Protein AF-0000000067791120 (afdb_homodimer)

Foldseek 3Di:
DVVVVVLVVQVVLLVLLVVLLVVLVVLLPVDDCVPPDPLLVLLLVLQLVCCLVPNNVVDALCVSCVSSVHDSVVSCVNPVVGSLSSPLVSVSVVLSVLSVLLCVQCVPPDHLVSNLLSNLLSLLCCCVVPVSLVVLVVVLVVCVVPVPHDPVSNVVSVVSLQSQLSNQLSSLVSVVQPPSSVLSNVLNVVSNCLVVVADDPPDPVSSVVSSVVSVVVSVVSSVD/DVVVVVVVVQVVLLVLVVVLLVVLVCLLPVDDCVPPDPLLVLLLVLQLVCCLVPNNVPDALVVSCVSSVHDSVVSCVNPVVGSLSSPLVSVSVVLSVLSVLLCVQCVPPDHLVSNLLSNLLSLLCCCVVPVSLVVLVVVLVVCVVPVPHDPVSNVVSVVSLQSQLSNQLSSLVSVVQPPSSVLSNVLNVVSNCLVVVADDPPDPVSSVVSSVVSVVVSVVSSVD

InterPro domains:
  IPR001647 DNA-binding HTH domain, TetR-type [PF00440] (43-88)
  IPR009057 Homedomain-like superfamily [SSF46689] (42-99)

Organism: Pectobacterium atrosepticum (strain SCRI 1043 / ATCC BAA-672) (NCBI:txid218491)

Solvent-accessible surface area (backbone atoms only — not comparable to full-atom values): 23912 Å² total; per-residue (Å²): 112,71,70,60,52,59,54,52,62,57,60,64,47,39,53,46,36,50,52,44,53,51,50,50,51,52,59,63,65,69,52,78,60,88,73,53,47,72,64,54,50,49,49,29,50,46,47,53,52,44,28,42,44,56,27,68,75,64,58,43,64,63,60,50,17,58,74,66,72,48,52,57,72,57,50,40,70,78,30,71,74,38,63,65,47,45,50,50,48,31,50,49,49,52,51,45,54,50,50,49,47,45,53,62,49,38,64,79,44,85,45,68,68,44,39,52,53,27,49,52,42,41,51,43,50,49,40,66,78,35,60,70,58,52,45,56,58,36,52,52,54,30,30,75,74,42,64,69,57,56,68,68,55,46,52,51,51,50,50,50,52,50,47,57,29,42,52,46,18,20,41,34,45,45,71,66,42,74,67,20,66,58,46,19,30,46,45,50,54,40,50,67,41,40,71,76,55,47,86,77,78,88,40,68,68,53,50,53,52,50,40,54,51,50,50,41,47,45,53,19,46,62,66,90,115,70,71,59,53,60,54,53,63,59,64,62,46,39,53,46,36,49,51,44,52,49,50,50,51,50,57,62,66,69,52,76,61,88,72,55,47,72,65,55,50,48,48,29,51,47,48,53,52,42,26,42,46,55,27,67,75,64,58,40,63,62,60,48,18,59,74,66,73,46,53,55,70,58,50,38,70,77,31,71,75,38,62,64,48,45,51,50,49,32,50,49,49,52,51,46,53,51,50,50,48,46,51,62,49,38,66,80,45,85,46,68,68,45,39,51,52,28,50,51,42,40,51,42,51,48,39,66,78,36,59,70,59,51,46,55,57,36,52,51,54,30,29,74,71,43,63,68,58,56,68,70,56,45,52,51,51,51,51,49,53,50,49,57,32,41,52,46,18,21,43,34,42,46,70,66,40,74,66,21,66,58,46,20,31,46,42,50,53,39,49,67,40,41,71,76,55,45,88,77,78,88,41,70,67,52,48,52,51,48,40,55,50,48,50,40,46,44,54,19,46,63,66,88

Sequence (448 aa):
MWFSLTYAIIMHSLTTTRKMLQRLDVYLTSFEWGNFSKSKLSILQAFLKIATKDGYDAVSMRSLAKAVDLKPPTMYSHFPAGKDQIVSSAFRWHYYSFAMAVKEGLSQSETLEEYWSALIRVHIIQQIKHPENDLFDMLMATDRLGSILPTDLRSEMIEWLSFCDFMYESIATDLGIDDAKQKSKIIRVTLDGANSWWKWDDSQENLEECIRYAERIAAGILKIMWFSLTYAIIMHSLTTTRKMLQRLDVYLTSFEWGNFSKSKLSILQAFLKIATKDGYDAVSMRSLAKAVDLKPPTMYSHFPAGKDQIVSSAFRWHYYSFAMAVKEGLSQSETLEEYWSALIRVHIIQQIKHPENDLFDMLMATDRLGSILPTDLRSEMIEWLSFCDFMYESIATDLGIDDAKQKSKIIRVTLDGANSWWKWDDSQENLEECIRYAERIAAGILKI

pLDDT: mean 85.57, std 14.65, range [29.92, 98.62]

Secondary structure (DSSP, 8-state):
-HHHHHHHHHHSTTHHHHHHHHHHHHHHHSS-GGG--HHHHHHHHHHHHHHHHH-GGG--HHHHHHHTT--HHHHHHH-TTTHHHHHHHHHHHHHHHHHHHHHHHHTT--SHHHHHHHHHHHHHHHHHH-TTHHHHHHHHHHHHHH--S-HHHHHHHHHHHHHHHHHHHHHHHHTT-TTHHHHHHHHHHHHHTHHHH----S-HHHHHHHHHHHHHHHHHHHT-/-HHHHHHHHHTTTTHHHHHHHHHHHHHHHSS-GGG--HHHHHHHHHHHHHHHHH-GGG--HHHHHHHTT--HHHHHHH-TTTHHHHHHHHHHHHHHHHHHHHHHHHTT--SHHHHHHHHHHHHHHHHHH-TTHHHHHHHHHHHHHH--S-HHHHHHHHHHHHHHHHHHHHHHHHTT-TTHHHHHHHHHHHHHTHHHH----S-HHHHHHHHHHHHHHHHHHHT-

Nearest PDB structures (foldseek):
  8suk-assembly2_B  TM=7.692E-01  e=1.144E-04  Rhodococcus sp. USK13
  4gct-assembly1_B  TM=6.827E-01  e=1.540E-03  Vibrio cholerae O1 biovar El Tor str. N16961
  3anp-assembly2_B  TM=5.010E-01  e=1.688E-03  Thermus thermophilus
  2gfn-assembly1_A  TM=6.369E-01  e=1.256E-02  Rhodococcus jostii RHA1
  3s5r-assembly1_B  TM=5.595E-01  e=2.727E-02  Syntrophus aciditrophicus SB

Structure (mmCIF, N/CA/C/O backbone):
data_AF-0000000067791120-model_v1
#
loop_
_entity.id
_entity.type
_entity.pdbx_description
1 polymer 'TetR-family transcriptional regulator'
#
loop_
_atom_site.group_PDB
_atom_site.id
_atom_site.type_symbol
_atom_site.label_atom_id
_atom_site.label_alt_id
_atom_site.label_comp_id
_atom_site.label_asym_id
_atom_site.label_entity_id
_atom_site.label_seq_id
_atom_site.pdbx_PDB_ins_code
_atom_site.Cartn_x
_atom_site.Cartn_y
_atom_site.Cartn_z
_atom_site.occupancy
_atom_site.B_iso_or_equiv
_atom_site.auth_seq_id
_atom_site.auth_comp_id
_atom_site.auth_asym_id
_atom_site.auth_atom_id
_atom_site.pdbx_PDB_model_num
ATOM 1 N N . MET A 1 1 ? -42.438 -29.328 -5.074 1 29.92 1 MET A N 1
ATOM 2 C CA . MET A 1 1 ? -42.594 -28.469 -6.238 1 29.92 1 MET A CA 1
ATOM 3 C C . MET A 1 1 ? -42.312 -27.016 -5.879 1 29.92 1 MET A C 1
ATOM 5 O O . MET A 1 1 ? -41.781 -26.266 -6.695 1 29.92 1 MET A O 1
ATOM 9 N N . TRP A 1 2 ? -42.875 -26.531 -4.797 1 35.81 2 TRP A N 1
ATOM 10 C CA . TRP A 1 2 ? -42.625 -25.203 -4.262 1 35.81 2 TRP A CA 1
ATOM 11 C C . TRP A 1 2 ? -41.188 -25.047 -3.85 1 35.81 2 TRP A C 1
ATOM 13 O O . TRP A 1 2 ? -40.625 -23.938 -3.852 1 35.81 2 TRP A O 1
ATOM 23 N N . PHE A 1 3 ? -40.531 -26.047 -3.186 1 36.16 3 PHE A N 1
ATOM 24 C CA . PHE A 1 3 ? -39.125 -26.047 -2.789 1 36.16 3 PHE A CA 1
ATOM 25 C C . PHE A 1 3 ? -38.219 -25.891 -4.004 1 36.16 3 PHE A C 1
ATOM 27 O O . PHE A 1 3 ? -37.094 -25.406 -3.881 1 36.16 3 PHE A O 1
ATOM 34 N N . SER A 1 4 ? -38.531 -26.469 -5.145 1 37.25 4 SER A N 1
ATOM 35 C CA . SER A 1 4 ? -37.781 -26.391 -6.402 1 37.25 4 SER A CA 1
ATOM 36 C C . SER A 1 4 ? -37.75 -24.969 -6.949 1 37.25 4 SER A C 1
ATOM 38 O O . SER A 1 4 ? -36.812 -24.562 -7.598 1 37.25 4 SER A O 1
ATOM 40 N N . LEU A 1 5 ? -38.875 -24.172 -6.887 1 36.72 5 LEU A N 1
ATOM 41 C CA . LEU A 1 5 ? -39 -22.828 -7.414 1 36.72 5 LEU A CA 1
ATOM 42 C C . LEU A 1 5 ? -38.156 -21.844 -6.602 1 36.72 5 LEU A C 1
ATOM 44 O O . LEU A 1 5 ? -37.594 -20.906 -7.156 1 36.72 5 LEU A O 1
ATOM 48 N N . THR A 1 6 ? -38.188 -21.906 -5.234 1 35.22 6 THR A N 1
ATOM 49 C CA . THR A 1 6 ? -37.375 -21.031 -4.391 1 35.22 6 THR A CA 1
ATOM 50 C C . THR A 1 6 ? -35.906 -21.25 -4.641 1 35.22 6 THR A C 1
ATOM 52 O O . THR A 1 6 ? -35.094 -20.328 -4.457 1 35.22 6 THR A O 1
ATOM 55 N N . TYR A 1 7 ? -35.438 -22.453 -4.805 1 31.42 7 TYR A N 1
ATOM 56 C CA . TYR A 1 7 ? -34.062 -22.797 -5.172 1 31.42 7 TYR A CA 1
ATOM 57 C C . TYR A 1 7 ? -33.719 -22.203 -6.523 1 31.42 7 TYR A C 1
ATOM 59 O O . TYR A 1 7 ? -32.531 -21.922 -6.789 1 31.42 7 TYR A O 1
ATOM 67 N N . ALA A 1 8 ? -34.5 -22.297 -7.539 1 34.25 8 ALA A N 1
ATOM 68 C CA . ALA A 1 8 ? -34.312 -21.766 -8.883 1 34.25 8 ALA A CA 1
ATOM 69 C C . ALA A 1 8 ? -34.219 -20.25 -8.875 1 34.25 8 ALA A C 1
ATOM 71 O O . ALA A 1 8 ? -33.469 -19.656 -9.641 1 34.25 8 ALA A O 1
ATOM 72 N N . ILE A 1 9 ? -35 -19.453 -8.117 1 36.09 9 ILE A N 1
ATOM 73 C CA . ILE A 1 9 ? -34.969 -18 -8.016 1 36.09 9 ILE A CA 1
ATOM 74 C C . ILE A 1 9 ? -33.688 -17.547 -7.352 1 36.09 9 ILE A C 1
ATOM 76 O O . ILE A 1 9 ? -33.188 -16.438 -7.594 1 36.09 9 ILE A O 1
ATOM 80 N N . ILE A 1 10 ? -33.031 -18.25 -6.438 1 38.44 10 ILE A N 1
ATOM 81 C CA . ILE A 1 10 ? -31.766 -18.047 -5.766 1 38.44 10 ILE A CA 1
ATOM 82 C C . ILE A 1 10 ? -30.625 -18.25 -6.75 1 38.44 10 ILE A C 1
ATOM 84 O O . ILE A 1 10 ? -29.594 -17.578 -6.672 1 38.44 10 ILE A O 1
ATOM 88 N N . MET A 1 11 ? -30.641 -19.266 -7.656 1 41.91 11 MET A N 1
ATOM 89 C CA . MET A 1 11 ? -29.656 -19.531 -8.711 1 41.91 11 MET A CA 1
ATOM 90 C C . MET A 1 11 ? -29.578 -18.375 -9.695 1 41.91 11 MET A C 1
ATOM 92 O O . MET A 1 11 ? -28.641 -18.297 -10.5 1 41.91 11 MET A O 1
ATOM 96 N N . HIS A 1 12 ? -30.609 -17.734 -9.992 1 46.78 12 HIS A N 1
ATOM 97 C CA . HIS A 1 12 ? -30.641 -16.672 -10.977 1 46.78 12 HIS A CA 1
ATOM 98 C C . HIS A 1 12 ? -29.766 -15.492 -10.555 1 46.78 12 HIS A C 1
ATOM 100 O O . HIS A 1 12 ? -29.172 -14.82 -11.398 1 46.78 12 HIS A O 1
ATOM 106 N N . SER A 1 13 ? -29.531 -15.172 -9.203 1 53.06 13 SER A N 1
ATOM 107 C CA . SER A 1 13 ? -28.953 -13.992 -8.562 1 53.06 13 SER A CA 1
ATOM 108 C C . SER A 1 13 ? -27.438 -14.117 -8.461 1 53.06 13 SER A C 1
ATOM 110 O O . SER A 1 13 ? -26.734 -13.117 -8.25 1 53.06 13 SER A O 1
ATOM 112 N N . LEU A 1 14 ? -26.891 -15.273 -8.734 1 63.59 14 LEU A N 1
ATOM 113 C CA . LEU A 1 14 ? -25.469 -15.516 -8.617 1 63.59 14 LEU A CA 1
ATOM 114 C C . LEU A 1 14 ? -24.781 -15.422 -9.984 1 63.59 14 LEU A C 1
ATOM 116 O O . LEU A 1 14 ? -23.719 -16.016 -10.195 1 63.59 14 LEU A O 1
ATOM 120 N N . THR A 1 15 ? -25.391 -14.672 -10.844 1 79.94 15 THR A N 1
ATOM 121 C CA . THR A 1 15 ? -24.922 -14.727 -12.219 1 79.94 15 THR A CA 1
ATOM 122 C C . THR A 1 15 ? -23.469 -14.242 -12.312 1 79.94 15 THR A C 1
ATOM 124 O O . THR A 1 15 ? -22.609 -14.961 -12.82 1 79.94 15 THR A O 1
ATOM 127 N N . THR A 1 16 ? -23.25 -13.188 -11.672 1 90.25 16 THR A N 1
ATOM 128 C CA . THR A 1 16 ? -21.906 -12.641 -11.812 1 90.25 16 THR A CA 1
ATOM 129 C C . THR A 1 16 ? -20.938 -13.383 -10.898 1 90.25 16 THR A C 1
ATOM 131 O O . THR A 1 16 ? -19.781 -13.602 -11.258 1 90.25 16 THR A O 1
ATOM 134 N N . THR A 1 17 ? -21.406 -13.891 -9.781 1 93.81 17 THR A N 1
ATOM 135 C CA . THR A 1 17 ? -20.578 -14.664 -8.867 1 93.81 17 THR A CA 1
ATOM 136 C C . THR A 1 17 ? -20.172 -15.992 -9.492 1 93.81 17 THR A C 1
ATOM 138 O O . THR A 1 17 ? -19.031 -16.438 -9.359 1 93.81 17 THR A O 1
ATOM 141 N N . ARG A 1 18 ? -21.125 -16.609 -10.148 1 92.25 18 ARG A N 1
ATOM 142 C CA . ARG A 1 18 ? -20.828 -17.859 -10.836 1 92.25 18 ARG A CA 1
ATOM 143 C C . ARG A 1 18 ? -19.766 -17.656 -11.914 1 92.25 18 ARG A C 1
ATOM 145 O O . ARG A 1 18 ? -18.875 -18.5 -12.078 1 92.25 18 ARG A O 1
ATOM 152 N N . LYS A 1 19 ? -19.906 -16.547 -12.648 1 93.06 19 LYS A N 1
ATOM 153 C CA . LYS A 1 19 ? -18.906 -16.219 -13.648 1 93.06 19 LYS A CA 1
ATOM 154 C C . LYS A 1 19 ? -17.531 -16.062 -13.008 1 93.06 19 LYS A C 1
ATOM 156 O O . LYS A 1 19 ? -16.516 -16.516 -13.57 1 93.06 19 LYS A O 1
ATOM 161 N N . MET A 1 20 ? -17.5 -15.453 -11.883 1 94.94 20 MET A N 1
ATOM 162 C CA . MET A 1 20 ? -16.266 -15.273 -11.141 1 94.94 20 MET A CA 1
ATOM 163 C C . MET A 1 20 ? -15.672 -16.625 -10.727 1 94.94 20 MET A C 1
ATOM 165 O O . MET A 1 20 ? -14.477 -16.859 -10.891 1 94.94 20 MET A O 1
ATOM 169 N N . LEU A 1 21 ? -16.516 -17.547 -10.266 1 94.31 21 LEU A N 1
ATOM 170 C CA . LEU A 1 21 ? -16.062 -18.859 -9.852 1 94.31 21 LEU A CA 1
ATOM 171 C C . LEU A 1 21 ? -15.539 -19.656 -11.047 1 94.31 21 LEU A C 1
ATOM 173 O O . LEU A 1 21 ? -14.555 -20.391 -10.93 1 94.31 21 LEU A O 1
ATOM 177 N N . GLN A 1 22 ? -16.188 -19.484 -12.141 1 92.94 22 GLN A N 1
ATOM 178 C CA . GLN A 1 22 ? -15.75 -20.156 -13.359 1 92.94 22 GLN A CA 1
ATOM 179 C C . GLN A 1 22 ? -14.383 -19.625 -13.805 1 92.94 22 GLN A C 1
ATOM 181 O O . GLN A 1 22 ? -13.508 -20.406 -14.18 1 92.94 22 GLN A O 1
ATOM 186 N N . ARG A 1 23 ? -14.25 -18.328 -13.773 1 91.88 23 ARG A N 1
ATOM 187 C CA . ARG A 1 23 ? -12.969 -17.719 -14.117 1 91.88 23 ARG A CA 1
ATOM 188 C C . ARG A 1 23 ? -11.867 -18.188 -13.172 1 91.88 23 ARG A C 1
ATOM 190 O O . ARG A 1 23 ? -10.727 -18.406 -13.602 1 91.88 23 ARG A O 1
ATOM 197 N N . LEU A 1 24 ? -12.172 -18.312 -11.914 1 93.44 24 LEU A N 1
ATOM 198 C CA . LEU A 1 24 ? -11.227 -18.812 -10.93 1 93.44 24 LEU A CA 1
ATOM 199 C C . LEU A 1 24 ? -10.773 -20.219 -11.281 1 93.44 24 LEU A C 1
ATOM 201 O O . LEU A 1 24 ? -9.578 -20.531 -11.234 1 93.44 24 LEU A O 1
ATOM 205 N N . ASP A 1 25 ? -11.711 -21.047 -11.703 1 91.38 25 ASP A N 1
ATOM 206 C CA . ASP A 1 25 ? -11.398 -22.406 -12.094 1 91.38 25 ASP A CA 1
ATOM 207 C C . ASP A 1 25 ? -10.477 -22.438 -13.32 1 91.38 25 ASP A C 1
ATOM 209 O O . ASP A 1 25 ? -9.523 -23.219 -13.367 1 91.38 25 ASP A O 1
ATOM 213 N N . VAL A 1 26 ? -10.797 -21.609 -14.234 1 89 26 VAL A N 1
ATOM 214 C CA . VAL A 1 26 ? -9.984 -21.516 -15.445 1 89 26 VAL A CA 1
ATOM 215 C C . VAL A 1 26 ? -8.562 -21.094 -15.094 1 89 26 VAL A C 1
ATOM 217 O O . VAL A 1 26 ? -7.598 -21.688 -15.586 1 89 26 VAL A O 1
ATOM 220 N N . TYR A 1 27 ? -8.484 -20.094 -14.219 1 86.38 27 TYR A N 1
ATOM 221 C CA . TYR A 1 27 ? -7.172 -19.625 -13.797 1 86.38 27 TYR A CA 1
ATOM 222 C C . TYR A 1 27 ? -6.383 -20.734 -13.125 1 86.38 27 TYR A C 1
ATOM 224 O O . TYR A 1 27 ? -5.203 -20.938 -13.422 1 86.38 27 TYR A O 1
ATOM 232 N N . LEU A 1 28 ? -6.934 -21.531 -12.305 1 87.81 28 LEU A N 1
ATOM 233 C CA . LEU A 1 28 ? -6.273 -22.562 -11.516 1 87.81 28 LEU A CA 1
ATOM 234 C C . LEU A 1 28 ? -5.855 -23.734 -12.398 1 87.81 28 LEU A C 1
ATOM 236 O O . LEU A 1 28 ? -4.914 -24.469 -12.062 1 87.81 28 LEU A O 1
ATOM 240 N N . THR A 1 29 ? -6.484 -23.844 -13.516 1 84.19 29 THR A N 1
ATOM 241 C CA . THR A 1 29 ? -6.18 -24.969 -14.375 1 84.19 29 THR A CA 1
ATOM 242 C C . THR A 1 29 ? -5.262 -24.547 -15.523 1 84.19 29 THR A C 1
ATOM 244 O O . THR A 1 29 ? -4.852 -25.375 -16.344 1 84.19 29 THR A O 1
ATOM 247 N N . SER A 1 30 ? -5.027 -23.25 -15.586 1 77.94 30 SER A N 1
ATOM 248 C CA . SER A 1 30 ? -4.191 -22.734 -16.656 1 77.94 30 SER A CA 1
ATOM 249 C C . SER A 1 30 ? -2.723 -23.062 -16.438 1 77.94 30 SER A C 1
ATOM 251 O O . SER A 1 30 ? -1.913 -22.984 -17.359 1 77.94 30 SER A O 1
ATOM 253 N N . PHE A 1 31 ? -2.371 -23.359 -15.258 1 70.56 31 PHE A N 1
ATOM 254 C CA . PHE A 1 31 ? -0.968 -23.641 -14.977 1 70.56 31 PHE A CA 1
ATOM 255 C C . PHE A 1 31 ? -0.807 -25.016 -14.352 1 70.56 31 PHE A C 1
ATOM 257 O O . PHE A 1 31 ? -1.662 -25.469 -13.586 1 70.56 31 PHE A O 1
ATOM 264 N N . GLU A 1 32 ? 0.067 -25.75 -14.93 1 65.88 32 GLU A N 1
ATOM 265 C CA . GLU A 1 32 ? 0.371 -27.047 -14.344 1 65.88 32 GLU A CA 1
ATOM 266 C C . GLU A 1 32 ? 1.539 -26.953 -13.367 1 65.88 32 GLU A C 1
ATOM 268 O O . GLU A 1 32 ? 2.701 -26.969 -13.781 1 65.88 32 GLU A O 1
ATOM 273 N N . TRP A 1 33 ? 1.211 -26.703 -12.164 1 65.69 33 TRP A N 1
ATOM 274 C CA . TRP A 1 33 ? 2.23 -26.562 -11.133 1 65.69 33 TRP A CA 1
ATOM 275 C C . TRP A 1 33 ? 2.686 -27.922 -10.617 1 65.69 33 TRP A C 1
ATOM 277 O O . TRP A 1 33 ? 3.764 -28.047 -10.031 1 65.69 33 TRP A O 1
ATOM 287 N N . GLY A 1 34 ? 1.836 -28.891 -10.836 1 63.09 34 GLY A N 1
ATOM 288 C CA . GLY A 1 34 ? 2.195 -30.234 -10.406 1 63.09 34 GLY A CA 1
ATOM 289 C C . GLY A 1 34 ? 3.52 -30.703 -10.969 1 63.09 34 GLY A C 1
ATOM 290 O O . GLY A 1 34 ? 4.156 -31.594 -10.406 1 63.09 34 GLY A O 1
ATOM 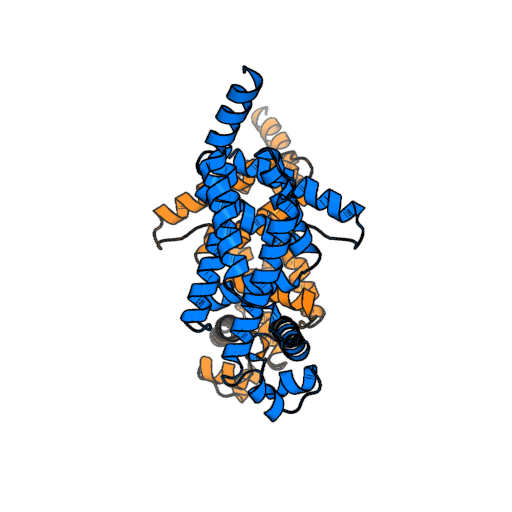291 N N . ASN A 1 35 ? 3.857 -29.938 -12.023 1 63.75 35 ASN A N 1
ATOM 292 C CA . ASN A 1 35 ? 5.094 -30.391 -12.648 1 63.75 35 ASN A CA 1
ATOM 293 C C . ASN A 1 35 ? 6.305 -29.641 -12.102 1 63.75 35 ASN A C 1
ATOM 295 O O . ASN A 1 35 ? 7.441 -29.906 -12.508 1 63.75 35 ASN A O 1
ATOM 299 N N . PHE A 1 36 ? 6.008 -28.734 -11.172 1 72.12 36 PHE A N 1
ATOM 300 C CA . PHE A 1 36 ? 7.16 -28.016 -10.625 1 72.12 36 PHE A CA 1
ATOM 301 C C . PHE A 1 36 ? 7.879 -28.859 -9.586 1 72.12 36 PHE A C 1
ATOM 303 O O . PHE A 1 36 ? 7.254 -29.375 -8.648 1 72.12 36 PHE A O 1
ATOM 310 N N . SER A 1 37 ? 9.125 -29.172 -9.875 1 78.5 37 SER A N 1
ATOM 311 C CA . SER A 1 37 ? 9.945 -29.922 -8.93 1 78.5 37 SER A CA 1
ATOM 312 C C . SER A 1 37 ? 10.109 -29.156 -7.617 1 78.5 37 SER A C 1
ATOM 314 O O . SER A 1 37 ? 9.836 -27.953 -7.555 1 78.5 37 SER A O 1
ATOM 316 N N . LYS A 1 38 ? 10.422 -29.906 -6.609 1 82.62 38 LYS A N 1
ATOM 317 C CA . LYS A 1 38 ? 10.711 -29.297 -5.309 1 82.62 38 LYS A CA 1
ATOM 318 C C . LYS A 1 38 ? 11.797 -28.234 -5.426 1 82.62 38 LYS A C 1
ATOM 320 O O . LYS A 1 38 ? 11.727 -27.203 -4.762 1 82.62 38 LYS A O 1
ATOM 325 N N . SER A 1 39 ? 12.672 -28.5 -6.312 1 82.44 39 SER A N 1
ATOM 326 C CA . SER A 1 39 ? 13.773 -27.562 -6.504 1 82.44 39 SER A CA 1
ATOM 327 C C . SER A 1 39 ? 13.289 -26.266 -7.129 1 82.44 39 SER A C 1
ATOM 329 O O . SER A 1 39 ? 13.688 -25.172 -6.699 1 82.44 39 SER A O 1
ATOM 331 N N . LYS A 1 40 ? 12.406 -26.406 -8.078 1 86.31 40 LYS A N 1
ATOM 332 C CA . LYS A 1 40 ? 11.883 -25.219 -8.742 1 86.31 40 LYS A CA 1
ATOM 333 C C . LYS A 1 40 ? 11.094 -24.344 -7.758 1 86.31 40 LYS A C 1
ATOM 335 O O . LYS A 1 40 ? 11.242 -23.125 -7.746 1 86.31 40 LYS A O 1
ATOM 340 N N . LEU A 1 41 ? 10.445 -25.031 -6.949 1 84.56 41 LEU A N 1
ATOM 341 C CA . LEU A 1 41 ? 9.641 -24.297 -5.98 1 84.56 41 LEU A CA 1
ATOM 342 C C . LEU A 1 41 ? 10.523 -23.609 -4.953 1 84.56 41 LEU A C 1
ATOM 344 O O . LEU A 1 41 ? 10.227 -22.484 -4.527 1 84.56 41 LEU A O 1
ATOM 348 N N . SER A 1 42 ? 11.539 -24.266 -4.602 1 86.94 42 SER A N 1
ATOM 349 C CA . SER A 1 42 ? 12.477 -23.672 -3.66 1 86.94 42 SER A CA 1
ATOM 350 C C . SER A 1 42 ? 13.125 -22.422 -4.25 1 86.94 42 SER A C 1
ATOM 352 O O . SER A 1 42 ? 13.375 -21.438 -3.531 1 86.94 42 SER A O 1
ATOM 354 N N . ILE A 1 43 ? 13.336 -22.484 -5.539 1 88.88 43 ILE A N 1
ATOM 355 C CA . ILE A 1 43 ? 13.938 -21.344 -6.223 1 88.88 43 ILE A CA 1
ATOM 356 C C . ILE A 1 43 ? 12.945 -20.172 -6.238 1 88.88 43 ILE A C 1
ATOM 358 O O . ILE A 1 43 ? 13.32 -19.031 -5.973 1 88.88 43 ILE A O 1
ATOM 362 N N . LEU A 1 44 ? 11.711 -20.516 -6.473 1 85.75 44 LEU A N 1
ATOM 363 C CA . LEU A 1 44 ? 10.688 -19.469 -6.512 1 85.75 44 LEU A CA 1
ATOM 364 C C . LEU A 1 44 ? 10.531 -18.812 -5.141 1 85.75 44 LEU A C 1
ATOM 366 O O . LEU A 1 44 ? 10.438 -17.594 -5.043 1 85.75 44 LEU A O 1
ATOM 370 N N . GLN A 1 45 ? 10.617 -19.641 -4.152 1 82.19 45 GLN A N 1
ATOM 371 C CA . GLN A 1 45 ? 10.492 -19.125 -2.791 1 82.19 45 GLN A CA 1
ATOM 372 C C . GLN A 1 45 ? 11.688 -18.266 -2.41 1 82.19 45 GLN A C 1
ATOM 374 O O . GLN A 1 45 ? 11.539 -17.234 -1.747 1 82.19 45 GLN A O 1
ATOM 379 N N . ALA A 1 46 ? 12.805 -18.688 -2.807 1 85.25 46 ALA A N 1
ATOM 380 C CA . ALA A 1 46 ? 14.016 -17.922 -2.553 1 85.25 46 ALA A CA 1
ATOM 381 C C . ALA A 1 46 ? 13.953 -16.547 -3.232 1 85.25 46 ALA A C 1
ATOM 383 O O . ALA A 1 46 ? 14.359 -15.547 -2.654 1 85.25 46 ALA A O 1
ATOM 384 N N . PHE A 1 47 ? 13.445 -16.594 -4.465 1 83.94 47 PHE A N 1
ATOM 385 C CA . PHE A 1 47 ? 13.281 -15.32 -5.168 1 83.94 47 PHE A CA 1
ATOM 386 C C . PHE A 1 47 ? 12.398 -14.367 -4.367 1 83.94 47 PHE A C 1
ATOM 388 O O . PHE A 1 47 ? 12.758 -13.203 -4.172 1 83.94 47 PHE A O 1
ATOM 395 N N . LEU A 1 48 ? 11.289 -14.844 -3.922 1 75.38 48 LEU A N 1
ATOM 396 C CA . LEU A 1 48 ? 10.344 -14.016 -3.189 1 75.38 48 LEU A CA 1
ATOM 397 C C . LEU A 1 48 ? 10.969 -13.461 -1.916 1 75.38 48 LEU A C 1
ATOM 399 O O . LEU A 1 48 ? 10.812 -12.281 -1.604 1 75.38 48 LEU A O 1
ATOM 403 N N . LYS A 1 49 ? 11.719 -14.289 -1.318 1 75.25 49 LYS A N 1
ATOM 404 C CA . LYS A 1 49 ? 12.352 -13.883 -0.069 1 75.25 49 LYS A CA 1
ATOM 405 C C . LYS A 1 49 ? 13.398 -12.797 -0.312 1 75.25 49 LYS A C 1
ATOM 407 O O . LYS A 1 49 ? 13.406 -11.766 0.37 1 75.25 49 LYS A O 1
ATOM 412 N N . ILE A 1 50 ? 14.273 -13.008 -1.299 1 77.31 50 ILE A N 1
ATOM 413 C CA . ILE A 1 50 ? 15.352 -12.062 -1.576 1 77.31 50 ILE A CA 1
ATOM 414 C C . ILE A 1 50 ? 14.773 -10.766 -2.125 1 77.31 50 ILE A C 1
ATOM 416 O O . ILE A 1 50 ? 15.164 -9.672 -1.705 1 77.31 50 ILE A O 1
ATOM 420 N N . ALA A 1 51 ? 13.859 -10.898 -3.064 1 74.56 51 ALA A N 1
ATOM 421 C CA . ALA A 1 51 ? 13.25 -9.719 -3.672 1 74.56 51 ALA A CA 1
ATOM 422 C C . ALA A 1 51 ? 12.531 -8.875 -2.625 1 74.56 51 ALA A C 1
ATOM 424 O O . ALA A 1 51 ? 12.547 -7.641 -2.699 1 74.56 51 ALA A O 1
ATOM 425 N N . THR A 1 52 ? 11.969 -9.578 -1.661 1 67.38 52 THR A N 1
ATOM 426 C CA . THR A 1 52 ? 11.25 -8.883 -0.599 1 67.38 52 THR A CA 1
ATOM 427 C C . THR A 1 52 ? 12.219 -8.148 0.324 1 67.38 52 THR A C 1
ATOM 429 O O . THR A 1 52 ? 11.977 -7 0.702 1 67.38 52 THR A O 1
ATOM 432 N N . LYS A 1 53 ? 13.281 -8.766 0.553 1 67.44 53 LYS A N 1
ATOM 433 C CA . LYS A 1 53 ? 14.227 -8.234 1.529 1 67.44 53 LYS A CA 1
ATOM 434 C C . LYS A 1 53 ? 15.164 -7.211 0.888 1 67.44 53 LYS A C 1
ATOM 436 O O . LYS A 1 53 ? 15.406 -6.145 1.452 1 67.44 53 LYS A O 1
ATOM 441 N N . ASP A 1 54 ? 15.641 -7.605 -0.328 1 69.44 54 ASP A N 1
ATOM 442 C CA . ASP A 1 54 ? 16.734 -6.824 -0.906 1 69.44 54 ASP A CA 1
ATOM 443 C C . ASP A 1 54 ? 16.266 -6.062 -2.145 1 69.44 54 ASP A C 1
ATOM 445 O O . ASP A 1 54 ? 16.969 -5.176 -2.637 1 69.44 54 ASP A O 1
ATOM 449 N N . GLY A 1 55 ? 15.023 -6.289 -2.529 1 67.44 55 GLY A N 1
ATOM 450 C CA . GLY A 1 55 ? 14.523 -5.656 -3.738 1 67.44 55 GLY A CA 1
ATOM 451 C C . GLY A 1 55 ? 14.672 -6.527 -4.973 1 67.44 55 GLY A C 1
ATOM 452 O O . GLY A 1 55 ? 15.539 -7.402 -5.023 1 67.44 55 GLY A O 1
ATOM 453 N N . TYR A 1 56 ? 13.844 -6.254 -5.945 1 69.25 56 TYR A N 1
ATOM 454 C CA . TYR A 1 56 ? 13.781 -7.027 -7.18 1 69.25 56 TYR A CA 1
ATOM 455 C C . TYR A 1 56 ? 15.125 -7.027 -7.898 1 69.25 56 TYR A C 1
ATOM 457 O O . TYR A 1 56 ? 15.586 -8.07 -8.367 1 69.25 56 TYR A O 1
ATOM 465 N N . ASP A 1 57 ? 15.812 -5.902 -7.91 1 68.56 57 ASP A N 1
ATOM 466 C CA . ASP A 1 57 ? 17.031 -5.75 -8.695 1 68.56 57 ASP A CA 1
ATOM 467 C C . ASP A 1 57 ? 18.219 -6.422 -8.008 1 68.56 57 ASP A C 1
ATOM 469 O O . ASP A 1 57 ? 19.25 -6.672 -8.641 1 68.56 57 ASP A O 1
ATOM 473 N N . ALA A 1 58 ? 18.031 -6.719 -6.789 1 73 58 ALA A N 1
ATOM 474 C CA . ALA A 1 58 ? 19.109 -7.355 -6.039 1 73 58 ALA A CA 1
ATOM 475 C C . ALA A 1 58 ? 19.188 -8.844 -6.352 1 73 58 ALA A C 1
ATOM 477 O O . ALA A 1 58 ? 20.188 -9.5 -6.031 1 73 58 ALA A O 1
ATOM 478 N N . VAL A 1 59 ? 18.188 -9.305 -6.965 1 79.94 59 VAL A N 1
ATOM 479 C CA . VAL A 1 59 ? 18.125 -10.734 -7.242 1 79.94 59 VAL A CA 1
ATOM 480 C C . VAL A 1 59 ? 18.938 -11.055 -8.5 1 79.94 59 VAL A C 1
ATOM 482 O O . VAL A 1 59 ? 18.812 -10.367 -9.516 1 79.94 59 VAL A O 1
ATOM 485 N N . SER A 1 60 ? 19.859 -11.938 -8.391 1 85.25 60 SER A N 1
ATOM 486 C CA . SER A 1 60 ? 20.625 -12.477 -9.508 1 85.25 60 SER A CA 1
ATOM 487 C C . SER A 1 60 ? 20.609 -14 -9.508 1 85.25 60 SER A C 1
ATOM 489 O O . SER A 1 60 ? 20.234 -14.625 -8.516 1 85.25 60 SER A O 1
ATOM 491 N N . MET A 1 61 ? 21.016 -14.516 -10.695 1 88.44 61 MET A N 1
ATOM 492 C CA . MET A 1 61 ? 21.094 -15.969 -10.781 1 88.44 61 MET A CA 1
ATOM 493 C C . MET A 1 61 ? 22.094 -16.516 -9.766 1 88.44 61 MET A C 1
ATOM 495 O O . MET A 1 61 ? 21.859 -17.578 -9.172 1 88.44 61 MET A O 1
ATOM 499 N N . ARG A 1 62 ? 23.141 -15.789 -9.57 1 89 62 ARG A N 1
ATOM 500 C CA . ARG A 1 62 ? 24.172 -16.219 -8.641 1 89 62 ARG A CA 1
ATOM 501 C C . ARG A 1 62 ? 23.656 -16.172 -7.199 1 89 62 ARG A C 1
ATOM 503 O O . ARG A 1 62 ? 23.859 -17.109 -6.434 1 89 62 ARG A O 1
ATOM 510 N N . SER A 1 63 ? 23.016 -15.117 -6.805 1 88.88 63 SER A N 1
ATOM 511 C CA . SER A 1 63 ? 22.5 -14.977 -5.445 1 88.88 63 SER A CA 1
ATOM 512 C C . SER A 1 63 ? 21.422 -16.016 -5.156 1 88.88 63 SER A C 1
ATOM 514 O O . SER A 1 63 ? 21.328 -16.531 -4.039 1 88.88 63 SER A O 1
ATOM 516 N N . LEU A 1 64 ? 20.578 -16.281 -6.121 1 91.06 64 LEU A N 1
ATOM 517 C CA . LEU A 1 64 ? 19.531 -17.297 -5.965 1 91.06 64 LEU A CA 1
ATOM 518 C C . LEU A 1 64 ? 20.141 -18.688 -5.777 1 91.06 64 LEU A C 1
ATOM 520 O O . LEU A 1 64 ? 19.703 -19.438 -4.906 1 91.06 64 LEU A O 1
ATOM 524 N N . ALA A 1 65 ? 21.125 -18.969 -6.648 1 93.06 65 ALA A N 1
ATOM 525 C CA . ALA A 1 65 ? 21.797 -20.25 -6.539 1 93.06 65 ALA A CA 1
ATOM 526 C C . ALA A 1 65 ? 22.375 -20.453 -5.141 1 93.06 65 ALA A C 1
ATOM 528 O O . ALA A 1 65 ? 22.219 -21.516 -4.543 1 93.06 65 ALA A O 1
ATOM 529 N N . LYS A 1 66 ? 22.938 -19.422 -4.625 1 92.5 66 LYS A N 1
ATOM 530 C CA . LYS A 1 66 ? 23.516 -19.469 -3.285 1 92.5 66 LYS A CA 1
ATOM 531 C C . LYS A 1 66 ? 22.453 -19.688 -2.227 1 92.5 66 LYS A C 1
ATOM 533 O O . LYS A 1 66 ? 22.641 -20.484 -1.303 1 92.5 66 LYS A O 1
ATOM 538 N N . ALA A 1 67 ? 21.328 -19.094 -2.354 1 89.81 67 ALA A N 1
ATOM 539 C CA . ALA A 1 67 ? 20.25 -19.141 -1.362 1 89.81 67 ALA A CA 1
ATOM 540 C C . ALA A 1 67 ? 19.656 -20.547 -1.278 1 89.81 67 ALA A C 1
ATOM 542 O O . ALA A 1 67 ? 19.156 -20.953 -0.225 1 89.81 67 ALA A O 1
ATOM 543 N N . VAL A 1 68 ? 19.641 -21.25 -2.402 1 92.44 68 VAL A N 1
ATOM 544 C CA . VAL A 1 68 ? 19 -22.547 -2.408 1 92.44 68 VAL A CA 1
ATOM 545 C C . VAL A 1 68 ? 20.062 -23.656 -2.475 1 92.44 68 VAL A C 1
ATOM 547 O O . VAL A 1 68 ? 19.734 -24.828 -2.682 1 92.44 68 VAL A O 1
ATOM 550 N N . ASP A 1 69 ? 21.297 -23.25 -2.375 1 93 69 ASP A N 1
ATOM 551 C CA . ASP A 1 69 ? 22.438 -24.172 -2.344 1 93 69 ASP A CA 1
ATOM 552 C C . ASP A 1 69 ? 22.5 -25 -3.623 1 93 69 ASP A C 1
ATOM 554 O O . ASP A 1 69 ? 22.562 -26.219 -3.568 1 93 69 ASP A O 1
ATOM 558 N N . LEU A 1 70 ? 22.438 -24.359 -4.742 1 92.88 70 LEU A N 1
ATOM 559 C CA . LEU A 1 70 ? 22.625 -24.938 -6.066 1 92.88 70 LEU A CA 1
ATOM 560 C C . LEU A 1 70 ? 23.75 -24.234 -6.809 1 92.88 70 LEU A C 1
ATOM 562 O O . LEU A 1 70 ? 24.156 -23.125 -6.434 1 92.88 70 LEU A O 1
ATOM 566 N N . LYS A 1 71 ? 24.266 -24.922 -7.77 1 90.69 71 LYS A N 1
ATOM 567 C CA . LYS A 1 71 ? 25.234 -24.312 -8.656 1 90.69 71 LYS A CA 1
ATOM 568 C C . LYS A 1 71 ? 24.562 -23.5 -9.75 1 90.69 71 LYS A C 1
ATOM 570 O O . LYS A 1 71 ? 23.484 -23.875 -10.242 1 90.69 71 LYS A O 1
ATOM 575 N N . PRO A 1 72 ? 25.203 -22.438 -10.188 1 87.31 72 PRO A N 1
ATOM 576 C CA . PRO A 1 72 ? 24.594 -21.562 -11.211 1 87.31 72 PRO A CA 1
ATOM 577 C C . PRO A 1 72 ? 24.188 -22.344 -12.469 1 87.31 72 PRO A C 1
ATOM 579 O O . PRO A 1 72 ? 23.094 -22.125 -13 1 87.31 72 PRO A O 1
ATOM 582 N N . PRO A 1 73 ? 24.938 -23.312 -12.898 1 89.38 73 PRO A N 1
ATOM 583 C CA . PRO A 1 73 ? 24.531 -24.031 -14.094 1 89.38 73 PRO A CA 1
ATOM 584 C C . PRO A 1 73 ? 23.234 -24.828 -13.891 1 89.38 73 PRO A C 1
ATOM 586 O O . PRO A 1 73 ? 22.438 -24.969 -14.82 1 89.38 73 PRO A O 1
ATOM 589 N N . THR A 1 74 ? 23.047 -25.281 -12.75 1 90.88 74 THR A N 1
ATOM 590 C CA . THR A 1 74 ? 21.828 -26.016 -12.414 1 90.88 74 THR A CA 1
ATOM 591 C C . THR A 1 74 ? 20.609 -25.094 -12.461 1 90.88 74 THR A C 1
ATOM 593 O O . THR A 1 74 ? 19.516 -25.516 -12.836 1 90.88 74 THR A O 1
ATOM 596 N N . MET A 1 75 ? 20.797 -23.797 -12.047 1 90.69 75 MET A N 1
ATOM 597 C CA . MET A 1 75 ? 19.719 -22.812 -12.102 1 90.69 75 MET A CA 1
ATOM 598 C C . MET A 1 75 ? 19.203 -22.656 -13.523 1 90.69 75 MET A C 1
ATOM 600 O O . MET A 1 75 ? 17.984 -22.594 -13.742 1 90.69 75 MET A O 1
ATOM 604 N N . TYR A 1 76 ? 20.109 -22.766 -14.453 1 90.12 76 TYR A N 1
ATOM 605 C CA . TYR A 1 76 ? 19.734 -22.562 -15.852 1 90.12 76 TYR A CA 1
ATOM 606 C C . TYR A 1 76 ? 19.078 -23.797 -16.438 1 90.12 76 TYR A C 1
ATOM 608 O O . TYR A 1 76 ? 18.328 -23.719 -17.406 1 90.12 76 TYR A O 1
ATOM 616 N N . SER A 1 77 ? 19.359 -24.906 -15.805 1 89.25 77 SER A N 1
ATOM 617 C CA . SER A 1 77 ? 18.641 -26.109 -16.203 1 89.25 77 SER A CA 1
ATOM 618 C C . SER A 1 77 ? 17.156 -26.016 -15.812 1 89.25 77 SER A C 1
ATOM 620 O O . SER A 1 77 ? 16.281 -26.469 -16.547 1 89.25 77 SER A O 1
ATOM 622 N N . HIS A 1 78 ? 16.922 -25.406 -14.711 1 88.81 78 HIS A N 1
ATOM 623 C CA . HIS A 1 78 ? 15.555 -25.266 -14.211 1 88.81 78 HIS A CA 1
ATOM 624 C C . HIS A 1 78 ? 14.844 -24.094 -14.883 1 88.81 78 HIS A C 1
ATOM 626 O O . HIS A 1 78 ? 13.656 -24.172 -15.195 1 88.81 78 HIS A O 1
ATOM 632 N N . PHE A 1 79 ? 15.617 -23.016 -15.07 1 91.75 79 PHE A N 1
ATOM 633 C CA . PHE A 1 79 ? 15.086 -21.797 -15.672 1 91.75 79 PHE A CA 1
ATOM 634 C C . PHE A 1 79 ? 16.031 -21.281 -16.75 1 91.75 79 PHE A C 1
ATOM 636 O O . PHE A 1 79 ? 16.781 -20.328 -16.516 1 91.75 79 PHE A O 1
ATOM 643 N N . PRO A 1 80 ? 15.82 -21.844 -17.906 1 89.5 80 PRO A N 1
ATOM 644 C CA . PRO A 1 80 ? 16.75 -21.547 -19 1 89.5 80 PRO A CA 1
ATOM 645 C C . PRO A 1 80 ? 16.734 -20.078 -19.422 1 89.5 80 PRO A C 1
ATOM 647 O O . PRO A 1 80 ? 17.734 -19.547 -19.891 1 89.5 80 PRO A O 1
ATOM 650 N N . ALA A 1 81 ? 15.625 -19.453 -19.219 1 87.38 81 ALA A N 1
ATOM 651 C CA . ALA A 1 81 ? 15.508 -18.062 -19.641 1 87.38 81 ALA A CA 1
ATOM 652 C C . ALA A 1 81 ? 15.969 -17.094 -18.547 1 87.38 81 ALA A C 1
ATOM 654 O O . ALA A 1 81 ? 15.805 -15.883 -18.672 1 87.38 81 ALA A O 1
ATOM 655 N N . GLY A 1 82 ? 16.422 -17.641 -17.469 1 87.38 82 GLY A N 1
ATOM 656 C CA . GLY A 1 82 ? 17.109 -16.844 -16.469 1 87.38 82 GLY A CA 1
ATOM 657 C C . GLY A 1 82 ? 16.156 -16.172 -15.484 1 87.38 82 GLY A C 1
ATOM 658 O O . GLY A 1 82 ? 15.102 -16.719 -15.156 1 87.38 82 GLY A O 1
ATOM 659 N N . LYS A 1 83 ? 16.547 -15.039 -14.977 1 82.19 83 LYS A N 1
ATOM 660 C CA . LYS A 1 83 ? 15.906 -14.32 -13.883 1 82.19 83 LYS A CA 1
ATOM 661 C C . LYS A 1 83 ? 14.461 -13.961 -14.234 1 82.19 83 LYS A C 1
ATOM 663 O O . LYS A 1 83 ? 13.562 -14.125 -13.406 1 82.19 83 LYS A O 1
ATOM 668 N N . ASP A 1 84 ? 14.266 -13.539 -15.461 1 80.12 84 ASP A N 1
ATOM 669 C CA . ASP A 1 84 ? 12.93 -13.102 -15.852 1 80.12 84 ASP A CA 1
ATOM 670 C C . ASP A 1 84 ? 11.93 -14.25 -15.773 1 80.12 84 ASP A C 1
ATOM 672 O O . ASP A 1 84 ? 10.781 -14.055 -15.359 1 80.12 84 ASP A O 1
ATOM 676 N N . GLN A 1 85 ? 12.375 -15.391 -16.109 1 85.31 85 GLN A N 1
ATOM 677 C CA . GLN A 1 85 ? 11.523 -16.578 -16.016 1 85.31 85 GLN A CA 1
ATOM 678 C C . GLN A 1 85 ? 11.211 -16.922 -14.562 1 85.31 85 GLN A C 1
ATOM 680 O O . GLN A 1 85 ? 10.094 -17.312 -14.234 1 85.31 85 GLN A O 1
ATOM 685 N N . ILE A 1 86 ? 12.164 -16.766 -13.719 1 86 86 ILE A N 1
ATOM 686 C CA . ILE A 1 86 ? 11.984 -17.047 -12.297 1 86 86 ILE A CA 1
ATOM 687 C C . ILE A 1 86 ? 10.969 -16.062 -11.703 1 86 86 ILE A C 1
ATOM 689 O O . ILE A 1 86 ? 10.062 -16.484 -10.977 1 86 86 ILE A O 1
ATOM 693 N N . VAL A 1 87 ? 11.102 -14.875 -12.133 1 80.31 87 VAL A N 1
ATOM 694 C CA . VAL A 1 87 ? 10.227 -13.836 -11.609 1 80.31 87 VAL A CA 1
ATOM 695 C C . VAL A 1 87 ? 8.781 -14.117 -12.031 1 80.31 87 VAL A C 1
ATOM 697 O O . VAL A 1 87 ? 7.879 -14.133 -11.195 1 80.31 87 VAL A O 1
ATOM 700 N N . SER A 1 88 ? 8.648 -14.328 -13.258 1 83.19 88 SER A N 1
ATOM 701 C CA . SER A 1 88 ? 7.309 -14.602 -13.766 1 83.19 88 SER A CA 1
ATOM 702 C C . SER A 1 88 ? 6.715 -15.844 -13.109 1 83.19 88 SER A C 1
ATOM 704 O O . SER A 1 88 ? 5.543 -15.852 -12.727 1 83.19 88 SER A O 1
ATOM 706 N N . SER A 1 89 ? 7.531 -16.844 -12.93 1 85.19 89 SER A N 1
ATOM 707 C CA . SER A 1 89 ? 7.066 -18.078 -12.32 1 85.19 89 SER A CA 1
ATOM 708 C C . SER A 1 89 ? 6.723 -17.875 -10.852 1 85.19 89 SER A C 1
ATOM 710 O O . SER A 1 89 ? 5.754 -18.438 -10.344 1 85.19 89 SER A O 1
ATOM 712 N N . ALA A 1 90 ? 7.562 -17.109 -10.219 1 83.5 90 ALA A N 1
ATOM 713 C CA . ALA A 1 90 ? 7.32 -16.844 -8.805 1 83.5 90 ALA A CA 1
ATOM 714 C C . ALA A 1 90 ? 5.988 -16.109 -8.609 1 83.5 90 ALA A C 1
ATOM 716 O O . ALA A 1 90 ? 5.215 -16.453 -7.719 1 83.5 90 ALA A O 1
ATOM 717 N N . PHE A 1 91 ? 5.707 -15.203 -9.445 1 82 91 PHE A N 1
ATOM 718 C CA . PHE A 1 91 ? 4.457 -14.461 -9.367 1 82 91 PHE A CA 1
ATOM 719 C C . PHE A 1 91 ? 3.27 -15.359 -9.695 1 82 91 PHE A C 1
ATOM 721 O O . PHE A 1 91 ? 2.254 -15.336 -8.992 1 82 91 PHE A O 1
ATOM 728 N N . ARG A 1 92 ? 3.471 -16.109 -10.672 1 83.94 92 ARG A N 1
ATOM 729 C CA . ARG A 1 92 ? 2.395 -17.016 -11.047 1 83.94 92 ARG A CA 1
ATOM 730 C C . ARG A 1 92 ? 2.109 -18.016 -9.922 1 83.94 92 ARG A C 1
ATOM 732 O O . ARG A 1 92 ? 0.95 -18.344 -9.656 1 83.94 92 ARG A O 1
ATOM 739 N N . TRP A 1 93 ? 3.16 -18.438 -9.375 1 84.19 93 TRP A N 1
ATOM 740 C CA . TRP A 1 93 ? 2.982 -19.359 -8.258 1 84.19 93 TRP A CA 1
ATOM 741 C C . TRP A 1 93 ? 2.27 -18.688 -7.094 1 84.19 93 TRP A C 1
ATOM 743 O O . TRP A 1 93 ? 1.387 -19.266 -6.469 1 84.19 93 TRP A O 1
ATOM 753 N N . HIS A 1 94 ? 2.689 -17.547 -6.836 1 82.38 94 HIS A N 1
ATOM 754 C CA . HIS A 1 94 ? 2.07 -16.781 -5.762 1 82.38 94 HIS A CA 1
ATOM 755 C C . HIS A 1 94 ? 0.588 -16.562 -6.031 1 82.38 94 HIS A C 1
ATOM 757 O O . HIS A 1 94 ? -0.248 -16.766 -5.148 1 82.38 94 HIS A O 1
ATOM 763 N N . TYR A 1 95 ? 0.272 -16.203 -7.227 1 86.19 95 TYR A N 1
ATOM 764 C CA . TYR A 1 95 ? -1.113 -15.961 -7.613 1 86.19 95 TYR A CA 1
ATOM 765 C C . TYR A 1 95 ? -1.93 -17.25 -7.551 1 86.19 95 TYR A C 1
ATOM 767 O O . TYR A 1 95 ? -3.088 -17.234 -7.125 1 86.19 95 TYR A O 1
ATOM 775 N N . TYR A 1 96 ? -1.253 -18.25 -7.977 1 85.75 96 TYR A N 1
ATOM 776 C CA . TYR A 1 96 ? -1.901 -19.547 -7.945 1 85.75 96 TYR A CA 1
ATOM 777 C C . TYR A 1 96 ? -2.246 -19.953 -6.516 1 85.75 96 TYR A C 1
ATOM 779 O O . TYR A 1 96 ? -3.354 -20.422 -6.246 1 85.75 96 TYR A O 1
ATOM 787 N N . SER A 1 97 ? -1.313 -19.797 -5.652 1 86.25 97 SER A N 1
ATOM 788 C CA . SER A 1 97 ? -1.529 -20.141 -4.254 1 86.25 97 SER A CA 1
ATOM 789 C C . SER A 1 97 ? -2.67 -19.328 -3.652 1 86.25 97 SER A C 1
ATOM 791 O O . SER A 1 97 ? -3.496 -19.859 -2.91 1 86.25 97 SER A O 1
ATOM 793 N N . PHE A 1 98 ? -2.727 -18.094 -3.992 1 91.12 98 PHE A N 1
ATOM 794 C CA . PHE A 1 98 ? -3.814 -17.25 -3.523 1 91.12 98 PHE A CA 1
ATOM 795 C C . PHE A 1 98 ? -5.148 -17.703 -4.09 1 91.12 98 PHE A C 1
ATOM 797 O O . PHE A 1 98 ? -6.137 -17.812 -3.359 1 91.12 98 PHE A O 1
ATOM 804 N N . ALA A 1 99 ? -5.141 -17.969 -5.371 1 92.38 99 ALA A N 1
ATOM 805 C CA . ALA A 1 99 ? -6.359 -18.422 -6.039 1 92.38 99 ALA A CA 1
ATOM 806 C C . ALA A 1 99 ? -6.855 -19.734 -5.445 1 92.38 99 ALA A C 1
ATOM 808 O O . ALA A 1 99 ? -8.062 -19.938 -5.27 1 92.38 99 ALA A O 1
ATOM 809 N N . MET A 1 100 ? -5.949 -20.578 -5.121 1 92.56 100 MET A N 1
ATOM 810 C CA . MET A 1 100 ? -6.309 -21.859 -4.512 1 92.56 100 MET A CA 1
ATOM 811 C C . MET A 1 100 ? -6.93 -21.656 -3.137 1 92.56 100 MET A C 1
ATOM 813 O O . MET A 1 100 ? -7.914 -22.312 -2.791 1 92.56 100 MET A O 1
ATOM 817 N N . ALA A 1 101 ? -6.367 -20.766 -2.367 1 94.75 101 ALA A N 1
ATOM 818 C CA . ALA A 1 101 ? -6.926 -20.438 -1.055 1 94.75 101 ALA A CA 1
ATOM 819 C C . ALA A 1 101 ? -8.344 -19.891 -1.178 1 94.75 101 ALA A C 1
ATOM 821 O O . ALA A 1 101 ? -9.219 -20.234 -0.381 1 94.75 101 ALA A O 1
ATOM 822 N N . VAL A 1 102 ? -8.562 -19.078 -2.178 1 96.81 102 VAL A N 1
ATOM 823 C CA . VAL A 1 102 ? -9.883 -18.5 -2.41 1 96.81 102 VAL A CA 1
ATOM 824 C C . VAL A 1 102 ? -10.867 -19.609 -2.777 1 96.81 102 VAL A C 1
ATOM 826 O O . VAL A 1 102 ? -11.961 -19.703 -2.211 1 96.81 102 VAL A O 1
ATOM 829 N N . LYS A 1 103 ? -10.438 -20.453 -3.711 1 95.62 103 LYS A N 1
ATOM 830 C CA . LYS A 1 103 ? -11.297 -21.547 -4.129 1 95.62 103 LYS A CA 1
ATOM 831 C C . LYS A 1 103 ? -11.695 -22.406 -2.939 1 95.62 103 LYS A C 1
ATOM 833 O O . LYS A 1 103 ? -12.883 -22.719 -2.758 1 95.62 103 LYS A O 1
ATOM 838 N N . GLU A 1 104 ? -10.75 -22.766 -2.164 1 96.44 104 GLU A N 1
ATOM 839 C CA . GLU A 1 104 ? -11 -23.609 -0.993 1 96.44 104 GLU A CA 1
ATOM 840 C C . GLU A 1 104 ? -11.875 -22.875 0.026 1 96.44 104 GLU A C 1
ATOM 842 O O . GLU A 1 104 ? -12.805 -23.469 0.582 1 96.44 104 GLU A O 1
ATOM 847 N N . GLY A 1 105 ? -11.641 -21.625 0.263 1 96.56 105 GLY A N 1
ATOM 848 C CA . GLY A 1 105 ? -12.375 -20.844 1.24 1 96.56 105 GLY A CA 1
ATOM 849 C C . GLY A 1 105 ? -13.836 -20.641 0.863 1 96.56 105 GLY A C 1
ATOM 850 O O . GLY A 1 105 ? -14.703 -20.562 1.735 1 96.56 105 GLY A O 1
ATOM 851 N N . LEU A 1 106 ? -14.102 -20.547 -0.44 1 96.5 106 LEU A N 1
ATOM 852 C CA . LEU A 1 106 ? -15.461 -20.281 -0.91 1 96.5 106 LEU A CA 1
ATOM 853 C C . LEU A 1 106 ? -16.234 -21.578 -1.136 1 96.5 106 LEU A C 1
ATOM 855 O O . LEU A 1 106 ? -17.438 -21.547 -1.384 1 96.5 106 LEU A O 1
ATOM 859 N N . SER A 1 107 ? -15.602 -22.75 -1.005 1 94.44 107 SER A N 1
ATOM 860 C CA . SER A 1 107 ? -16.125 -24.047 -1.447 1 94.44 107 SER A CA 1
ATOM 861 C C . SER A 1 107 ? -17.406 -24.406 -0.701 1 94.44 107 SER A C 1
ATOM 863 O O . SER A 1 107 ? -18.25 -25.125 -1.23 1 94.44 107 SER A O 1
ATOM 865 N N . GLN A 1 108 ? -17.562 -23.875 0.51 1 93.44 108 GLN A N 1
ATOM 866 C CA . GLN A 1 108 ? -18.734 -24.266 1.292 1 93.44 108 GLN A CA 1
ATOM 867 C C . GLN A 1 108 ? -19.812 -23.188 1.265 1 93.44 108 GLN A C 1
ATOM 869 O O . GLN A 1 108 ? -20.859 -23.344 1.897 1 93.44 108 GLN A O 1
ATOM 874 N N . SER A 1 109 ? -19.531 -22.156 0.553 1 95.56 109 SER A N 1
ATOM 875 C CA . SER A 1 109 ? -20.484 -21.062 0.506 1 95.56 109 SER A CA 1
ATOM 876 C C . SER A 1 109 ? -21.672 -21.391 -0.405 1 95.56 109 SER A C 1
ATOM 878 O O . SER A 1 109 ? -21.484 -21.984 -1.466 1 95.56 109 SER A O 1
ATOM 880 N N . GLU A 1 110 ? -22.859 -21.016 0.1 1 93.38 110 GLU A N 1
ATOM 881 C CA . GLU A 1 110 ? -24.078 -21.297 -0.672 1 93.38 110 GLU A CA 1
ATOM 882 C C . GLU A 1 110 ? -24.859 -20.016 -0.954 1 93.38 110 GLU A C 1
ATOM 884 O O . GLU A 1 110 ? -25.641 -19.953 -1.904 1 93.38 110 GLU A O 1
ATOM 889 N N . THR A 1 111 ? -24.734 -19.078 -0.092 1 95.31 111 THR A N 1
ATOM 890 C CA . THR A 1 111 ? -25.422 -17.812 -0.262 1 95.31 111 THR A CA 1
ATOM 891 C C . THR A 1 111 ? -24.438 -16.703 -0.596 1 95.31 111 THR A C 1
ATOM 893 O O . THR A 1 111 ? -23.234 -16.844 -0.37 1 95.31 111 THR A O 1
ATOM 896 N N . LEU A 1 112 ? -24.922 -15.656 -1.174 1 96.19 112 LEU A N 1
ATOM 897 C CA . LEU A 1 112 ? -24.078 -14.523 -1.527 1 96.19 112 LEU A CA 1
ATOM 898 C C . LEU A 1 112 ? -23.391 -13.953 -0.292 1 96.19 112 LEU A C 1
ATOM 900 O O . LEU A 1 112 ? -22.219 -13.562 -0.354 1 96.19 112 LEU A O 1
ATOM 904 N N . GLU A 1 113 ? -24.125 -13.891 0.811 1 96.44 113 GLU A N 1
ATOM 905 C CA . GLU A 1 113 ? -23.562 -13.398 2.062 1 96.44 113 GLU A CA 1
ATOM 906 C C . GLU A 1 113 ? -22.406 -14.281 2.527 1 96.44 113 GLU A C 1
ATOM 908 O O . GLU A 1 113 ? -21.391 -13.781 3.025 1 96.44 113 GLU A O 1
ATOM 913 N N . GLU A 1 114 ? -22.594 -15.539 2.367 1 97.12 114 GLU A N 1
ATOM 914 C CA . GLU A 1 114 ? -21.531 -16.469 2.738 1 97.12 114 GLU A CA 1
ATOM 915 C C . GLU A 1 114 ? -20.312 -16.312 1.838 1 97.12 114 GLU A C 1
ATOM 917 O O . GLU A 1 114 ? -19.172 -16.344 2.312 1 97.12 114 GLU A O 1
ATOM 922 N N . TYR A 1 115 ? -20.547 -16.141 0.5 1 97.38 115 TYR A N 1
ATOM 923 C CA . TYR A 1 115 ? -19.453 -15.891 -0.427 1 97.38 115 TYR A CA 1
ATOM 924 C C . TYR A 1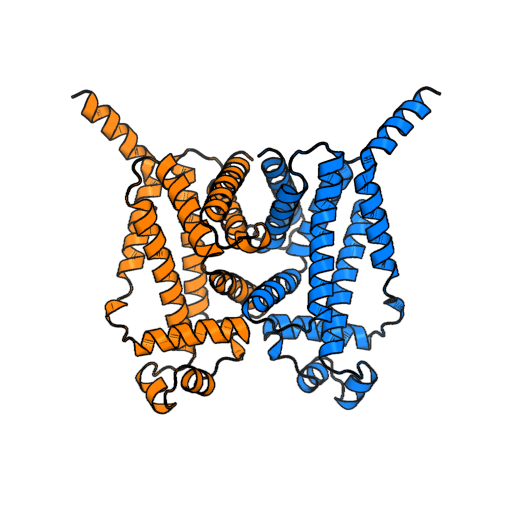 115 ? -18.688 -14.633 -0.039 1 97.38 115 TYR A C 1
ATOM 926 O O . TYR A 1 115 ? -17.453 -14.633 -0.039 1 97.38 115 TYR A O 1
ATOM 934 N N . TRP A 1 116 ? -19.438 -13.609 0.325 1 97.88 116 TRP A N 1
ATOM 935 C CA . TRP A 1 116 ? -18.844 -12.336 0.698 1 97.88 116 TRP A CA 1
ATOM 936 C C . TRP A 1 116 ? -17.969 -12.484 1.934 1 97.88 116 TRP A C 1
ATOM 938 O O . TRP A 1 116 ? -16.781 -12.109 1.916 1 97.88 116 TRP A O 1
ATOM 948 N N . SER A 1 117 ? -18.484 -13.102 2.953 1 98.12 117 SER A N 1
ATOM 949 C CA . SER A 1 117 ? -17.766 -13.289 4.207 1 98.12 117 SER A CA 1
ATOM 950 C C . SER A 1 117 ? -16.547 -14.188 4.02 1 98.12 117 SER A C 1
ATOM 952 O O . SER A 1 117 ? -15.484 -13.922 4.566 1 98.12 117 SER A O 1
ATOM 954 N N . ALA A 1 118 ? -16.75 -15.219 3.248 1 98.25 118 ALA A N 1
ATOM 955 C CA . ALA A 1 118 ? -15.664 -16.156 3.006 1 98.25 118 ALA A CA 1
ATOM 956 C C . ALA A 1 118 ? -14.516 -15.5 2.248 1 98.25 118 ALA A C 1
ATOM 958 O O . ALA A 1 118 ? -13.344 -15.75 2.541 1 98.25 118 ALA A O 1
ATOM 959 N N . LEU A 1 119 ? -14.844 -14.688 1.269 1 98.5 119 LEU A N 1
ATOM 960 C CA . LEU A 1 119 ? -13.82 -14 0.494 1 98.5 119 LEU A CA 1
ATOM 961 C C . LEU A 1 119 ? -13.008 -13.062 1.381 1 98.5 119 LEU A C 1
ATOM 963 O O . LEU A 1 119 ? -11.773 -13.062 1.32 1 98.5 119 LEU A O 1
ATOM 967 N N . ILE A 1 120 ? -13.672 -12.305 2.242 1 98.62 120 ILE A N 1
ATOM 968 C CA . ILE A 1 120 ? -12.992 -11.383 3.154 1 98.62 120 ILE A CA 1
ATOM 969 C C . ILE A 1 120 ? -12.102 -12.172 4.113 1 98.62 120 ILE A C 1
ATOM 971 O O . ILE A 1 120 ? -10.953 -11.789 4.355 1 98.62 120 ILE A O 1
ATOM 975 N N . ARG A 1 121 ? -12.641 -13.25 4.582 1 98.5 121 ARG A N 1
ATOM 976 C CA . ARG A 1 121 ? -11.898 -14.094 5.512 1 98.5 121 ARG A CA 1
ATOM 977 C C . ARG A 1 121 ? -10.602 -14.594 4.879 1 98.5 121 ARG A C 1
ATOM 979 O O . ARG A 1 121 ? -9.523 -14.461 5.465 1 98.5 121 ARG A O 1
ATOM 986 N N . VAL A 1 122 ? -10.703 -15.164 3.711 1 98.06 122 VAL A N 1
ATOM 987 C CA . VAL A 1 122 ? -9.531 -15.688 3.029 1 98.06 122 VAL A CA 1
ATOM 988 C C . VAL A 1 122 ? -8.547 -14.555 2.748 1 98.06 122 VAL A C 1
ATOM 990 O O . VAL A 1 122 ? -7.336 -14.711 2.93 1 98.06 122 VAL A O 1
ATOM 993 N N . HIS A 1 123 ? -9.055 -13.445 2.254 1 97.81 123 HIS A N 1
ATOM 994 C CA . HIS A 1 123 ? -8.227 -12.281 1.937 1 97.81 123 HIS A CA 1
ATOM 995 C C . HIS A 1 123 ? -7.41 -11.844 3.146 1 97.81 123 HIS A C 1
ATOM 997 O O . HIS A 1 123 ? -6.191 -11.68 3.051 1 97.81 123 HIS A O 1
ATOM 1003 N N . ILE A 1 124 ? -8 -11.688 4.32 1 98.06 124 ILE A N 1
ATOM 1004 C CA . ILE A 1 124 ? -7.34 -11.227 5.535 1 98.06 124 ILE A CA 1
ATOM 1005 C C . ILE A 1 124 ? -6.332 -12.273 6.008 1 98.06 124 ILE A C 1
ATOM 1007 O O . ILE A 1 124 ? -5.207 -11.938 6.375 1 98.06 124 ILE A O 1
ATOM 1011 N N . ILE A 1 125 ? -6.727 -13.539 5.977 1 97.31 125 ILE A N 1
ATOM 1012 C CA . ILE A 1 125 ? -5.82 -14.602 6.395 1 97.31 125 ILE A CA 1
ATOM 1013 C C . ILE A 1 125 ? -4.562 -14.578 5.527 1 97.31 125 ILE A C 1
ATOM 1015 O O . ILE A 1 125 ? -3.445 -14.625 6.047 1 97.31 125 ILE A O 1
ATOM 1019 N N . GLN A 1 126 ? -4.762 -14.484 4.23 1 93.94 126 GLN A N 1
ATOM 1020 C CA . GLN A 1 126 ? -3.627 -14.461 3.316 1 93.94 126 GLN A CA 1
ATOM 1021 C C . GLN A 1 126 ? -2.74 -13.25 3.561 1 93.94 126 GLN A C 1
ATOM 1023 O O . GLN A 1 126 ? -1.512 -13.352 3.527 1 93.94 126 GLN A O 1
ATOM 1028 N N . GLN A 1 127 ? -3.301 -12.117 3.826 1 92.5 127 GLN A N 1
ATOM 1029 C CA . GLN A 1 127 ? -2.531 -10.891 4.012 1 92.5 127 GLN A CA 1
ATOM 1030 C C . GLN A 1 127 ? -1.772 -10.914 5.336 1 92.5 127 GLN A C 1
ATOM 1032 O O . GLN A 1 127 ? -0.604 -10.523 5.398 1 92.5 127 GLN A O 1
ATOM 1037 N N . ILE A 1 128 ? -2.422 -11.328 6.344 1 93.56 128 ILE A N 1
ATOM 1038 C CA . ILE A 1 128 ? -1.858 -11.273 7.688 1 93.56 128 ILE A CA 1
ATOM 1039 C C . ILE A 1 128 ? -0.806 -12.367 7.855 1 93.56 128 ILE A C 1
ATOM 1041 O O . ILE A 1 128 ? 0.286 -12.109 8.367 1 93.56 128 ILE A O 1
ATOM 1045 N N . LYS A 1 129 ? -1.045 -13.562 7.371 1 90.81 129 LYS A N 1
ATOM 1046 C CA . LYS A 1 129 ? -0.147 -14.695 7.59 1 90.81 129 LYS A CA 1
ATOM 1047 C C . LYS A 1 129 ? 0.963 -14.719 6.543 1 90.81 129 LYS A C 1
ATOM 1049 O O . LYS A 1 129 ? 1.993 -15.367 6.742 1 90.81 129 LYS A O 1
ATOM 1054 N N . HIS A 1 130 ? 0.716 -14.055 5.41 1 83.81 130 HIS A N 1
ATOM 1055 C CA . HIS A 1 130 ? 1.703 -14.031 4.336 1 83.81 130 HIS A CA 1
ATOM 1056 C C . HIS A 1 130 ? 2.057 -12.602 3.951 1 83.81 130 HIS A C 1
ATOM 1058 O O . HIS A 1 130 ? 1.721 -12.148 2.854 1 83.81 130 HIS A O 1
ATOM 1064 N N . PRO A 1 131 ? 2.834 -11.93 4.805 1 77.31 131 PRO A N 1
ATOM 1065 C CA . PRO A 1 131 ? 3.125 -10.516 4.582 1 77.31 131 PRO A CA 1
ATOM 1066 C C . PRO A 1 131 ? 3.9 -10.266 3.289 1 77.31 131 PRO A C 1
ATOM 1068 O O . PRO A 1 131 ? 3.938 -9.141 2.793 1 77.31 131 PRO A O 1
ATOM 1071 N N . GLU A 1 132 ? 4.504 -11.344 2.637 1 75.25 132 GLU A N 1
ATOM 1072 C CA . GLU A 1 132 ? 5.18 -11.195 1.352 1 75.25 132 GLU A CA 1
ATOM 1073 C C . GLU A 1 132 ? 4.203 -10.773 0.258 1 75.25 132 GLU A C 1
ATOM 1075 O O . GLU A 1 132 ? 4.617 -10.312 -0.807 1 75.25 132 GLU A O 1
ATOM 1080 N N . ASN A 1 133 ? 2.875 -10.922 0.61 1 79.19 133 ASN A N 1
ATOM 1081 C CA . ASN A 1 133 ? 1.863 -10.453 -0.331 1 79.19 133 ASN A CA 1
ATOM 1082 C C . ASN A 1 133 ? 1.955 -8.945 -0.55 1 79.19 133 ASN A C 1
ATOM 1084 O O . ASN A 1 133 ? 1.562 -8.438 -1.604 1 79.19 133 ASN A O 1
ATOM 1088 N N . ASP A 1 134 ? 2.543 -8.242 0.414 1 77.56 134 ASP A N 1
ATOM 1089 C CA . ASP A 1 134 ? 2.756 -6.809 0.277 1 77.56 134 ASP A CA 1
ATOM 1090 C C . ASP A 1 134 ? 3.729 -6.5 -0.86 1 77.56 134 ASP A C 1
ATOM 1092 O O . ASP A 1 134 ? 3.672 -5.426 -1.46 1 77.56 134 ASP A O 1
ATOM 1096 N N . LEU A 1 135 ? 4.555 -7.496 -1.131 1 73 135 LEU A N 1
ATOM 1097 C CA . LEU A 1 135 ? 5.594 -7.289 -2.133 1 73 135 LEU A CA 1
ATOM 1098 C C . LEU A 1 135 ? 4.984 -7.109 -3.52 1 73 135 LEU A C 1
ATOM 1100 O O . LEU A 1 135 ? 5.504 -6.344 -4.336 1 73 135 LEU A O 1
ATOM 1104 N N . PHE A 1 136 ? 3.885 -7.742 -3.711 1 74.25 136 PHE A N 1
ATOM 1105 C CA . PHE A 1 136 ? 3.227 -7.621 -5.008 1 74.25 136 PHE A CA 1
ATOM 1106 C C . PHE A 1 136 ? 2.734 -6.195 -5.23 1 74.25 136 PHE A C 1
ATOM 1108 O O . PHE A 1 136 ? 2.975 -5.609 -6.285 1 74.25 136 PHE A O 1
ATOM 1115 N N . ASP A 1 137 ? 2.127 -5.652 -4.203 1 74.31 137 ASP A N 1
ATOM 1116 C CA . ASP A 1 137 ? 1.642 -4.277 -4.289 1 74.31 137 ASP A CA 1
ATOM 1117 C C . ASP A 1 137 ? 2.797 -3.297 -4.477 1 74.31 137 ASP A C 1
ATOM 1119 O O . ASP A 1 137 ? 2.672 -2.316 -5.211 1 74.31 137 ASP A O 1
ATOM 1123 N N . MET A 1 138 ? 3.809 -3.674 -3.857 1 73.69 138 MET A N 1
ATOM 1124 C CA . MET A 1 138 ? 4.992 -2.824 -3.943 1 73.69 138 MET A CA 1
ATOM 1125 C C . MET A 1 138 ? 5.57 -2.834 -5.355 1 73.69 138 MET A C 1
ATOM 1127 O O . MET A 1 138 ? 5.926 -1.785 -5.895 1 73.69 138 MET A O 1
ATOM 1131 N N . LEU A 1 139 ? 5.719 -3.982 -5.91 1 74.75 139 LEU A N 1
ATOM 1132 C CA . LEU A 1 139 ? 6.258 -4.117 -7.262 1 74.75 139 LEU A CA 1
ATOM 1133 C C . LEU A 1 139 ? 5.395 -3.365 -8.266 1 74.75 139 LEU A C 1
ATOM 1135 O O . LEU A 1 139 ? 5.914 -2.725 -9.188 1 74.75 139 LEU A O 1
ATOM 1139 N N . MET A 1 140 ? 4.105 -3.412 -8.039 1 76.88 140 MET A N 1
ATOM 1140 C CA . MET A 1 140 ? 3.197 -2.697 -8.93 1 76.88 140 MET A CA 1
ATOM 1141 C C . MET A 1 140 ? 3.373 -1.188 -8.789 1 76.88 140 MET A C 1
ATOM 1143 O O . MET A 1 140 ? 3.328 -0.459 -9.781 1 76.88 140 MET A O 1
ATOM 1147 N N . ALA A 1 141 ? 3.516 -0.773 -7.578 1 74.56 141 ALA A N 1
ATOM 1148 C CA . ALA A 1 141 ? 3.744 0.65 -7.344 1 74.56 141 ALA A CA 1
ATOM 1149 C C . ALA A 1 141 ? 5.047 1.11 -7.988 1 74.56 141 ALA A C 1
ATOM 1151 O O . ALA A 1 141 ? 5.098 2.17 -8.617 1 74.56 141 ALA A O 1
ATOM 1152 N N . THR A 1 142 ? 6.082 0.333 -7.84 1 73.75 142 THR A N 1
ATOM 1153 C CA . THR A 1 142 ? 7.375 0.654 -8.438 1 73.75 142 THR A CA 1
ATOM 1154 C C . THR A 1 142 ? 7.277 0.662 -9.961 1 73.75 142 THR A C 1
ATOM 1156 O O . THR A 1 142 ? 7.844 1.54 -10.617 1 73.75 142 THR A O 1
ATOM 1159 N N . ASP A 1 143 ? 6.574 -0.32 -10.461 1 77.56 143 ASP A N 1
ATOM 1160 C CA . ASP A 1 143 ? 6.43 -0.411 -11.906 1 77.56 143 ASP A CA 1
ATOM 1161 C C . ASP A 1 143 ? 5.684 0.801 -12.461 1 77.56 143 ASP A C 1
ATOM 1163 O O . ASP A 1 143 ? 5.973 1.262 -13.57 1 77.56 143 ASP A O 1
ATOM 1167 N N . ARG A 1 144 ? 4.723 1.363 -11.75 1 74.69 144 ARG A N 1
ATOM 1168 C CA . ARG A 1 144 ? 3.98 2.553 -12.156 1 74.69 144 ARG A CA 1
ATOM 1169 C C . ARG A 1 144 ? 4.91 3.752 -12.305 1 74.69 144 ARG A C 1
ATOM 1171 O O . ARG A 1 144 ? 4.684 4.613 -13.164 1 74.69 144 ARG A O 1
ATOM 1178 N N . LEU A 1 145 ? 5.984 3.715 -11.531 1 71.12 145 LEU A N 1
ATOM 1179 C CA . LEU A 1 145 ? 6.883 4.863 -11.492 1 71.12 145 LEU A CA 1
ATOM 1180 C C . LEU A 1 145 ? 8.023 4.691 -12.492 1 71.12 145 LEU A C 1
ATOM 1182 O O . LEU A 1 145 ? 8.523 5.676 -13.039 1 71.12 145 LEU A O 1
ATOM 1186 N N . GLY A 1 146 ? 8.5 3.41 -12.672 1 70.31 146 GLY A N 1
ATOM 1187 C CA . GLY A 1 146 ? 9.727 3.248 -13.438 1 70.31 146 GLY A CA 1
ATOM 1188 C C . GLY A 1 146 ? 9.594 2.254 -14.578 1 70.31 146 GLY A C 1
ATOM 1189 O O . GLY A 1 146 ? 10.539 2.041 -15.336 1 70.31 146 GLY A O 1
ATOM 1190 N N . SER A 1 147 ? 8.422 1.674 -14.844 1 76.56 147 SER A N 1
ATOM 1191 C CA . SER A 1 147 ? 8.211 0.668 -15.883 1 76.56 147 SER A CA 1
ATOM 1192 C C . SER A 1 147 ? 9.32 -0.378 -15.867 1 76.56 147 SER A C 1
ATOM 1194 O O . SER A 1 147 ? 9.938 -0.65 -16.906 1 76.56 147 SER A O 1
ATOM 1196 N N . ILE A 1 148 ? 9.508 -0.988 -14.719 1 73.12 148 ILE A N 1
ATOM 1197 C CA . ILE A 1 148 ? 10.672 -1.851 -14.516 1 73.12 148 ILE A CA 1
ATOM 1198 C C . ILE A 1 148 ? 10.336 -3.277 -14.945 1 73.12 148 ILE A C 1
ATOM 1200 O O . ILE A 1 148 ? 11.234 -4.082 -15.203 1 73.12 148 ILE A O 1
ATOM 1204 N N . LEU A 1 149 ? 9.078 -3.656 -15.055 1 77.44 149 LEU A N 1
ATOM 1205 C CA . LEU A 1 149 ? 8.672 -5.02 -15.383 1 77.44 149 LEU A CA 1
ATOM 1206 C C . LEU A 1 149 ? 8.586 -5.207 -16.891 1 77.44 149 LEU A C 1
ATOM 1208 O O . LEU A 1 149 ? 8.156 -4.305 -17.609 1 77.44 149 LEU A O 1
ATOM 1212 N N . PRO A 1 150 ? 8.984 -6.41 -17.328 1 79.69 150 PRO A N 1
ATOM 1213 C CA . PRO A 1 150 ? 8.672 -6.73 -18.719 1 79.69 150 PRO A CA 1
ATOM 1214 C C . PRO A 1 150 ? 7.184 -6.605 -19.031 1 79.69 150 PRO A C 1
ATOM 1216 O O . PRO A 1 150 ? 6.344 -6.871 -18.172 1 79.69 150 PRO A O 1
ATOM 1219 N N . THR A 1 151 ? 6.922 -6.23 -20.25 1 85.88 151 THR A N 1
ATOM 1220 C CA . THR A 1 151 ? 5.559 -5.93 -20.672 1 85.88 151 THR A CA 1
ATOM 1221 C C . THR A 1 151 ? 4.633 -7.113 -20.406 1 85.88 151 THR A C 1
ATOM 1223 O O . THR A 1 151 ? 3.523 -6.941 -19.906 1 85.88 151 THR A O 1
ATOM 1226 N N . ASP A 1 152 ? 5.133 -8.32 -20.688 1 84.5 152 ASP A N 1
ATOM 1227 C CA . ASP A 1 152 ? 4.297 -9.508 -20.531 1 84.5 152 ASP A CA 1
ATOM 1228 C C . ASP A 1 152 ? 3.971 -9.742 -19.047 1 84.5 152 ASP A C 1
ATOM 1230 O O . ASP A 1 152 ? 2.832 -10.07 -18.703 1 84.5 152 ASP A O 1
ATOM 1234 N N . LEU A 1 153 ? 4.984 -9.586 -18.266 1 83.62 153 LEU A N 1
ATOM 1235 C CA . LEU A 1 153 ? 4.781 -9.766 -16.828 1 83.62 153 LEU A CA 1
ATOM 1236 C C . LEU A 1 153 ? 3.852 -8.695 -16.281 1 83.62 153 LEU A C 1
ATOM 1238 O O . LEU A 1 153 ? 2.957 -8.992 -15.484 1 83.62 153 LEU A O 1
ATOM 1242 N N . ARG A 1 154 ? 4.027 -7.465 -16.703 1 86.81 154 ARG A N 1
ATOM 1243 C CA . ARG A 1 154 ? 3.152 -6.371 -16.281 1 86.81 154 ARG A CA 1
ATOM 1244 C C . ARG A 1 154 ? 1.698 -6.672 -16.625 1 86.81 154 ARG A C 1
ATOM 1246 O O . ARG A 1 154 ? 0.81 -6.504 -15.789 1 86.81 154 ARG A O 1
ATOM 1253 N N . SER A 1 155 ? 1.484 -7.125 -17.859 1 88.31 155 SER A N 1
ATOM 1254 C CA . SER A 1 155 ? 0.131 -7.434 -18.312 1 88.31 155 SER A CA 1
ATOM 1255 C C . SER A 1 155 ? -0.495 -8.539 -17.453 1 88.31 155 SER A C 1
ATOM 1257 O O . SER A 1 155 ? -1.672 -8.461 -17.094 1 88.31 155 SER A O 1
ATOM 1259 N N . GLU A 1 156 ? 0.29 -9.523 -17.141 1 85.31 156 GLU A N 1
ATOM 1260 C CA . GLU A 1 156 ? -0.197 -10.617 -16.312 1 85.31 156 GLU A CA 1
ATOM 1261 C C . GLU A 1 156 ? -0.574 -10.133 -14.914 1 85.31 156 GLU A C 1
ATOM 1263 O O . GLU A 1 156 ? -1.595 -10.547 -14.367 1 85.31 156 GLU A O 1
ATOM 1268 N N . MET A 1 157 ? 0.247 -9.297 -14.406 1 87.06 157 MET A N 1
ATOM 1269 C CA . MET A 1 157 ? 0 -8.773 -13.062 1 87.06 157 MET A CA 1
ATOM 1270 C C . MET A 1 157 ? -1.256 -7.91 -13.031 1 87.06 157 MET A C 1
ATOM 1272 O O . MET A 1 157 ? -2.064 -8.008 -12.109 1 87.06 157 MET A O 1
ATOM 1276 N N . ILE A 1 158 ? -1.417 -7.121 -14.062 1 88.06 158 ILE A N 1
ATOM 1277 C CA . ILE A 1 158 ? -2.588 -6.254 -14.164 1 88.06 158 ILE A CA 1
ATOM 1278 C C . ILE A 1 158 ? -3.85 -7.109 -14.297 1 88.06 158 ILE A C 1
ATOM 1280 O O . ILE A 1 158 ? -4.871 -6.816 -13.664 1 88.06 158 ILE A O 1
ATOM 1284 N N . GLU A 1 159 ? -3.752 -8.133 -15.039 1 89.5 159 GLU A N 1
ATOM 1285 C CA . GLU A 1 159 ? -4.891 -9.031 -15.203 1 89.5 159 GLU A CA 1
ATOM 1286 C C . GLU A 1 159 ? -5.273 -9.688 -13.883 1 89.5 159 GLU A C 1
ATOM 1288 O O . GLU A 1 159 ? -6.461 -9.828 -13.578 1 89.5 159 GLU A O 1
ATOM 1293 N N . TRP A 1 160 ? -4.289 -10.102 -13.164 1 89.12 160 TRP A N 1
ATOM 1294 C CA . TRP A 1 160 ? -4.574 -10.719 -11.875 1 89.12 160 TRP A CA 1
ATOM 1295 C C . TRP A 1 160 ? -5.211 -9.719 -10.922 1 89.12 160 TRP A C 1
ATOM 1297 O O . TRP A 1 160 ? -6.195 -10.031 -10.242 1 89.12 160 TRP A O 1
ATOM 1307 N N . LEU A 1 161 ? -4.668 -8.555 -10.859 1 89.25 161 LEU A N 1
ATOM 1308 C CA . LEU A 1 161 ? -5.234 -7.531 -9.984 1 89.25 161 LEU A CA 1
ATOM 1309 C C . LEU A 1 161 ? -6.68 -7.23 -10.367 1 89.25 161 LEU A C 1
ATOM 1311 O O . LEU A 1 161 ? -7.535 -7.078 -9.492 1 89.25 161 LEU A O 1
ATOM 1315 N N . SER A 1 162 ? -6.898 -7.172 -11.641 1 92.06 162 SER A N 1
ATOM 1316 C CA . SER A 1 162 ? -8.258 -6.961 -12.125 1 92.06 162 SER A CA 1
ATOM 1317 C C . SER A 1 162 ? -9.18 -8.094 -11.695 1 92.06 162 SER A C 1
ATOM 1319 O O . SER A 1 162 ? -10.344 -7.855 -11.359 1 92.06 162 SER A O 1
ATOM 1321 N N . PHE A 1 163 ? -8.664 -9.266 -11.727 1 93.94 163 PHE A N 1
ATOM 1322 C CA . PHE A 1 163 ? -9.477 -10.398 -11.305 1 93.94 163 PHE A CA 1
ATOM 1323 C C . PHE A 1 163 ? -9.781 -10.328 -9.8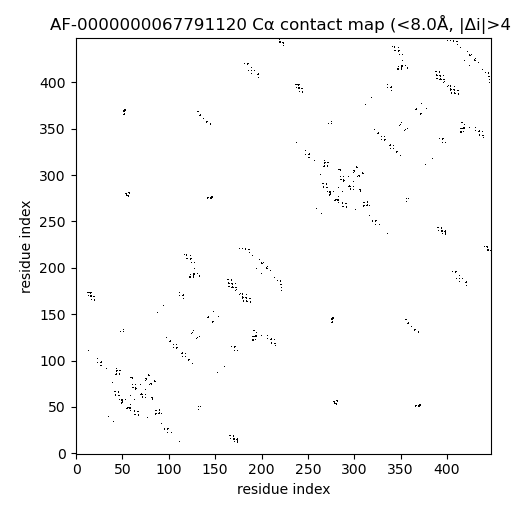12 1 93.94 163 PHE A C 1
ATOM 1325 O O . PHE A 1 163 ? -10.883 -10.656 -9.383 1 93.94 163 PHE A O 1
ATOM 1332 N N . CYS A 1 164 ? -8.867 -9.914 -9 1 94.25 164 CYS A N 1
ATOM 1333 C CA . CYS A 1 164 ? -9.109 -9.734 -7.574 1 94.25 164 CYS A CA 1
ATOM 1334 C C . CYS A 1 164 ? -10.219 -8.727 -7.328 1 94.25 164 CYS A C 1
ATOM 1336 O O . CYS A 1 164 ? -11.109 -8.961 -6.508 1 94.25 164 CYS A O 1
ATOM 1338 N N . ASP A 1 165 ? -10.141 -7.629 -8.062 1 95.75 165 ASP A N 1
ATOM 1339 C CA . ASP A 1 165 ? -11.219 -6.656 -7.984 1 95.75 165 ASP A CA 1
ATOM 1340 C C . ASP A 1 165 ? -12.555 -7.285 -8.375 1 95.75 165 ASP A C 1
ATOM 1342 O O . ASP A 1 165 ? -13.578 -7.051 -7.715 1 95.75 165 ASP A O 1
ATOM 1346 N N . PHE A 1 166 ? -12.508 -8.086 -9.438 1 96.75 166 PHE A N 1
ATOM 1347 C CA . PHE A 1 166 ? -13.719 -8.68 -9.984 1 96.75 166 PHE A CA 1
ATOM 1348 C C . PHE A 1 166 ? -14.344 -9.656 -8.992 1 96.75 166 PHE A C 1
ATOM 1350 O O . PHE A 1 166 ? -15.562 -9.812 -8.953 1 96.75 166 PHE A O 1
ATOM 1357 N N . MET A 1 167 ? -13.555 -10.289 -8.164 1 97.5 167 MET A N 1
ATOM 1358 C CA . MET A 1 167 ? -14.109 -11.211 -7.172 1 97.5 167 MET A CA 1
ATOM 1359 C C . MET A 1 167 ? -15.062 -10.484 -6.23 1 97.5 167 MET A C 1
ATOM 1361 O O . MET A 1 167 ? -16.188 -10.945 -6.004 1 97.5 167 MET A O 1
ATOM 1365 N N . TYR A 1 168 ? -14.648 -9.352 -5.754 1 98.19 168 TYR A N 1
ATOM 1366 C CA . TYR A 1 168 ? -15.523 -8.562 -4.891 1 98.19 168 TYR A CA 1
ATOM 1367 C C . TYR A 1 168 ? -16.688 -7.965 -5.688 1 98.19 168 TYR A C 1
ATOM 1369 O O . TYR A 1 168 ? -17.828 -7.992 -5.238 1 98.19 168 TYR A O 1
ATOM 1377 N N . GLU A 1 169 ? -16.328 -7.461 -6.848 1 97.88 169 GLU A N 1
ATOM 1378 C CA . GLU A 1 169 ? -17.328 -6.809 -7.691 1 97.88 169 GLU A CA 1
ATOM 1379 C C . GLU A 1 169 ? -18.469 -7.758 -8.039 1 97.88 169 GLU A C 1
ATOM 1381 O O . GLU A 1 169 ? -19.641 -7.367 -8.008 1 97.88 169 GLU A O 1
ATOM 1386 N N . SER A 1 170 ? -18.156 -8.984 -8.383 1 97.62 170 SER A N 1
ATOM 1387 C CA . SER A 1 170 ? -19.156 -9.961 -8.805 1 97.62 170 SER A CA 1
ATOM 1388 C C . SER A 1 170 ? -20.141 -10.258 -7.691 1 97.62 170 SER A C 1
ATOM 1390 O O . SER A 1 170 ? -21.359 -10.219 -7.91 1 97.62 170 SER A O 1
ATOM 1392 N N . ILE A 1 171 ? -19.641 -10.484 -6.473 1 97.62 171 ILE A N 1
ATOM 1393 C CA . ILE A 1 171 ? -20.5 -10.789 -5.336 1 97.62 171 ILE A CA 1
ATOM 1394 C C . ILE A 1 171 ? -21.328 -9.562 -4.973 1 97.62 171 ILE A C 1
ATOM 1396 O O . ILE A 1 171 ? -22.547 -9.656 -4.766 1 97.62 171 ILE A O 1
ATOM 1400 N N . ALA A 1 172 ? -20.672 -8.383 -4.938 1 97.5 172 ALA A N 1
ATOM 1401 C CA . ALA A 1 172 ? -21.359 -7.141 -4.609 1 97.5 172 ALA A CA 1
ATOM 1402 C C . ALA A 1 172 ? -22.469 -6.844 -5.621 1 97.5 172 ALA A C 1
ATOM 1404 O O . ALA A 1 172 ? -23.547 -6.379 -5.25 1 97.5 172 ALA A O 1
ATOM 1405 N N . THR A 1 173 ? -22.156 -7.078 -6.898 1 97.12 173 THR A N 1
ATOM 1406 C CA . THR A 1 173 ? -23.141 -6.867 -7.953 1 97.12 173 THR A CA 1
ATOM 1407 C C . THR A 1 173 ? -24.359 -7.758 -7.734 1 97.12 173 THR A C 1
ATOM 1409 O O . THR A 1 173 ? -25.5 -7.293 -7.801 1 97.12 173 THR A O 1
ATOM 1412 N N . ASP A 1 174 ? -24.141 -9.031 -7.438 1 96.75 174 ASP A N 1
ATOM 1413 C CA . ASP A 1 174 ? -25.234 -9.969 -7.211 1 96.75 174 ASP A CA 1
ATOM 1414 C C . ASP A 1 174 ? -26 -9.617 -5.941 1 96.75 174 ASP A C 1
ATOM 1416 O O . ASP A 1 174 ? -27.188 -9.914 -5.832 1 96.75 174 ASP A O 1
ATOM 1420 N N . LEU A 1 175 ? -25.312 -8.914 -4.977 1 96.25 175 LEU A N 1
ATOM 1421 C CA . LEU A 1 175 ? -25.953 -8.453 -3.754 1 96.25 175 LEU A CA 1
ATOM 1422 C C . LEU A 1 175 ? -26.781 -7.195 -4.012 1 96.25 175 LEU A C 1
ATOM 1424 O O . LEU A 1 175 ? -27.469 -6.715 -3.119 1 96.25 175 LEU A O 1
ATOM 1428 N N . GLY A 1 176 ? -26.672 -6.625 -5.176 1 95.81 176 GLY A N 1
ATOM 1429 C CA . GLY A 1 176 ? -27.453 -5.457 -5.555 1 95.81 176 GLY A CA 1
ATOM 1430 C C . GLY A 1 176 ? -26.797 -4.148 -5.145 1 95.81 176 GLY A C 1
ATOM 1431 O O . GLY A 1 176 ? -27.484 -3.137 -4.969 1 95.81 176 GLY A O 1
ATOM 1432 N N . ILE A 1 177 ? -25.531 -4.156 -4.961 1 96.25 177 ILE A N 1
ATOM 1433 C CA . ILE A 1 177 ? -24.812 -2.969 -4.52 1 96.25 177 ILE A CA 1
ATOM 1434 C C . ILE A 1 177 ? -24.594 -2.037 -5.707 1 96.25 177 ILE A C 1
ATOM 1436 O O . ILE A 1 177 ? -24.156 -2.479 -6.777 1 96.25 177 ILE A O 1
ATOM 1440 N N . ASP A 1 178 ? -24.906 -0.779 -5.492 1 95.75 178 ASP A N 1
ATOM 1441 C CA . ASP A 1 178 ? -24.609 0.216 -6.516 1 95.75 178 ASP A CA 1
ATOM 1442 C C . ASP A 1 178 ? -23.109 0.509 -6.574 1 95.75 178 ASP A C 1
ATOM 1444 O O . ASP A 1 178 ? -22.406 0.365 -5.574 1 95.75 178 ASP A O 1
ATOM 1448 N N . ASP A 1 179 ? -22.625 0.87 -7.73 1 96 179 ASP A N 1
ATOM 1449 C CA . ASP A 1 179 ? -21.219 1.227 -7.926 1 96 179 ASP A CA 1
ATOM 1450 C C . ASP A 1 179 ? -20.297 0.131 -7.398 1 96 179 ASP A C 1
ATOM 1452 O O . ASP A 1 179 ? -19.297 0.42 -6.75 1 96 179 ASP A O 1
ATOM 1456 N N . ALA A 1 180 ? -20.656 -1.139 -7.598 1 96.44 180 ALA A N 1
ATOM 1457 C CA . ALA A 1 180 ? -19.922 -2.289 -7.086 1 96.44 180 ALA A CA 1
ATOM 1458 C C . ALA A 1 180 ? -18.484 -2.299 -7.602 1 96.44 180 ALA A C 1
ATOM 1460 O O . ALA A 1 180 ? -17.562 -2.672 -6.879 1 96.44 180 ALA A O 1
ATOM 1461 N N . LYS A 1 181 ? -18.328 -1.896 -8.828 1 96.31 181 LYS A N 1
ATOM 1462 C CA . LYS A 1 181 ? -17 -1.906 -9.445 1 96.31 181 LYS A CA 1
ATOM 1463 C C . LYS A 1 181 ? -16.031 -1.021 -8.672 1 96.31 181 LYS A C 1
ATOM 1465 O O . LYS A 1 181 ? -14.953 -1.47 -8.281 1 96.31 181 LYS A O 1
ATOM 1470 N N . GLN A 1 182 ? -16.375 0.185 -8.391 1 96.62 182 GLN A N 1
ATOM 1471 C CA . GLN A 1 182 ? -15.508 1.132 -7.695 1 96.62 182 GLN A CA 1
ATOM 1472 C C . GLN A 1 182 ? -15.344 0.747 -6.227 1 96.62 182 GLN A C 1
ATOM 1474 O O . GLN A 1 182 ? -14.234 0.771 -5.695 1 96.62 182 GLN A O 1
ATOM 1479 N N . LYS A 1 183 ? -16.453 0.404 -5.586 1 97.38 183 LYS A N 1
ATOM 1480 C CA . LYS A 1 183 ? -16.422 0.061 -4.168 1 97.38 183 LYS A CA 1
ATOM 1481 C C . LYS A 1 183 ? -15.562 -1.181 -3.922 1 97.38 183 LYS A C 1
ATOM 1483 O O . LYS A 1 183 ? -14.875 -1.277 -2.904 1 97.38 183 LYS A O 1
ATOM 1488 N N . SER A 1 184 ? -15.578 -2.119 -4.895 1 97.31 184 SER A N 1
ATOM 1489 C CA . SER A 1 184 ? -14.789 -3.342 -4.766 1 97.31 184 SER A CA 1
ATOM 1490 C C . SER A 1 184 ? -13.297 -3.049 -4.82 1 97.31 184 SER A C 1
ATOM 1492 O O . SER A 1 184 ? -12.508 -3.682 -4.117 1 97.31 184 SER A O 1
ATOM 1494 N N . LYS A 1 185 ? -12.883 -2.066 -5.633 1 96.31 185 LYS A N 1
ATOM 1495 C CA . LYS A 1 185 ? -11.484 -1.654 -5.668 1 96.31 185 LYS A CA 1
ATOM 1496 C C . LYS A 1 185 ? -11.039 -1.105 -4.316 1 96.31 185 LYS A C 1
ATOM 1498 O O . LYS A 1 185 ? -9.953 -1.443 -3.83 1 96.31 185 LYS A O 1
ATOM 1503 N N . ILE A 1 186 ? -11.844 -0.321 -3.74 1 96.88 186 ILE A N 1
ATOM 1504 C CA . ILE A 1 186 ? -11.531 0.293 -2.453 1 96.88 186 ILE A CA 1
ATOM 1505 C C . ILE A 1 186 ? -11.422 -0.787 -1.379 1 96.88 186 ILE A C 1
ATOM 1507 O O . ILE A 1 186 ? -10.492 -0.773 -0.569 1 96.88 186 ILE A O 1
ATOM 1511 N N . ILE A 1 187 ? -12.359 -1.688 -1.415 1 97.81 187 ILE A N 1
ATOM 1512 C CA . ILE A 1 187 ? -12.352 -2.768 -0.434 1 97.81 187 ILE A CA 1
ATOM 1513 C C . ILE A 1 187 ? -11.07 -3.59 -0.583 1 97.81 187 ILE A C 1
ATOM 1515 O O . ILE A 1 187 ? -10.383 -3.855 0.403 1 97.81 187 ILE A O 1
ATOM 1519 N N . ARG A 1 188 ? -10.766 -3.936 -1.818 1 96.62 188 ARG A N 1
ATOM 1520 C CA . ARG A 1 188 ? -9.57 -4.73 -2.055 1 96.62 188 ARG A CA 1
ATOM 1521 C C . ARG A 1 188 ? -8.32 -4.004 -1.557 1 96.62 188 ARG A C 1
ATOM 1523 O O . ARG A 1 188 ? -7.504 -4.586 -0.842 1 96.62 188 ARG A O 1
ATOM 1530 N N . VAL A 1 189 ? -8.18 -2.779 -1.864 1 93.94 189 VAL A N 1
ATOM 1531 C CA . VAL A 1 189 ? -7.008 -1.995 -1.485 1 93.94 189 VAL A CA 1
ATOM 1532 C C . VAL A 1 189 ? -6.938 -1.875 0.036 1 93.94 189 VAL A C 1
ATOM 1534 O O . VAL A 1 189 ? -5.863 -2.004 0.625 1 93.94 189 VAL A O 1
ATOM 1537 N N . THR A 1 190 ? -8.047 -1.611 0.665 1 96.25 190 THR A N 1
ATOM 1538 C CA . THR A 1 190 ? -8.086 -1.479 2.117 1 96.25 190 THR A CA 1
ATOM 1539 C C . THR A 1 190 ? -7.664 -2.781 2.791 1 96.25 190 THR A C 1
ATOM 1541 O O . THR A 1 190 ? -6.855 -2.771 3.723 1 96.25 190 THR A O 1
ATOM 1544 N N . LEU A 1 191 ? -8.18 -3.863 2.264 1 96.94 191 LEU A N 1
ATOM 1545 C CA . LEU A 1 191 ? -7.875 -5.148 2.883 1 96.94 191 LEU A CA 1
ATOM 1546 C C . LEU A 1 191 ? -6.445 -5.578 2.568 1 96.94 191 LEU A C 1
ATOM 1548 O O . LEU A 1 191 ? -5.797 -6.238 3.383 1 96.94 191 LEU A O 1
ATOM 1552 N N . ASP A 1 192 ? -5.945 -5.18 1.412 1 93.25 192 ASP A N 1
ATOM 1553 C CA . ASP A 1 192 ? -4.535 -5.406 1.113 1 93.25 192 ASP A CA 1
ATOM 1554 C C . ASP A 1 192 ? -3.639 -4.738 2.152 1 93.25 192 ASP A C 1
ATOM 1556 O O . ASP A 1 192 ? -2.537 -5.215 2.43 1 93.25 192 ASP A O 1
ATOM 1560 N N . GLY A 1 193 ? -4.09 -3.705 2.709 1 92.06 193 GLY A N 1
ATOM 1561 C CA . GLY A 1 193 ? -3.299 -2.941 3.66 1 92.06 193 GLY A CA 1
ATOM 1562 C C . GLY A 1 193 ? -3.479 -3.404 5.094 1 92.06 193 GLY A C 1
ATOM 1563 O O . GLY A 1 193 ? -3.096 -2.701 6.031 1 92.06 193 GLY A O 1
ATOM 1564 N N . ALA A 1 194 ? -3.961 -4.582 5.328 1 94.94 194 ALA A N 1
ATOM 1565 C CA . ALA A 1 194 ? -4.355 -5.059 6.652 1 94.94 194 ALA A CA 1
ATOM 1566 C C . ALA A 1 194 ? -3.188 -4.98 7.629 1 94.94 194 ALA A C 1
ATOM 1568 O O . ALA A 1 194 ? -3.369 -4.617 8.797 1 94.94 194 ALA A O 1
ATOM 1569 N N . ASN A 1 195 ? -1.991 -5.234 7.148 1 90.75 195 ASN A N 1
ATOM 1570 C CA . ASN A 1 195 ? -0.828 -5.211 8.031 1 90.75 195 ASN A CA 1
ATOM 1571 C C . ASN A 1 195 ? -0.499 -3.795 8.492 1 90.75 195 ASN A C 1
ATOM 1573 O O . ASN A 1 195 ? 0.263 -3.609 9.438 1 90.75 195 ASN A O 1
ATOM 1577 N N . SER A 1 196 ? -1.074 -2.854 7.848 1 90 196 SER A N 1
ATOM 1578 C CA . SER A 1 196 ? -0.799 -1.462 8.188 1 90 196 SER A CA 1
ATOM 1579 C C . SER A 1 196 ? -1.812 -0.931 9.203 1 90 196 SER A C 1
ATOM 1581 O O . SER A 1 196 ? -1.537 0.037 9.914 1 90 196 SER A O 1
ATOM 1583 N N . TRP A 1 197 ? -2.969 -1.575 9.281 1 94 197 TRP A N 1
ATOM 1584 C CA . TRP A 1 197 ? -3.951 -1.005 10.195 1 94 197 TRP A CA 1
ATOM 1585 C C . TRP A 1 197 ? -4.328 -2.006 11.281 1 94 197 TRP A C 1
ATOM 1587 O O . TRP A 1 197 ? -5.102 -1.688 12.188 1 94 197 TRP A O 1
ATOM 1597 N N . TRP A 1 198 ? -3.803 -3.197 11.211 1 95.06 198 TRP A N 1
ATOM 1598 C CA . TRP A 1 198 ? -4.035 -4.203 12.242 1 95.06 198 TRP A CA 1
ATOM 1599 C C . TRP A 1 198 ? -2.721 -4.828 12.703 1 95.06 198 TRP A C 1
ATOM 1601 O O . TRP A 1 198 ? -1.901 -5.238 11.875 1 95.06 198 TRP A O 1
ATOM 1611 N N . LYS A 1 199 ? -2.508 -4.898 13.984 1 92.62 199 LYS A N 1
ATOM 1612 C CA . LYS A 1 199 ? -1.346 -5.57 14.562 1 92.62 199 LYS A CA 1
ATOM 1613 C C . LYS A 1 199 ? -1.696 -6.984 15.008 1 92.62 199 LYS A C 1
ATOM 1615 O O . LYS A 1 199 ? -2.373 -7.172 16.016 1 92.62 199 LYS A O 1
ATOM 1620 N N . TRP A 1 200 ? -1.256 -7.926 14.25 1 93.69 200 TRP A N 1
ATOM 1621 C CA . TRP A 1 200 ? -1.516 -9.328 14.57 1 93.69 200 TRP A CA 1
ATOM 1622 C C . TRP A 1 200 ? -0.542 -9.836 15.633 1 93.69 200 TRP A C 1
ATOM 1624 O O . TRP A 1 200 ? 0.665 -9.594 15.539 1 93.69 200 TRP A O 1
ATOM 1634 N N . ASP A 1 201 ? -1.025 -10.523 16.656 1 94.56 201 ASP A N 1
ATOM 1635 C CA . ASP A 1 201 ? -0.186 -11 17.75 1 94.56 201 ASP A CA 1
ATOM 1636 C C . ASP A 1 201 ? 0.06 -12.5 17.641 1 94.56 201 ASP A C 1
ATOM 1638 O O . ASP A 1 201 ? 0.304 -13.18 18.641 1 94.56 201 ASP A O 1
ATOM 1642 N N . ASP A 1 202 ? -0.159 -13.102 16.5 1 93.75 202 ASP A N 1
ATOM 1643 C CA . ASP A 1 202 ? 0.102 -14.5 16.172 1 93.75 202 ASP A CA 1
ATOM 1644 C C . ASP A 1 202 ? -0.958 -15.414 16.781 1 93.75 202 ASP A C 1
ATOM 1646 O O . ASP A 1 202 ? -0.818 -16.641 16.75 1 93.75 202 ASP A O 1
ATOM 1650 N N . SER A 1 203 ? -2.008 -14.836 17.344 1 96.5 203 SER A N 1
ATOM 1651 C CA . SER A 1 203 ? -3.066 -15.664 17.922 1 96.5 203 SER A CA 1
ATOM 1652 C C . SER A 1 203 ? -4.25 -15.773 16.969 1 96.5 203 SER A C 1
ATOM 1654 O O . SER A 1 203 ? -4.508 -14.867 16.172 1 96.5 203 SER A O 1
ATOM 1656 N N . GLN A 1 204 ? -4.906 -16.906 17.094 1 96.56 204 GLN A N 1
ATOM 1657 C CA . GLN A 1 204 ? -6.102 -17.125 16.281 1 96.56 204 GLN A CA 1
ATOM 1658 C C . GLN A 1 204 ? -7.215 -16.156 16.688 1 96.56 204 GLN A C 1
ATOM 1660 O O . GLN A 1 204 ? -7.969 -15.688 15.828 1 96.56 204 GLN A O 1
ATOM 1665 N N . GLU A 1 205 ? -7.305 -15.859 17.938 1 97.38 205 GLU A N 1
ATOM 1666 C CA . GLU A 1 205 ? -8.32 -14.922 18.422 1 97.38 205 GLU A CA 1
ATOM 1667 C C . GLU A 1 205 ? -8.133 -13.539 17.812 1 97.38 205 GLU A C 1
ATOM 1669 O O . GLU A 1 205 ? -9.094 -12.922 17.344 1 97.38 205 GLU A O 1
ATOM 1674 N N . ASN A 1 206 ? -6.895 -13.078 17.812 1 97.88 206 ASN A N 1
ATOM 1675 C CA . ASN A 1 206 ? -6.582 -11.781 17.219 1 97.88 206 ASN A CA 1
ATOM 1676 C C . ASN A 1 206 ? -6.883 -11.75 15.727 1 97.88 206 ASN A C 1
ATOM 1678 O O . ASN A 1 206 ? -7.395 -10.758 15.211 1 97.88 206 ASN A O 1
ATOM 1682 N N . LEU A 1 207 ? -6.605 -12.836 15.062 1 97.81 207 LEU A N 1
ATOM 1683 C CA . LEU A 1 207 ? -6.887 -12.945 13.641 1 97.81 207 LEU A CA 1
ATOM 1684 C C . LEU A 1 207 ? -8.383 -12.867 13.375 1 97.81 207 LEU A C 1
ATOM 1686 O O . LEU A 1 207 ? -8.82 -12.18 12.453 1 97.81 207 LEU A O 1
ATOM 1690 N N . GLU A 1 208 ? -9.203 -13.562 14.195 1 98.19 208 GLU A N 1
ATOM 1691 C CA . GLU A 1 208 ? -10.656 -13.539 14.047 1 98.19 208 GLU A CA 1
ATOM 1692 C C . GLU A 1 208 ? -11.211 -12.133 14.266 1 98.19 208 GLU A C 1
ATOM 1694 O O . GLU A 1 208 ? -12.164 -11.727 13.602 1 98.19 208 GLU A O 1
ATOM 1699 N N . GLU A 1 209 ? -10.609 -11.438 15.234 1 97.75 209 GLU A N 1
ATOM 1700 C CA . GLU A 1 209 ? -11.008 -10.047 15.453 1 97.75 209 GLU A CA 1
ATOM 1701 C C . GLU A 1 209 ? -10.711 -9.188 14.227 1 97.75 209 GLU A C 1
ATOM 1703 O O . GLU A 1 209 ? -11.523 -8.336 13.859 1 97.75 209 GLU A O 1
ATOM 1708 N N . CYS A 1 210 ? -9.602 -9.422 13.633 1 98 210 CYS A N 1
ATOM 1709 C CA . CYS A 1 210 ? -9.234 -8.695 12.414 1 98 210 CYS A CA 1
ATOM 1710 C C . CYS A 1 210 ? -10.242 -8.961 11.305 1 98 210 CYS A C 1
ATOM 1712 O O . CYS A 1 210 ? -10.68 -8.031 10.617 1 98 210 CYS A O 1
ATOM 1714 N N . ILE A 1 211 ? -10.633 -10.219 11.164 1 98.44 211 ILE A N 1
ATOM 1715 C CA . ILE A 1 211 ? -11.562 -10.609 10.117 1 98.44 211 ILE A CA 1
ATOM 1716 C C . ILE A 1 211 ? -12.914 -9.938 10.352 1 98.44 211 ILE A C 1
ATOM 1718 O O . ILE A 1 211 ? -13.516 -9.398 9.422 1 98.44 211 ILE A O 1
ATOM 1722 N N . ARG A 1 212 ? -13.391 -9.93 11.562 1 97.56 212 ARG A N 1
ATOM 1723 C CA . ARG A 1 212 ? -14.648 -9.273 11.891 1 97.56 212 ARG A CA 1
ATOM 1724 C C . ARG A 1 212 ? -14.586 -7.777 11.594 1 97.56 212 ARG A C 1
ATOM 1726 O O . ARG A 1 212 ? -15.539 -7.203 11.062 1 97.56 212 ARG A O 1
ATOM 1733 N N . TYR A 1 213 ? -13.492 -7.215 11.984 1 97.19 213 TYR A N 1
ATOM 1734 C CA . TYR A 1 213 ? -13.328 -5.789 11.727 1 97.19 213 TYR A CA 1
ATOM 1735 C C . TYR A 1 213 ? -13.305 -5.508 10.227 1 97.19 213 TYR A C 1
ATOM 1737 O O . TYR A 1 213 ? -13.914 -4.543 9.766 1 97.19 213 TYR A O 1
ATOM 1745 N N . ALA A 1 214 ? -12.602 -6.344 9.445 1 98.06 214 ALA A N 1
ATOM 1746 C CA . ALA A 1 214 ? -12.547 -6.203 7.996 1 98.06 214 ALA A CA 1
ATOM 1747 C C . ALA A 1 214 ? -13.945 -6.289 7.383 1 98.06 214 ALA A C 1
ATOM 1749 O O . ALA A 1 214 ? -14.258 -5.559 6.441 1 98.06 214 ALA A O 1
ATOM 1750 N N . GLU A 1 215 ? -14.727 -7.164 7.902 1 97.69 215 GLU A N 1
ATOM 1751 C CA . GLU A 1 215 ? -16.094 -7.285 7.422 1 97.69 215 GLU A CA 1
ATOM 1752 C C . GLU A 1 215 ? -16.891 -6.008 7.676 1 97.69 215 GLU A C 1
ATOM 1754 O O . GLU A 1 215 ? -17.672 -5.57 6.828 1 97.69 215 GLU A O 1
ATOM 1759 N N . ARG A 1 216 ? -16.688 -5.418 8.82 1 96.25 216 ARG A N 1
ATOM 1760 C CA . ARG A 1 216 ? -17.344 -4.156 9.133 1 96.25 216 ARG A CA 1
ATOM 1761 C C . ARG A 1 216 ? -16.891 -3.049 8.188 1 96.25 216 ARG A C 1
ATOM 1763 O O . ARG A 1 216 ? -17.703 -2.242 7.734 1 96.25 216 ARG A O 1
ATOM 1770 N N . ILE A 1 217 ? -15.617 -3.033 7.945 1 96.75 217 ILE A N 1
ATOM 1771 C CA . ILE A 1 217 ? -15.07 -2.037 7.027 1 96.75 217 ILE A CA 1
ATOM 1772 C C . ILE A 1 217 ? -15.727 -2.184 5.656 1 96.75 217 ILE A C 1
ATOM 1774 O O . ILE A 1 217 ? -16.203 -1.204 5.086 1 96.75 217 ILE A O 1
ATOM 1778 N N . ALA A 1 218 ? -15.719 -3.43 5.145 1 97.44 218 ALA A N 1
ATOM 1779 C CA . ALA A 1 218 ? -16.297 -3.689 3.826 1 97.44 218 ALA A CA 1
ATOM 1780 C C . ALA A 1 218 ? -17.766 -3.299 3.783 1 97.44 218 ALA A C 1
ATOM 1782 O O . ALA A 1 218 ? -18.219 -2.678 2.82 1 97.44 218 ALA A O 1
ATOM 1783 N N . ALA A 1 219 ? -18.484 -3.65 4.824 1 95.25 219 ALA A N 1
ATOM 1784 C CA . ALA A 1 219 ? -19.906 -3.297 4.898 1 95.25 219 ALA A CA 1
ATOM 1785 C C . ALA A 1 219 ? -20.094 -1.783 4.879 1 95.25 219 ALA A C 1
ATOM 1787 O O . ALA A 1 219 ? -21.016 -1.276 4.238 1 95.25 219 ALA A O 1
ATOM 1788 N N . GLY A 1 220 ? -19.25 -1.065 5.617 1 93.75 220 GLY A N 1
ATOM 1789 C CA . GLY A 1 220 ? -19.297 0.388 5.609 1 93.75 220 GLY A CA 1
ATOM 1790 C C . GLY A 1 220 ? -19.031 0.986 4.238 1 93.75 220 GLY A C 1
ATOM 1791 O O . GLY A 1 220 ? -19.719 1.924 3.824 1 93.75 220 GLY A O 1
ATOM 1792 N N . ILE A 1 221 ? -18.109 0.425 3.541 1 95 221 ILE A N 1
ATOM 1793 C CA . ILE A 1 221 ? -17.75 0.918 2.217 1 95 221 ILE A CA 1
ATOM 1794 C C . ILE A 1 221 ? -18.875 0.639 1.235 1 95 221 ILE A C 1
ATOM 1796 O O . ILE A 1 221 ? -19.188 1.473 0.381 1 95 221 ILE A O 1
ATOM 1800 N N . LEU A 1 222 ? -19.5 -0.506 1.392 1 95.31 222 LEU A N 1
ATOM 1801 C CA . LEU A 1 222 ? -20.594 -0.855 0.497 1 95.31 222 LEU A CA 1
ATOM 1802 C C . LEU A 1 222 ? -21.766 0.122 0.653 1 95.31 222 LEU A C 1
ATOM 1804 O O . LEU A 1 222 ? -22.594 0.253 -0.247 1 95.31 222 LEU A O 1
ATOM 1808 N N . LYS A 1 223 ? -21.828 0.838 1.734 1 94 223 LYS A N 1
ATOM 1809 C CA . LYS A 1 223 ? -22.969 1.693 2.031 1 94 223 LYS A CA 1
ATOM 1810 C C . LYS A 1 223 ? -22.703 3.135 1.608 1 94 223 LYS A C 1
ATOM 1812 O O . LYS A 1 223 ? -23.578 3.996 1.73 1 94 223 LYS A O 1
ATOM 1817 N N . ILE A 1 224 ? -21.609 3.438 1.18 1 91.75 224 ILE A N 1
ATOM 1818 C CA . ILE A 1 224 ? -21.297 4.824 0.852 1 91.75 224 ILE A CA 1
ATOM 1819 C C . ILE A 1 224 ? -22.047 5.234 -0.416 1 91.75 224 ILE A C 1
ATOM 1821 O O . ILE A 1 224 ? -22.297 4.402 -1.29 1 91.75 224 ILE A O 1
ATOM 1825 N N . MET B 1 1 ? -22.469 39.531 24.969 1 31.45 1 MET B N 1
ATOM 1826 C CA . MET B 1 1 ? -22.078 38.625 26.062 1 31.45 1 MET B CA 1
ATOM 1827 C C . MET B 1 1 ? -22.438 37.188 25.734 1 31.45 1 MET B C 1
ATOM 1829 O O . MET B 1 1 ? -21.75 36.25 26.156 1 31.45 1 MET B O 1
ATOM 1833 N N . TRP B 1 2 ? -23.625 36.906 25.219 1 37.66 2 TRP B N 1
ATOM 1834 C CA . TRP B 1 2 ? -24.109 35.594 24.781 1 37.66 2 TRP B CA 1
ATOM 1835 C C . TRP B 1 2 ? -23.281 35.094 23.609 1 37.66 2 TRP B C 1
ATOM 1837 O O . TRP B 1 2 ? -23.203 33.875 23.375 1 37.66 2 TRP B O 1
ATOM 1847 N N . PHE B 1 3 ? -22.906 35.906 22.609 1 38.03 3 PHE B N 1
ATOM 1848 C CA . PHE B 1 3 ? -22.062 35.531 21.469 1 38.03 3 PHE B CA 1
ATOM 1849 C C . PHE B 1 3 ? -20.719 35 21.953 1 38.03 3 PHE B C 1
ATOM 1851 O O . PHE B 1 3 ? -20.078 34.219 21.234 1 38.03 3 PHE B O 1
ATOM 1858 N N . SER B 1 4 ? -20.109 35.531 23 1 38.78 4 SER B N 1
ATOM 1859 C CA . SER B 1 4 ? -18.844 35.125 23.609 1 38.78 4 SER B CA 1
ATOM 1860 C C . SER B 1 4 ? -18.938 33.719 24.188 1 38.78 4 SER B C 1
ATOM 1862 O O . SER B 1 4 ? -17.953 32.969 24.188 1 38.78 4 SER B O 1
ATOM 1864 N N . LEU B 1 5 ? -20.016 33.312 24.891 1 39.22 5 LEU B N 1
ATOM 1865 C CA . LEU B 1 5 ? -20.172 32.031 25.531 1 39.22 5 LEU B CA 1
ATOM 1866 C C . LEU B 1 5 ? -20.266 30.906 24.5 1 39.22 5 LEU B C 1
ATOM 1868 O O . LEU B 1 5 ? -19.797 29.797 24.734 1 39.22 5 LEU B O 1
ATOM 1872 N N . THR B 1 6 ? -21.094 31.078 23.422 1 37.81 6 THR B N 1
ATOM 1873 C CA . THR B 1 6 ? -21.203 30.047 22.391 1 37.81 6 THR B CA 1
ATOM 1874 C C . THR B 1 6 ? -19.859 29.812 21.703 1 37.81 6 THR B C 1
ATOM 1876 O O . THR B 1 6 ? -19.625 28.734 21.156 1 37.81 6 THR B O 1
ATOM 1879 N N . TYR B 1 7 ? -19.078 30.812 21.453 1 34 7 TYR B N 1
ATOM 1880 C CA . TYR B 1 7 ? -17.734 30.719 20.922 1 34 7 TYR B CA 1
ATOM 1881 C C . TYR B 1 7 ? -16.828 29.953 21.891 1 34 7 TYR B C 1
ATOM 1883 O O . TYR B 1 7 ? -15.82 29.375 21.469 1 34 7 TYR B O 1
ATOM 1891 N N . ALA B 1 8 ? -16.797 30.188 23.141 1 37.94 8 ALA B N 1
ATOM 1892 C CA . ALA B 1 8 ? -16.016 29.547 24.188 1 37.94 8 ALA B CA 1
ATOM 1893 C C . ALA B 1 8 ? -16.344 28.062 24.281 1 37.94 8 ALA B C 1
ATOM 1895 O O . ALA B 1 8 ? -15.453 27.25 24.562 1 37.94 8 ALA B O 1
ATOM 1896 N N . ILE B 1 9 ? -17.547 27.531 24.25 1 38.84 9 ILE B N 1
ATOM 1897 C CA . ILE B 1 9 ? -18 26.141 24.328 1 38.84 9 ILE B CA 1
ATOM 1898 C C . ILE B 1 9 ? -17.531 25.391 23.078 1 38.84 9 ILE B C 1
ATOM 1900 O O . ILE B 1 9 ? -17.312 24.188 23.125 1 38.84 9 ILE B O 1
ATOM 1904 N N . ILE B 1 10 ? -17.422 25.953 21.875 1 39.56 10 ILE B N 1
ATOM 1905 C CA . ILE B 1 10 ? -16.922 25.438 20.609 1 39.56 10 ILE B CA 1
ATOM 1906 C C . ILE B 1 10 ? -15.406 25.234 20.688 1 39.56 10 ILE B C 1
ATOM 1908 O O . ILE B 1 10 ? -14.852 24.328 20.062 1 39.56 10 ILE B O 1
ATOM 1912 N N . MET B 1 11 ? -14.586 26.141 21.281 1 41.5 11 MET B N 1
ATOM 1913 C CA . MET B 1 11 ? -13.148 26.047 21.516 1 41.5 11 MET B CA 1
ATOM 1914 C C . MET B 1 11 ? -12.805 24.844 22.375 1 41.5 11 MET B C 1
ATOM 1916 O O . MET B 1 11 ? -11.625 24.531 22.562 1 41.5 11 MET B O 1
ATOM 1920 N N . HIS B 1 12 ? -13.594 24.453 23.297 1 47.25 12 HIS B N 1
ATOM 1921 C CA . HIS B 1 12 ? -13.352 23.344 24.219 1 47.25 12 HIS B CA 1
ATOM 1922 C C . HIS B 1 12 ? -13.211 22.031 23.453 1 47.25 12 HIS B C 1
ATOM 1924 O O . HIS B 1 12 ? -12.453 21.141 23.875 1 47.25 12 HIS B O 1
ATOM 1930 N N . SER B 1 13 ? -13.914 21.75 22.25 1 53.41 13 SER B N 1
ATOM 1931 C CA . SER B 1 13 ? -14.133 20.531 21.484 1 53.41 13 SER B CA 1
ATOM 1932 C C . SER B 1 13 ? -12.953 20.234 20.562 1 53.41 13 SER B C 1
ATOM 1934 O O . SER B 1 13 ? -12.812 19.109 20.078 1 53.41 13 SER B O 1
ATOM 1936 N N . LEU B 1 14 ? -12.07 21.172 20.359 1 64 14 LEU B N 1
ATOM 1937 C CA . LEU B 1 14 ? -10.93 21 19.469 1 64 14 LEU B CA 1
ATOM 1938 C C . LEU B 1 14 ? -9.68 20.578 20.234 1 64 14 LEU B C 1
ATOM 1940 O O . LEU B 1 14 ? -8.562 20.812 19.781 1 64 14 LEU B O 1
ATOM 1944 N N . THR B 1 15 ? -9.898 20.031 21.391 1 80 15 THR B N 1
ATOM 1945 C CA . THR B 1 15 ? -8.758 19.812 22.281 1 80 15 THR B CA 1
ATOM 1946 C C . THR B 1 15 ? -7.711 18.938 21.609 1 80 15 THR B C 1
ATOM 1948 O O . THR B 1 15 ? -6.547 19.312 21.484 1 80 15 THR B O 1
ATOM 1951 N N . THR B 1 16 ? -8.203 17.922 21.062 1 90.94 16 THR B N 1
ATOM 1952 C CA . THR B 1 16 ? -7.23 17 20.484 1 90.94 16 THR B CA 1
ATOM 1953 C C . THR B 1 16 ? -6.75 17.5 19.125 1 90.94 16 THR B C 1
ATOM 1955 O O . THR B 1 16 ? -5.578 17.328 18.781 1 90.94 16 THR B O 1
ATOM 1958 N N . THR B 1 17 ? -7.594 18.219 18.406 1 94 17 THR B N 1
ATOM 1959 C CA . THR B 1 17 ? -7.219 18.797 17.109 1 94 17 THR B CA 1
ATOM 1960 C C . THR B 1 17 ? -6.176 19.891 17.297 1 94 17 THR B C 1
ATOM 1962 O O . THR B 1 17 ? -5.223 19.984 16.531 1 94 17 THR B O 1
ATOM 1965 N N . ARG B 1 18 ? -6.383 20.703 18.312 1 92.25 18 ARG B N 1
ATOM 1966 C CA . ARG B 1 18 ? -5.414 21.75 18.609 1 92.25 18 ARG B CA 1
ATOM 1967 C C . ARG B 1 18 ? -4.051 21.156 18.953 1 92.25 18 ARG B C 1
ATOM 1969 O O . ARG B 1 18 ? -3.02 21.688 18.531 1 92.25 18 ARG B O 1
ATOM 1976 N N . LYS B 1 19 ? -4.078 20.078 19.734 1 93.19 19 LYS B N 1
ATOM 1977 C CA . LYS B 1 19 ? -2.832 19.375 20.047 1 93.19 19 LYS B CA 1
ATOM 1978 C C . LYS B 1 19 ? -2.143 18.891 18.766 1 93.19 19 LYS B C 1
ATOM 1980 O O . LYS B 1 19 ? -0.919 18.969 18.656 1 93.19 19 LYS B O 1
ATOM 1985 N N . MET B 1 20 ? -2.924 18.391 17.891 1 94.94 20 MET B N 1
ATOM 1986 C CA . MET B 1 20 ? -2.402 17.922 16.609 1 94.94 20 MET B CA 1
ATOM 1987 C C . MET B 1 20 ? -1.775 19.078 15.828 1 94.94 20 MET B C 1
ATOM 1989 O O . MET B 1 20 ? -0.676 18.938 15.289 1 94.94 20 MET B O 1
ATOM 1993 N N . LEU B 1 21 ? -2.426 20.234 15.805 1 94.31 21 LEU B N 1
ATOM 1994 C CA . LEU B 1 21 ? -1.909 21.406 15.094 1 94.31 21 LEU B CA 1
ATOM 1995 C C . LEU B 1 21 ? -0.621 21.906 15.734 1 94.31 21 LEU B C 1
ATOM 1997 O O . LEU B 1 21 ? 0.305 22.328 15.031 1 94.31 21 LEU B O 1
ATOM 2001 N N . GLN B 1 22 ? -0.589 21.844 17.016 1 92.88 22 GLN B N 1
ATOM 2002 C CA . GLN B 1 22 ? 0.62 22.234 17.734 1 92.88 22 GLN B CA 1
ATOM 2003 C C . GLN B 1 22 ? 1.781 21.297 17.406 1 92.88 22 GLN B C 1
ATOM 2005 O O . GLN B 1 22 ? 2.902 21.75 17.172 1 92.88 22 GLN B O 1
ATOM 2010 N N . ARG B 1 23 ? 1.505 20.031 17.422 1 91.94 23 ARG B N 1
ATOM 2011 C CA . ARG B 1 23 ? 2.521 19.047 17.078 1 91.94 23 ARG B CA 1
ATOM 2012 C C . ARG B 1 23 ? 3.01 19.25 15.648 1 91.94 23 ARG B C 1
ATOM 2014 O O . ARG B 1 23 ? 4.199 19.094 15.359 1 91.94 23 ARG B O 1
ATOM 2021 N N . LEU B 1 24 ? 2.119 19.562 14.75 1 93.5 24 LEU B N 1
ATOM 2022 C CA . LEU B 1 24 ? 2.467 19.859 13.367 1 93.5 24 LEU B CA 1
ATOM 2023 C C . LEU B 1 24 ? 3.426 21.047 13.281 1 93.5 24 LEU B C 1
ATOM 2025 O O . LEU B 1 24 ? 4.43 20.984 12.57 1 93.5 24 LEU B O 1
ATOM 2029 N N . ASP B 1 25 ? 3.152 22.047 14.078 1 91.31 25 ASP B N 1
ATOM 2030 C CA . ASP B 1 25 ? 4.008 23.234 14.117 1 91.31 25 ASP B CA 1
ATOM 2031 C C . ASP B 1 25 ? 5.402 22.875 14.633 1 91.31 25 ASP B C 1
ATOM 2033 O O . ASP B 1 25 ? 6.406 23.344 14.078 1 91.31 25 ASP B O 1
ATOM 2037 N N . VAL B 1 26 ? 5.426 22.094 15.625 1 89.12 26 VAL B N 1
ATOM 2038 C CA . VAL B 1 26 ? 6.699 21.688 16.203 1 89.12 26 VAL B CA 1
ATOM 2039 C C . VAL B 1 26 ? 7.504 20.906 15.164 1 89.12 26 VAL B C 1
ATOM 2041 O O . VAL B 1 26 ? 8.703 21.125 15 1 89.12 26 VAL B O 1
ATOM 2044 N N . TYR B 1 27 ? 6.797 19.984 14.492 1 86.19 27 TYR B N 1
ATOM 2045 C CA . TYR B 1 27 ? 7.461 19.203 13.469 1 86.19 27 TYR B CA 1
ATOM 2046 C C . TYR B 1 27 ? 8.039 20.094 12.375 1 86.19 27 TYR B C 1
ATOM 2048 O O . TYR B 1 27 ? 9.188 19.922 11.961 1 86.19 27 TYR B O 1
ATOM 2056 N N . LEU B 1 28 ? 7.379 21.094 11.93 1 87.94 28 LEU B N 1
ATOM 2057 C CA . LEU B 1 28 ? 7.766 21.953 10.82 1 87.94 28 LEU B CA 1
ATOM 2058 C C . LEU B 1 28 ? 8.914 22.875 11.219 1 87.94 28 LEU B C 1
ATOM 2060 O O . LEU B 1 28 ? 9.68 23.328 10.359 1 87.94 28 LEU B O 1
ATOM 2064 N N . THR B 1 29 ? 9.062 23.047 12.469 1 83.94 29 THR B N 1
ATOM 2065 C CA . THR B 1 29 ? 10.102 23.969 12.922 1 83.94 29 THR B CA 1
ATOM 2066 C C . THR B 1 29 ? 11.32 23.203 13.414 1 83.94 29 THR B C 1
ATOM 2068 O O . THR B 1 29 ? 12.328 23.797 13.805 1 83.94 29 THR B O 1
ATOM 2071 N N . SER B 1 30 ? 11.172 21.891 13.453 1 77.69 30 SER B N 1
ATOM 2072 C CA . SER B 1 30 ? 12.258 21.047 13.945 1 77.69 30 SER B CA 1
ATOM 2073 C C . SER B 1 30 ? 13.398 20.969 12.938 1 77.69 30 SER B C 1
ATOM 2075 O O . SER B 1 30 ? 14.516 20.594 13.281 1 77.69 30 SER B O 1
ATOM 2077 N N . PHE B 1 31 ? 13.109 21.25 11.734 1 70.25 31 PHE B N 1
ATOM 2078 C CA . PHE B 1 31 ? 14.148 21.141 10.719 1 70.25 31 PHE B CA 1
ATOM 2079 C C . PHE B 1 31 ? 14.312 22.453 9.961 1 70.25 31 PHE B C 1
ATOM 2081 O O . PHE B 1 31 ? 13.336 23.156 9.727 1 70.25 31 PHE B O 1
ATOM 2088 N N . GLU B 1 32 ? 15.523 22.859 9.906 1 66.06 32 GLU B N 1
ATOM 2089 C CA . GLU B 1 32 ? 15.812 24.062 9.125 1 66.06 32 GLU B CA 1
ATOM 2090 C C . GLU B 1 32 ? 16.172 23.703 7.684 1 66.06 32 GLU B C 1
ATOM 2092 O O . GLU B 1 32 ? 17.312 23.359 7.391 1 66.06 32 GLU B O 1
ATOM 2097 N N . TRP B 1 33 ? 15.18 23.656 6.879 1 65.75 33 TRP B N 1
ATOM 2098 C CA . TRP B 1 33 ? 15.375 23.312 5.477 1 65.75 33 TRP B CA 1
ATOM 2099 C C . TRP B 1 33 ? 15.859 24.516 4.676 1 65.75 33 TRP B C 1
ATOM 2101 O O . TRP B 1 33 ? 16.406 24.359 3.584 1 65.75 33 TRP B O 1
ATOM 2111 N N . GLY B 1 34 ? 15.602 25.672 5.242 1 63.34 34 GLY B N 1
ATOM 2112 C CA . GLY B 1 34 ? 16.047 26.875 4.562 1 63.34 34 GLY B CA 1
ATOM 2113 C C . GLY B 1 34 ? 17.531 26.891 4.27 1 63.34 34 GLY B C 1
ATOM 2114 O O . GLY B 1 34 ? 17.984 27.594 3.371 1 63.34 34 GLY B O 1
ATOM 2115 N N . ASN B 1 35 ? 18.141 25.969 5.043 1 63.94 35 ASN B N 1
ATOM 2116 C CA . ASN B 1 35 ? 19.594 25.969 4.852 1 63.94 35 ASN B CA 1
ATOM 2117 C C . ASN B 1 35 ? 20.016 24.953 3.795 1 63.94 35 ASN B C 1
ATOM 2119 O O . ASN B 1 35 ? 21.203 24.859 3.477 1 63.94 35 ASN B O 1
ATOM 2123 N N . PHE B 1 36 ? 19.016 24.281 3.256 1 71.75 36 PHE B N 1
ATOM 2124 C CA . PHE B 1 36 ? 19.422 23.312 2.24 1 71.75 36 PHE B CA 1
ATOM 2125 C C . PHE B 1 36 ? 19.641 24 0.898 1 71.75 36 PHE B C 1
ATOM 2127 O O . PHE B 1 36 ? 18.766 24.734 0.421 1 71.75 36 PHE B O 1
ATOM 2134 N N . SER B 1 37 ? 20.844 23.891 0.415 1 78.25 37 SER B N 1
ATOM 2135 C CA . SER B 1 37 ? 21.188 24.438 -0.896 1 78.25 37 SER B CA 1
ATOM 2136 C C . SER B 1 37 ? 20.375 23.766 -2 1 78.25 37 SER B C 1
ATOM 2138 O O . SER B 1 37 ? 19.797 22.703 -1.788 1 78.25 37 SER B O 1
ATOM 2140 N N . LYS B 1 38 ? 20.297 24.469 -3.057 1 81.75 38 LYS B N 1
ATOM 2141 C CA . LYS B 1 38 ? 19.641 23.922 -4.242 1 81.75 38 LYS B CA 1
ATOM 2142 C C . LYS B 1 38 ? 20.266 22.578 -4.637 1 81.75 38 LYS B C 1
ATOM 2144 O O . LYS B 1 38 ? 19.562 21.656 -5.051 1 81.75 38 LYS B O 1
ATOM 2149 N N . SER B 1 39 ? 21.516 22.531 -4.402 1 81.88 39 SER B N 1
ATOM 2150 C CA . SER B 1 39 ? 22.219 21.297 -4.754 1 81.88 39 SER B CA 1
ATOM 2151 C C . SER B 1 39 ? 21.812 20.141 -3.848 1 81.88 39 SER B C 1
ATOM 2153 O O . SER B 1 39 ? 21.594 19.031 -4.32 1 81.88 39 SER B O 1
ATOM 2155 N N . LYS B 1 40 ? 21.688 20.453 -2.598 1 86.06 40 LYS B N 1
ATOM 2156 C CA . LYS B 1 40 ? 21.297 19.406 -1.651 1 86.06 40 LYS B CA 1
ATOM 2157 C C . LYS B 1 40 ? 19.891 18.891 -1.96 1 86.06 40 LYS B C 1
ATOM 2159 O O . LYS B 1 40 ? 19.656 17.688 -1.938 1 86.06 40 LYS B O 1
ATOM 2164 N N . LEU B 1 41 ? 19.141 19.797 -2.354 1 83.88 41 LEU B N 1
ATOM 2165 C CA . LEU B 1 41 ? 17.766 19.406 -2.658 1 83.88 41 LEU B CA 1
ATOM 2166 C C . LEU B 1 41 ? 17.703 18.578 -3.93 1 83.88 41 LEU B C 1
ATOM 2168 O O . LEU B 1 41 ? 16.922 17.625 -4.016 1 83.88 41 LEU B O 1
ATOM 2172 N N . SER B 1 42 ? 18.516 18.953 -4.84 1 86.5 42 SER B N 1
ATOM 2173 C CA . SER B 1 42 ? 18.562 18.172 -6.074 1 86.5 42 SER B CA 1
ATOM 2174 C C . SER B 1 42 ? 19.031 16.75 -5.816 1 86.5 42 SER B C 1
ATOM 2176 O O . SER B 1 42 ? 18.562 15.812 -6.461 1 86.5 42 SER B O 1
ATOM 2178 N N . ILE B 1 43 ? 19.922 16.641 -4.859 1 88.62 43 ILE B N 1
ATOM 2179 C CA . ILE B 1 43 ? 20.438 15.328 -4.5 1 88.62 43 ILE B CA 1
ATOM 2180 C C . ILE B 1 43 ? 19.328 14.5 -3.842 1 88.62 43 ILE B C 1
ATOM 2182 O O . ILE B 1 43 ? 19.156 13.32 -4.16 1 88.62 43 ILE B O 1
ATOM 2186 N N . LEU B 1 44 ? 18.578 15.164 -3.008 1 85.25 44 LEU B N 1
ATOM 2187 C CA . LEU B 1 44 ? 17.5 14.469 -2.324 1 85.25 44 LEU B CA 1
ATOM 2188 C C . LEU B 1 44 ? 16.438 14 -3.32 1 85.25 44 LEU B C 1
ATOM 2190 O O . LEU B 1 44 ? 15.969 12.867 -3.238 1 85.25 44 LEU B O 1
ATOM 2194 N N . GLN B 1 45 ? 16.219 14.828 -4.277 1 81.38 45 GLN B N 1
ATOM 2195 C CA . GLN B 1 45 ? 15.227 14.492 -5.301 1 81.38 45 GLN B CA 1
ATOM 2196 C C . GLN B 1 45 ? 15.719 13.352 -6.188 1 81.38 45 GLN B C 1
ATOM 2198 O O . GLN B 1 45 ? 14.945 12.469 -6.559 1 81.38 45 GLN B O 1
ATOM 2203 N N . ALA B 1 46 ? 16.938 13.406 -6.504 1 84.69 46 ALA B N 1
ATOM 2204 C CA . ALA B 1 46 ? 17.531 12.336 -7.297 1 84.69 46 ALA B CA 1
ATOM 2205 C C . ALA B 1 46 ? 17.453 11 -6.562 1 84.69 46 ALA B C 1
ATOM 2207 O O . ALA B 1 46 ? 17.188 9.969 -7.176 1 84.69 46 ALA B O 1
ATOM 2208 N N . PHE B 1 47 ? 17.734 11.078 -5.258 1 83.44 47 PHE B N 1
ATOM 2209 C CA . PHE B 1 47 ? 17.625 9.859 -4.465 1 83.44 47 PHE B CA 1
ATOM 2210 C C . PHE B 1 47 ? 16.219 9.273 -4.57 1 83.44 47 PHE B C 1
ATOM 2212 O O . PHE B 1 47 ? 16.047 8.078 -4.816 1 83.44 47 PHE B O 1
ATOM 2219 N N . LEU B 1 48 ? 15.234 10.086 -4.391 1 74.88 48 LEU B N 1
ATOM 2220 C CA . LEU B 1 48 ? 13.852 9.633 -4.41 1 74.88 48 LEU B CA 1
ATOM 2221 C C . LEU B 1 48 ? 13.5 9.016 -5.762 1 74.88 48 LEU B C 1
ATOM 2223 O O . LEU B 1 48 ? 12.867 7.961 -5.828 1 74.88 48 LEU B O 1
ATOM 2227 N N . LYS B 1 49 ? 14 9.633 -6.742 1 74.56 49 LYS B N 1
ATOM 2228 C CA . LYS B 1 49 ? 13.711 9.156 -8.094 1 74.56 49 LYS B CA 1
ATOM 2229 C C . LYS B 1 49 ? 14.359 7.801 -8.352 1 74.56 49 LYS B C 1
ATOM 2231 O O . LYS B 1 49 ? 13.703 6.875 -8.828 1 74.56 49 LYS B O 1
ATOM 2236 N N . ILE B 1 50 ? 15.648 7.676 -8.008 1 76.94 50 ILE B N 1
ATOM 2237 C CA . ILE B 1 50 ? 16.375 6.441 -8.266 1 76.94 50 ILE B CA 1
ATOM 2238 C C . ILE B 1 50 ? 15.852 5.328 -7.367 1 76.94 50 ILE B C 1
ATOM 2240 O O . ILE B 1 50 ? 15.625 4.203 -7.828 1 76.94 50 ILE B O 1
ATOM 2244 N N . ALA B 1 51 ? 15.672 5.645 -6.109 1 74.38 51 ALA B N 1
ATOM 2245 C CA . ALA B 1 51 ? 15.188 4.648 -5.156 1 74.38 51 ALA B CA 1
ATOM 2246 C C . ALA B 1 51 ? 13.812 4.129 -5.562 1 74.38 51 ALA B C 1
ATOM 2248 O O . ALA B 1 51 ? 13.508 2.947 -5.383 1 74.38 51 ALA B O 1
ATOM 2249 N N . THR B 1 52 ? 13.055 5.035 -6.133 1 67.12 52 THR B N 1
ATOM 2250 C CA . THR B 1 52 ? 11.711 4.664 -6.559 1 67.12 52 THR B CA 1
ATOM 2251 C C . THR B 1 52 ? 11.758 3.762 -7.785 1 67.12 52 THR B C 1
ATOM 2253 O O . THR B 1 52 ? 11.031 2.771 -7.867 1 67.12 52 THR B O 1
ATOM 2256 N N . LYS B 1 53 ? 12.648 4.062 -8.617 1 67.19 53 LYS B N 1
ATOM 2257 C CA . LYS B 1 53 ? 12.719 3.359 -9.898 1 67.19 53 LYS B CA 1
ATOM 2258 C C . LYS B 1 53 ? 13.516 2.062 -9.773 1 67.19 53 LYS B C 1
ATOM 2260 O O . LYS B 1 53 ? 13.086 1.018 -10.266 1 67.19 53 LYS B O 1
ATOM 2265 N N . ASP B 1 54 ? 14.664 2.207 -9.055 1 69.12 54 ASP B N 1
ATOM 2266 C CA . ASP B 1 54 ? 15.617 1.099 -9.086 1 69.12 54 ASP B CA 1
ATOM 2267 C C . ASP B 1 54 ? 15.695 0.408 -7.727 1 69.12 54 ASP B C 1
ATOM 2269 O O . ASP B 1 54 ? 16.266 -0.678 -7.605 1 69.12 54 ASP B O 1
ATOM 2273 N N . GLY B 1 55 ? 14.984 0.946 -6.746 1 67.38 55 GLY B N 1
ATOM 2274 C CA . GLY B 1 55 ? 15.062 0.389 -5.406 1 67.38 55 GLY B CA 1
ATOM 2275 C C . GLY B 1 55 ? 16.094 1.076 -4.531 1 67.38 55 GLY B C 1
ATOM 2276 O O . GLY B 1 55 ? 17.047 1.657 -5.035 1 67.38 55 GLY B O 1
ATOM 2277 N N . TYR B 1 56 ? 15.891 0.982 -3.242 1 69.31 56 TYR B N 1
ATOM 2278 C CA . TYR B 1 56 ? 16.719 1.641 -2.24 1 69.31 56 TYR B CA 1
ATOM 2279 C C . TYR B 1 56 ? 18.172 1.191 -2.355 1 69.31 56 TYR B C 1
ATOM 2281 O O . TYR B 1 56 ? 19.094 2.016 -2.307 1 69.31 56 TYR B O 1
ATOM 2289 N N . ASP B 1 57 ? 18.391 -0.079 -2.609 1 69 57 ASP B N 1
ATOM 2290 C CA . ASP B 1 57 ? 19.734 -0.641 -2.584 1 69 57 ASP B CA 1
ATOM 2291 C C . ASP B 1 57 ? 20.5 -0.293 -3.859 1 69 57 ASP B C 1
ATOM 2293 O O . ASP B 1 57 ? 21.734 -0.397 -3.904 1 69 57 ASP B O 1
ATOM 2297 N N . ALA B 1 58 ? 19.781 0.12 -4.816 1 73.12 58 ALA B N 1
ATOM 2298 C CA . ALA B 1 58 ? 20.422 0.469 -6.086 1 73.12 58 ALA B CA 1
ATOM 2299 C C . ALA B 1 58 ? 21.078 1.842 -6.012 1 73.12 58 ALA B C 1
ATOM 2301 O O . ALA B 1 58 ? 21.891 2.197 -6.875 1 73.12 58 ALA B O 1
ATOM 2302 N N . VAL B 1 59 ? 20.75 2.529 -5.012 1 79.88 59 VAL B N 1
ATOM 2303 C CA . VAL B 1 59 ? 21.266 3.889 -4.891 1 79.88 59 VAL B CA 1
ATOM 2304 C C . VAL B 1 59 ? 22.672 3.857 -4.312 1 79.88 59 VAL B C 1
ATOM 2306 O O . VAL B 1 59 ? 22.938 3.156 -3.332 1 79.88 59 VAL B O 1
ATOM 2309 N N . SER B 1 60 ? 23.594 4.449 -4.996 1 85.19 60 SER B N 1
ATOM 2310 C CA . SER B 1 60 ? 24.953 4.645 -4.527 1 85.19 60 SER B CA 1
ATOM 2311 C C . SER B 1 60 ? 25.391 6.105 -4.66 1 85.19 60 SER B C 1
ATOM 2313 O O . SER B 1 60 ? 24.734 6.891 -5.348 1 85.19 60 SER B O 1
ATOM 2315 N N . MET B 1 61 ? 26.5 6.383 -3.938 1 88.44 61 MET B N 1
ATOM 2316 C CA . MET B 1 61 ? 27.031 7.742 -4.043 1 88.44 61 MET B CA 1
ATOM 2317 C C . MET B 1 61 ? 27.422 8.062 -5.484 1 88.44 61 MET B C 1
ATOM 2319 O O . MET B 1 61 ? 27.219 9.18 -5.957 1 88.44 61 MET B O 1
ATOM 2323 N N . ARG B 1 62 ? 27.922 7.078 -6.133 1 88.88 62 ARG B N 1
ATOM 2324 C CA . ARG B 1 62 ? 28.344 7.258 -7.516 1 88.88 62 ARG B CA 1
ATOM 2325 C C . ARG B 1 62 ? 27.156 7.473 -8.438 1 88.88 62 ARG B C 1
ATOM 2327 O O . ARG B 1 62 ? 27.172 8.383 -9.273 1 88.88 62 ARG B O 1
ATOM 2334 N N . SER B 1 63 ? 26.141 6.699 -8.32 1 88.81 63 SER B N 1
ATOM 2335 C CA . SER B 1 63 ? 24.953 6.828 -9.164 1 88.81 63 SER B CA 1
ATOM 2336 C C . SER B 1 63 ? 24.234 8.148 -8.922 1 88.81 63 SER B C 1
ATOM 2338 O O . SER B 1 63 ? 23.719 8.758 -9.852 1 88.81 63 SER B O 1
ATOM 2340 N N . LEU B 1 64 ? 24.188 8.57 -7.695 1 90.94 64 LEU B N 1
ATOM 2341 C CA . LEU B 1 64 ? 23.562 9.844 -7.355 1 90.94 64 LEU B CA 1
ATOM 2342 C C . LEU B 1 64 ? 24.328 11.008 -7.965 1 90.94 64 LEU B C 1
ATOM 2344 O O . LEU B 1 64 ? 23.734 11.93 -8.523 1 90.94 64 LEU B O 1
ATOM 2348 N N . ALA B 1 65 ? 25.656 10.93 -7.793 1 93 65 ALA B N 1
ATOM 2349 C CA . ALA B 1 65 ? 26.516 11.961 -8.375 1 93 65 ALA B CA 1
ATOM 2350 C C . ALA B 1 65 ? 26.266 12.102 -9.875 1 93 65 ALA B C 1
ATOM 2352 O O . ALA B 1 65 ? 26.109 13.219 -10.383 1 93 65 ALA B O 1
ATOM 2353 N N . LYS B 1 66 ? 26.141 11 -10.508 1 92.5 66 LYS B N 1
ATOM 2354 C CA . LYS B 1 66 ? 25.891 10.984 -11.945 1 92.5 66 LYS B CA 1
ATOM 2355 C C . LYS B 1 66 ? 24.531 11.602 -12.273 1 92.5 66 LYS B C 1
ATOM 2357 O O . LYS B 1 66 ? 24.422 12.383 -13.219 1 92.5 66 LYS B O 1
ATOM 2362 N N . ALA B 1 67 ? 23.547 11.352 -11.5 1 89.88 67 ALA B N 1
ATOM 2363 C CA . ALA B 1 67 ? 22.172 11.789 -11.75 1 89.88 67 ALA B CA 1
ATOM 2364 C C . ALA B 1 67 ? 22.047 13.305 -11.625 1 89.88 67 ALA B C 1
ATOM 2366 O O . ALA B 1 67 ? 21.203 13.914 -12.281 1 89.88 67 ALA B O 1
ATOM 2367 N N . VAL B 1 68 ? 22.859 13.883 -10.75 1 92.31 68 VAL B N 1
ATOM 2368 C CA . VAL B 1 68 ? 22.734 15.312 -10.523 1 92.31 68 VAL B CA 1
ATOM 2369 C C . VAL B 1 68 ? 23.922 16.047 -11.148 1 92.31 68 VAL B C 1
ATOM 2371 O O . VAL B 1 68 ? 24.125 17.234 -10.914 1 92.31 68 VAL B O 1
ATOM 2374 N N . ASP B 1 69 ? 24.734 15.305 -11.859 1 92.88 69 ASP B N 1
ATOM 2375 C CA . ASP B 1 69 ? 25.875 15.844 -12.586 1 92.88 69 ASP B CA 1
ATOM 2376 C C . ASP B 1 69 ? 26.875 16.516 -11.641 1 92.88 69 ASP B C 1
ATOM 2378 O O . ASP B 1 69 ? 27.234 17.672 -11.836 1 92.88 69 ASP B O 1
ATOM 2382 N N . LEU B 1 70 ? 27.234 15.82 -10.609 1 92.25 70 LEU B N 1
ATOM 2383 C CA . LEU B 1 70 ? 28.266 16.203 -9.664 1 92.25 70 LEU B CA 1
ATOM 2384 C C . LEU B 1 70 ? 29.359 15.141 -9.578 1 92.25 70 LEU B C 1
ATOM 2386 O O . LEU B 1 70 ? 29.141 14 -9.984 1 92.25 70 LEU B O 1
ATOM 2390 N N . LYS B 1 71 ? 30.531 15.609 -9.125 1 90.19 71 LYS B N 1
ATOM 2391 C CA . LYS B 1 71 ? 31.594 14.664 -8.852 1 90.19 71 LYS B CA 1
ATOM 2392 C C . LYS B 1 71 ? 31.422 14.008 -7.484 1 90.19 71 LYS B C 1
ATOM 2394 O O . LYS B 1 71 ? 30.953 14.648 -6.543 1 90.19 71 LYS B O 1
ATOM 2399 N N . PRO B 1 72 ? 31.828 12.766 -7.332 1 87.5 72 PRO B N 1
ATOM 2400 C CA . PRO B 1 72 ? 31.656 12.047 -6.07 1 87.5 72 PRO B CA 1
ATOM 2401 C C . PRO B 1 72 ? 32.25 12.797 -4.875 1 87.5 72 PRO B C 1
ATOM 2403 O O . PRO B 1 72 ? 31.609 12.867 -3.82 1 87.5 72 PRO B O 1
ATOM 2406 N N . PRO B 1 73 ? 33.344 13.461 -5.027 1 89.44 73 PRO B N 1
ATOM 2407 C CA . PRO B 1 73 ? 33.875 14.18 -3.865 1 89.44 73 PRO B CA 1
ATOM 2408 C C . PRO B 1 73 ? 32.969 15.32 -3.42 1 89.44 73 PRO B C 1
ATOM 2410 O O . PRO B 1 73 ? 32.844 15.609 -2.225 1 89.44 73 PRO B O 1
ATOM 2413 N N . THR B 1 74 ? 32.344 15.922 -4.328 1 90.81 74 THR B N 1
ATOM 2414 C CA . THR B 1 74 ? 31.406 17 -4.023 1 90.81 74 THR B CA 1
ATOM 2415 C C . THR B 1 74 ? 30.203 16.469 -3.244 1 90.81 74 THR B C 1
ATOM 2417 O O . THR B 1 74 ? 29.672 17.156 -2.369 1 90.81 74 THR B O 1
ATOM 2420 N N . MET B 1 75 ? 29.75 15.211 -3.561 1 90.69 75 MET B N 1
ATOM 2421 C CA . MET B 1 75 ? 28.656 14.57 -2.846 1 90.69 75 MET B CA 1
ATOM 2422 C C . MET B 1 75 ? 28.969 14.461 -1.356 1 90.69 75 MET B C 1
ATOM 2424 O O . MET B 1 75 ? 28.109 14.734 -0.516 1 90.69 75 MET B O 1
ATOM 2428 N N . TYR B 1 76 ? 30.203 14.227 -1.083 1 90.06 76 TYR B N 1
ATOM 2429 C CA . TYR B 1 76 ? 30.609 14.023 0.302 1 90.06 76 TYR B CA 1
ATOM 2430 C C . TYR B 1 76 ? 30.75 15.352 1.036 1 90.06 76 TYR B C 1
ATOM 2432 O O . TYR B 1 76 ? 30.672 15.398 2.266 1 90.06 76 TYR B O 1
ATOM 2440 N N . SER B 1 77 ? 30.969 16.344 0.252 1 89 77 SER B N 1
ATOM 2441 C CA . SER B 1 77 ? 30.953 17.672 0.864 1 89 77 SER B CA 1
ATOM 2442 C C . SER B 1 77 ? 29.562 18.047 1.336 1 89 77 SER B C 1
ATOM 2444 O O . SER B 1 77 ? 29.406 18.672 2.391 1 89 77 SER B O 1
ATOM 2446 N N . HIS B 1 78 ? 28.594 17.641 0.597 1 88.62 78 HIS B N 1
ATOM 2447 C CA . HIS B 1 78 ? 27.203 17.938 0.93 1 88.62 78 HIS B CA 1
ATOM 2448 C C . HIS B 1 78 ? 26.672 16.984 1.982 1 88.62 78 HIS B C 1
ATOM 2450 O O . HIS B 1 78 ? 25.938 17.391 2.881 1 88.62 78 HIS B O 1
ATOM 2456 N N . PHE B 1 79 ? 27.078 15.711 1.814 1 91.75 79 PHE B N 1
ATOM 2457 C CA . PHE B 1 79 ? 26.641 14.656 2.715 1 91.75 79 PHE B CA 1
ATOM 2458 C C . PHE B 1 79 ? 27.812 13.797 3.162 1 91.75 79 PHE B C 1
ATOM 2460 O O . PHE B 1 79 ? 28.016 12.695 2.646 1 91.75 79 PHE B O 1
ATOM 2467 N N . PRO B 1 80 ? 28.422 14.297 4.195 1 89.31 80 PRO B N 1
ATOM 2468 C CA . PRO B 1 80 ? 29.656 13.648 4.629 1 89.31 80 PRO B CA 1
ATOM 2469 C C . PRO B 1 80 ? 29.438 12.227 5.125 1 89.31 80 PRO B C 1
ATOM 2471 O O . PRO B 1 80 ? 30.344 11.391 5.023 1 89.31 80 PRO B O 1
ATOM 2474 N N . ALA B 1 81 ? 28.281 11.969 5.613 1 87.19 81 ALA B N 1
ATOM 2475 C CA . ALA B 1 81 ? 28.031 10.641 6.164 1 87.19 81 ALA B CA 1
ATOM 2476 C C . ALA B 1 81 ? 27.516 9.688 5.09 1 87.19 81 ALA B C 1
ATOM 2478 O O . ALA B 1 81 ? 27.109 8.562 5.391 1 87.19 81 ALA B O 1
ATOM 2479 N N . GLY B 1 82 ? 27.438 10.164 3.896 1 87.19 82 GLY B N 1
ATOM 2480 C CA . GLY B 1 82 ? 27.203 9.281 2.762 1 87.19 82 GLY B CA 1
ATOM 2481 C C . GLY B 1 82 ? 25.734 9 2.52 1 87.19 82 GLY B C 1
ATOM 2482 O O . GLY B 1 82 ? 24.875 9.859 2.762 1 87.19 82 GLY B O 1
ATOM 2483 N N . LYS B 1 83 ? 25.438 7.84 1.99 1 82.12 83 LYS B N 1
ATOM 2484 C CA . LYS B 1 83 ? 24.125 7.434 1.491 1 82.12 83 LYS B CA 1
ATOM 2485 C C . LYS B 1 83 ? 23.078 7.488 2.596 1 82.12 83 LYS B C 1
ATOM 2487 O O . LYS B 1 83 ? 21.969 7.98 2.377 1 82.12 83 LYS B O 1
ATOM 2492 N N . ASP B 1 84 ? 23.469 7.047 3.76 1 79.88 84 ASP B N 1
ATOM 2493 C CA . ASP B 1 84 ? 22.516 6.984 4.855 1 79.88 84 ASP B CA 1
ATOM 2494 C C . ASP B 1 84 ? 22 8.383 5.223 1 79.88 84 ASP B C 1
ATOM 2496 O O . ASP B 1 84 ? 20.828 8.562 5.52 1 79.88 84 ASP B O 1
ATOM 2500 N N . GLN B 1 85 ? 22.859 9.305 5.168 1 85.12 85 GLN B N 1
ATOM 2501 C CA . GLN B 1 85 ? 22.484 10.688 5.438 1 85.12 85 GLN B CA 1
ATOM 2502 C C . GLN B 1 85 ? 21.547 11.227 4.355 1 85.12 85 GLN B C 1
ATOM 2504 O O . GLN B 1 85 ? 20.594 11.953 4.652 1 85.12 85 GLN B O 1
ATOM 2509 N N . ILE B 1 86 ? 21.797 10.875 3.141 1 85.81 86 ILE B N 1
ATOM 2510 C CA . ILE B 1 86 ? 20.969 11.312 2.025 1 85.81 86 ILE B CA 1
ATOM 2511 C C . ILE B 1 86 ? 19.562 10.734 2.168 1 85.81 86 ILE B C 1
ATOM 2513 O O . ILE B 1 86 ? 18.562 11.445 2.02 1 85.81 86 ILE B O 1
ATOM 2517 N N . VAL B 1 87 ? 19.562 9.523 2.568 1 80.25 87 VAL B N 1
ATOM 2518 C CA . VAL B 1 87 ? 18.281 8.828 2.707 1 80.25 87 VAL B CA 1
ATOM 2519 C C . VAL B 1 87 ? 17.453 9.484 3.811 1 80.25 87 VAL B C 1
ATOM 2521 O O . VAL B 1 87 ? 16.281 9.836 3.598 1 80.25 87 VAL B O 1
ATOM 2524 N N . SER B 1 88 ? 18.062 9.617 4.898 1 83 88 SER B N 1
ATOM 2525 C CA . SER B 1 88 ? 17.375 10.227 6.023 1 83 88 SER B CA 1
ATOM 2526 C C . SER B 1 88 ? 16.906 11.641 5.688 1 83 88 SER B C 1
ATOM 2528 O O . SER B 1 88 ? 15.773 12.023 6.004 1 83 88 SER B O 1
ATOM 2530 N N . SER B 1 89 ? 17.734 12.359 4.996 1 85 89 SER B N 1
ATOM 2531 C CA . SER B 1 89 ? 17.406 13.727 4.625 1 85 89 SER B CA 1
ATOM 2532 C C . SER B 1 89 ? 16.266 13.758 3.6 1 85 89 SER B C 1
ATOM 2534 O O . SER B 1 89 ? 15.398 14.625 3.652 1 85 89 SER B O 1
ATOM 2536 N N . ALA B 1 90 ? 16.375 12.844 2.686 1 83.44 90 ALA B N 1
ATOM 2537 C CA . ALA B 1 90 ? 15.328 12.773 1.663 1 83.44 90 ALA B CA 1
ATOM 2538 C C . ALA B 1 90 ? 13.969 12.492 2.287 1 83.44 90 ALA B C 1
ATOM 2540 O O . ALA B 1 90 ? 12.969 13.125 1.933 1 83.44 90 ALA B O 1
ATOM 2541 N N . PHE B 1 91 ? 13.938 11.633 3.213 1 81.94 91 PHE B N 1
ATOM 2542 C CA . PHE B 1 91 ? 12.695 11.297 3.891 1 81.94 91 PHE B CA 1
ATOM 2543 C C . PHE B 1 91 ? 12.195 12.469 4.73 1 81.94 91 PHE B C 1
ATOM 2545 O O . PHE B 1 91 ? 11.008 12.797 4.707 1 81.94 91 PHE B O 1
ATOM 2552 N N . ARG B 1 92 ? 13.102 13.047 5.387 1 83.81 92 ARG B N 1
ATOM 2553 C CA . ARG B 1 92 ? 12.719 14.195 6.199 1 83.81 92 ARG B CA 1
ATOM 2554 C C . ARG B 1 92 ? 12.172 15.32 5.328 1 83.81 92 ARG B C 1
ATOM 2556 O O . ARG B 1 92 ? 11.203 15.992 5.703 1 83.81 92 ARG B O 1
ATOM 2563 N N . TRP B 1 93 ? 12.828 15.469 4.262 1 84.19 93 TRP B N 1
ATOM 2564 C CA . TRP B 1 93 ? 12.352 16.5 3.342 1 84.19 93 TRP B CA 1
ATOM 2565 C C . TRP B 1 93 ? 10.961 16.156 2.818 1 84.19 93 TRP B C 1
ATOM 2567 O O . TRP B 1 93 ? 10.094 17.031 2.727 1 84.19 93 TRP B O 1
ATOM 2577 N N . HIS B 1 94 ? 10.82 14.977 2.477 1 82.25 94 HIS B N 1
ATOM 2578 C CA . HIS B 1 94 ? 9.531 14.523 1.983 1 82.25 94 HIS B CA 1
ATOM 2579 C C . HIS B 1 94 ? 8.438 14.711 3.037 1 82.25 94 HIS B C 1
ATOM 2581 O O . HIS B 1 94 ? 7.363 15.227 2.736 1 82.25 94 HIS B O 1
ATOM 2587 N N . TYR B 1 95 ? 8.734 14.359 4.246 1 86.06 95 TYR B N 1
ATOM 2588 C CA . TYR B 1 95 ? 7.781 14.5 5.344 1 86.06 95 TYR B CA 1
ATOM 2589 C C . TYR B 1 95 ? 7.48 15.961 5.625 1 86.06 95 TYR B C 1
ATOM 2591 O O . TYR B 1 95 ? 6.332 16.328 5.902 1 86.06 95 TYR B O 1
ATOM 2599 N N . TYR B 1 96 ? 8.531 16.688 5.52 1 85.75 96 TYR B N 1
ATOM 2600 C CA . TYR B 1 96 ? 8.383 18.125 5.73 1 85.75 96 TYR B CA 1
ATOM 2601 C C . TYR B 1 96 ? 7.453 18.734 4.691 1 85.75 96 TYR B C 1
ATOM 2603 O O . TYR B 1 96 ? 6.574 19.531 5.031 1 85.75 96 TYR B O 1
ATOM 2611 N N . SER B 1 97 ? 7.676 18.375 3.477 1 86.25 97 SER B N 1
ATOM 2612 C CA . SER B 1 97 ? 6.844 18.891 2.396 1 86.25 97 SER B CA 1
ATOM 2613 C C . SER B 1 97 ? 5.383 18.5 2.588 1 86.25 97 SER B C 1
ATOM 2615 O O . SER B 1 97 ? 4.484 19.312 2.371 1 86.25 97 SER B O 1
ATOM 2617 N N . PHE B 1 98 ? 5.168 17.328 3.01 1 91.12 98 PHE B N 1
ATOM 2618 C CA . PHE B 1 98 ? 3.811 16.875 3.285 1 91.12 98 PHE B CA 1
ATOM 2619 C C . PHE B 1 98 ? 3.205 17.656 4.445 1 91.12 98 PHE B C 1
ATOM 2621 O O . PHE B 1 98 ? 2.064 18.109 4.363 1 91.12 98 PHE B O 1
ATOM 2628 N N . ALA B 1 99 ? 3.977 17.781 5.488 1 92.38 99 ALA B N 1
ATOM 2629 C CA . ALA B 1 99 ? 3.516 18.516 6.668 1 92.38 99 ALA B CA 1
ATOM 2630 C C . ALA B 1 99 ? 3.182 19.953 6.328 1 92.38 99 ALA B C 1
ATOM 2632 O O . ALA B 1 99 ? 2.197 20.516 6.824 1 92.38 99 ALA B O 1
ATOM 2633 N N . MET B 1 100 ? 3.969 20.516 5.488 1 92.56 100 MET B N 1
ATOM 2634 C CA . MET B 1 100 ? 3.729 21.891 5.062 1 92.56 100 MET B CA 1
ATOM 2635 C C . MET B 1 100 ? 2.428 22 4.273 1 92.56 100 MET B C 1
ATOM 2637 O O . MET B 1 100 ? 1.659 22.938 4.461 1 92.56 100 MET B O 1
ATOM 2641 N N . ALA B 1 101 ? 2.195 21.062 3.404 1 94.75 101 ALA B N 1
ATOM 2642 C CA . ALA B 1 101 ? 0.951 21.031 2.639 1 94.75 101 ALA B CA 1
ATOM 2643 C C . ALA B 1 101 ? -0.257 20.906 3.562 1 94.75 101 ALA B C 1
ATOM 2645 O O . ALA B 1 101 ? -1.281 21.562 3.348 1 94.75 101 ALA B O 1
ATOM 2646 N N . VAL B 1 102 ? -0.135 20.109 4.594 1 96.81 102 VAL B N 1
ATOM 2647 C CA . VAL B 1 102 ? -1.216 19.938 5.559 1 96.81 102 VAL B CA 1
ATOM 2648 C C . VAL B 1 102 ? -1.464 21.234 6.305 1 96.81 102 VAL B C 1
ATOM 2650 O O . VAL B 1 102 ? -2.607 21.688 6.422 1 96.81 102 VAL B O 1
ATOM 2653 N N . LYS B 1 103 ? -0.374 21.828 6.766 1 95.56 103 LYS B N 1
ATOM 2654 C CA . LYS B 1 103 ? -0.501 23.078 7.488 1 95.56 103 LYS B CA 1
ATOM 2655 C C . LYS B 1 103 ? -1.215 24.141 6.641 1 95.56 103 LYS B C 1
ATOM 2657 O O . LYS B 1 103 ? -2.154 24.781 7.105 1 95.56 103 LYS B O 1
ATOM 2662 N N . GLU B 1 104 ? -0.779 24.25 5.438 1 96.38 104 GLU B N 1
ATOM 2663 C CA . GLU B 1 104 ? -1.37 25.234 4.527 1 96.38 104 GLU B CA 1
ATOM 2664 C C . GLU B 1 104 ? -2.824 24.891 4.219 1 96.38 104 GLU B C 1
ATOM 2666 O O . GLU B 1 104 ? -3.688 25.766 4.211 1 96.38 104 GLU B O 1
ATOM 2671 N N . GLY B 1 105 ? -3.139 23.641 4.004 1 96.62 105 GLY B N 1
ATOM 2672 C CA . GLY B 1 105 ? -4.48 23.203 3.66 1 96.62 105 GLY B CA 1
ATOM 2673 C C . GLY B 1 105 ? -5.477 23.391 4.789 1 96.62 105 GLY B C 1
ATOM 2674 O O . GLY B 1 105 ? -6.656 23.656 4.543 1 96.62 105 GLY B O 1
ATOM 2675 N N . LEU B 1 106 ? -5.008 23.297 6.027 1 96.5 106 LEU B N 1
ATOM 2676 C CA . LEU B 1 106 ? -5.895 23.391 7.184 1 96.5 106 LEU B CA 1
ATOM 2677 C C . LEU B 1 106 ? -5.996 24.828 7.676 1 96.5 106 LEU B C 1
ATOM 2679 O O . LEU B 1 106 ? -6.816 25.125 8.547 1 96.5 106 LEU B O 1
ATOM 2683 N N . SER B 1 107 ? -5.23 25.781 7.121 1 94.56 107 SER B N 1
ATOM 2684 C CA . SER B 1 107 ? -5.023 27.109 7.66 1 94.56 107 SER B CA 1
ATOM 2685 C C . SER B 1 107 ? -6.328 27.906 7.703 1 94.56 107 SER B C 1
ATOM 2687 O O . SER B 1 107 ? -6.496 28.781 8.547 1 94.56 107 SER B O 1
ATOM 2689 N N . GLN B 1 108 ? -7.27 27.547 6.82 1 93.5 108 GLN B N 1
ATOM 2690 C CA . GLN B 1 108 ? -8.492 28.344 6.77 1 93.5 108 GLN B CA 1
ATOM 2691 C C . GLN B 1 108 ? -9.641 27.625 7.477 1 93.5 108 GLN B C 1
ATOM 2693 O O . GLN B 1 108 ? -10.766 28.125 7.5 1 93.5 108 GLN B O 1
ATOM 2698 N N . SER B 1 109 ? -9.336 26.484 8.008 1 95.44 109 SER B N 1
ATOM 2699 C CA . SER B 1 109 ? -10.383 25.703 8.664 1 95.44 109 SER B CA 1
AT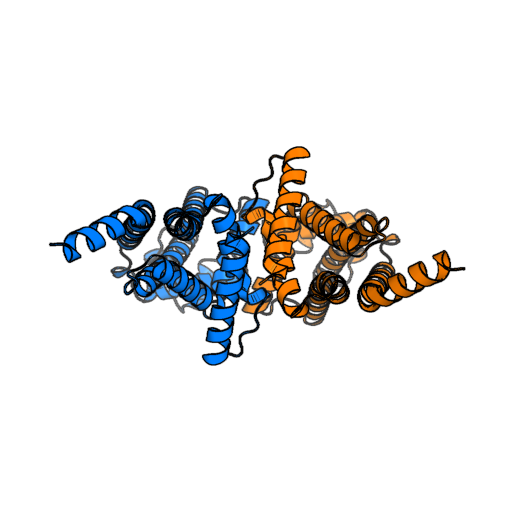OM 2700 C C . SER B 1 109 ? -10.719 26.281 10.039 1 95.44 109 SER B C 1
ATOM 2702 O O . SER B 1 109 ? -9.828 26.703 10.766 1 95.44 109 SER B O 1
ATOM 2704 N N . GLU B 1 110 ? -12.062 26.328 10.305 1 93.31 110 GLU B N 1
ATOM 2705 C CA . GLU B 1 110 ? -12.508 26.875 11.586 1 93.31 110 GLU B CA 1
ATOM 2706 C C . GLU B 1 110 ? -13.344 25.859 12.359 1 93.31 110 GLU B C 1
ATOM 2708 O O . GLU B 1 110 ? -13.469 25.953 13.578 1 93.31 110 GLU B O 1
ATOM 2713 N N . THR B 1 111 ? -13.984 25 11.656 1 95.31 111 THR B N 1
ATOM 2714 C CA . THR B 1 111 ? -14.805 23.969 12.281 1 95.31 111 THR B CA 1
ATOM 2715 C C . THR B 1 111 ? -14.164 22.594 12.117 1 95.31 111 THR B C 1
ATOM 2717 O O . THR B 1 111 ? -13.297 22.406 11.266 1 95.31 111 THR B O 1
ATOM 2720 N N . LEU B 1 112 ? -14.531 21.688 12.961 1 96.19 112 LEU B N 1
ATOM 2721 C CA . LEU B 1 112 ? -14 20.328 12.891 1 96.19 112 LEU B CA 1
ATOM 2722 C C . LEU B 1 112 ? -14.297 19.703 11.539 1 96.19 112 LEU B C 1
ATOM 2724 O O . LEU B 1 112 ? -13.453 18.984 10.984 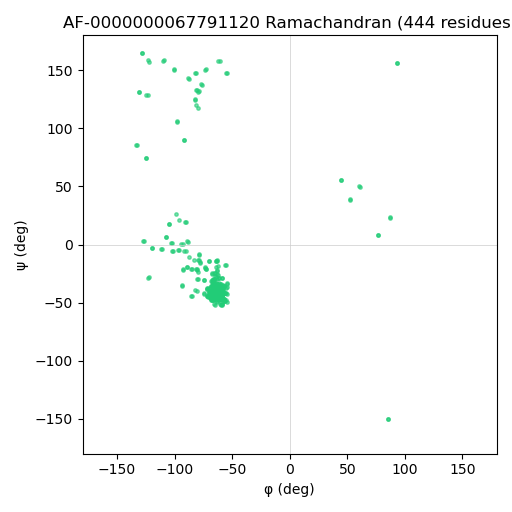1 96.19 112 LEU B O 1
ATOM 2728 N N . GLU B 1 113 ? -15.5 19.953 11.031 1 96.38 113 GLU B N 1
ATOM 2729 C CA . GLU B 1 113 ? -15.883 19.438 9.719 1 96.38 113 GLU B CA 1
ATOM 2730 C C . GLU B 1 113 ? -14.969 19.984 8.625 1 96.38 113 GLU B C 1
ATOM 2732 O O . GLU B 1 113 ? -14.594 19.25 7.703 1 96.38 113 GLU B O 1
ATOM 2737 N N . GLU B 1 114 ? -14.664 21.219 8.742 1 97.06 114 GLU B N 1
ATOM 2738 C CA . GLU B 1 114 ? -13.758 21.828 7.773 1 97.06 114 GLU B CA 1
ATOM 2739 C C . GLU B 1 114 ? -12.359 21.234 7.875 1 97.06 114 GLU B C 1
ATOM 2741 O O . GLU B 1 114 ? -11.711 20.984 6.855 1 97.06 114 GLU B O 1
ATOM 2746 N N . TYR B 1 115 ? -11.867 21.031 9.141 1 97.44 115 TYR B N 1
ATOM 2747 C CA . TYR B 1 115 ? -10.57 20.391 9.344 1 97.44 115 TYR B CA 1
ATOM 2748 C C . TYR B 1 115 ? -10.547 19.016 8.711 1 97.44 115 TYR B C 1
ATOM 2750 O O . TYR B 1 115 ? -9.578 18.656 8.039 1 97.44 115 TYR B O 1
ATOM 2758 N N . TRP B 1 116 ? -11.633 18.297 8.906 1 97.81 116 TRP B N 1
ATOM 2759 C CA . TRP B 1 116 ? -11.734 16.938 8.383 1 97.81 116 TRP B CA 1
ATOM 2760 C C . TRP B 1 116 ? -11.672 16.922 6.863 1 97.81 116 TRP B C 1
ATOM 2762 O O . TRP B 1 116 ? -10.844 16.234 6.27 1 97.81 116 TRP B O 1
ATOM 2772 N N . SER B 1 117 ? -12.461 17.766 6.238 1 98.12 117 SER B N 1
ATOM 2773 C CA . SER B 1 117 ? -12.523 17.844 4.785 1 98.12 117 SER B CA 1
ATOM 2774 C C . SER B 1 117 ? -11.203 18.328 4.199 1 98.12 117 SER B C 1
ATOM 2776 O O . SER B 1 117 ? -10.734 17.812 3.186 1 98.12 117 SER B O 1
ATOM 2778 N N . ALA B 1 118 ? -10.641 19.297 4.863 1 98.25 118 ALA B N 1
ATOM 2779 C CA . ALA B 1 118 ? -9.375 19.859 4.391 1 98.25 118 ALA B CA 1
ATOM 2780 C C . ALA B 1 118 ? -8.258 18.828 4.457 1 98.25 118 ALA B C 1
ATOM 2782 O O . ALA B 1 118 ? -7.422 18.75 3.551 1 98.25 118 ALA B O 1
ATOM 2783 N N . LEU B 1 119 ? -8.219 18.062 5.523 1 98.5 119 LEU B N 1
ATOM 2784 C CA . LEU B 1 119 ? -7.191 17.047 5.668 1 98.5 119 LEU B CA 1
ATOM 2785 C C . LEU B 1 119 ? -7.305 15.992 4.566 1 98.5 119 LEU B C 1
ATOM 2787 O O . LEU B 1 119 ? -6.309 15.625 3.945 1 98.5 119 LEU B O 1
ATOM 2791 N N . ILE B 1 120 ? -8.516 15.539 4.273 1 98.62 120 ILE B N 1
ATOM 2792 C CA . ILE B 1 120 ? -8.742 14.547 3.227 1 98.62 120 ILE B CA 1
ATOM 2793 C C . ILE B 1 120 ? -8.344 15.125 1.872 1 98.62 120 ILE B C 1
ATOM 2795 O O . ILE B 1 120 ? -7.68 14.453 1.076 1 98.62 120 ILE B O 1
ATOM 2799 N N . ARG B 1 121 ? -8.719 16.344 1.688 1 98.5 121 ARG B N 1
ATOM 2800 C CA . ARG B 1 121 ? -8.391 17.016 0.431 1 98.5 121 ARG B CA 1
ATOM 2801 C C . ARG B 1 121 ? -6.883 17.062 0.21 1 98.5 121 ARG B C 1
ATOM 2803 O O . ARG B 1 121 ? -6.395 16.672 -0.854 1 98.5 121 ARG B O 1
ATOM 2810 N N . VAL B 1 122 ? -6.164 17.531 1.186 1 98.06 122 VAL B N 1
ATOM 2811 C CA . VAL B 1 122 ? -4.711 17.625 1.064 1 98.06 122 VAL B CA 1
ATOM 2812 C C . VAL B 1 122 ? -4.117 16.234 0.862 1 98.06 122 VAL B C 1
ATOM 2814 O O . VAL B 1 122 ? -3.219 16.047 0.037 1 98.06 122 VAL B O 1
ATOM 2817 N N . HIS B 1 123 ? -4.57 15.281 1.648 1 97.88 123 HIS B N 1
ATOM 2818 C CA . HIS B 1 123 ? -4.086 13.914 1.567 1 97.88 123 HIS B CA 1
ATOM 2819 C C . HIS B 1 123 ? -4.227 13.359 0.154 1 97.88 123 HIS B C 1
ATOM 2821 O O . HIS B 1 123 ? -3.264 12.844 -0.416 1 97.88 123 HIS B O 1
ATOM 2827 N N . ILE B 1 124 ? -5.371 13.5 -0.49 1 98.12 124 ILE B N 1
ATOM 2828 C CA . ILE B 1 124 ? -5.648 12.969 -1.821 1 98.12 124 ILE B CA 1
ATOM 2829 C C . ILE B 1 124 ? -4.809 13.711 -2.857 1 98.12 124 ILE B C 1
ATOM 2831 O O . ILE B 1 124 ? -4.219 13.094 -3.746 1 98.12 124 ILE B O 1
ATOM 2835 N N . ILE B 1 125 ? -4.742 15.039 -2.721 1 97.38 125 ILE B N 1
ATOM 2836 C CA . ILE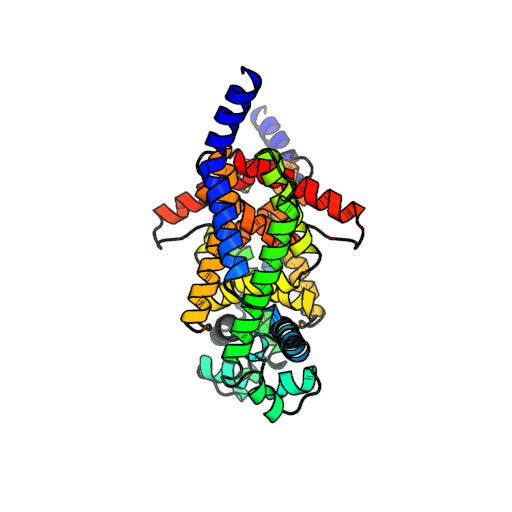 B 1 125 ? -3.947 15.82 -3.656 1 97.38 125 ILE B CA 1
ATOM 2837 C C . ILE B 1 125 ? -2.494 15.359 -3.617 1 97.38 125 ILE B C 1
ATOM 2839 O O . ILE B 1 125 ? -1.883 15.117 -4.66 1 97.38 125 ILE B O 1
ATOM 2843 N N . GLN B 1 126 ? -1.97 15.203 -2.426 1 93.94 126 GLN B N 1
ATOM 2844 C CA . GLN B 1 126 ? -0.582 14.773 -2.277 1 93.94 126 GLN B CA 1
ATOM 2845 C C . GLN B 1 126 ? -0.37 13.383 -2.855 1 93.94 126 GLN B C 1
ATOM 2847 O O . GLN B 1 126 ? 0.642 13.117 -3.51 1 93.94 126 GLN B O 1
ATOM 2852 N N . GLN B 1 127 ? -1.281 12.484 -2.678 1 92.56 127 GLN B N 1
ATOM 2853 C CA . GLN B 1 127 ? -1.133 11.109 -3.145 1 92.56 127 GLN B CA 1
ATOM 2854 C C . GLN B 1 127 ? -1.247 11.031 -4.664 1 92.56 127 GLN B C 1
ATOM 2856 O O . GLN B 1 127 ? -0.468 10.336 -5.312 1 92.56 127 GLN B O 1
ATOM 2861 N N . ILE B 1 128 ? -2.186 11.703 -5.18 1 93.56 128 ILE B N 1
ATOM 2862 C CA . ILE B 1 128 ? -2.49 11.602 -6.602 1 93.56 128 ILE B CA 1
ATOM 2863 C C . ILE B 1 128 ? -1.436 12.352 -7.41 1 93.56 128 ILE B C 1
ATOM 2865 O O . ILE B 1 128 ? -0.927 11.836 -8.406 1 93.56 128 ILE B O 1
ATOM 2869 N N . LYS B 1 129 ? -1.022 13.523 -6.977 1 90.81 129 LYS B N 1
ATOM 2870 C CA . LYS B 1 129 ? -0.104 14.359 -7.746 1 90.81 129 LYS B CA 1
ATOM 2871 C C . LYS B 1 129 ? 1.347 13.969 -7.484 1 90.81 129 LYS B C 1
ATOM 2873 O O . LYS B 1 129 ? 2.238 14.297 -8.266 1 90.81 129 LYS B O 1
ATOM 2878 N N . HIS B 1 130 ? 1.582 13.305 -6.355 1 83.81 130 HIS B N 1
ATOM 2879 C CA . HIS B 1 130 ? 2.936 12.898 -5.996 1 83.81 130 HIS B CA 1
ATOM 2880 C C . HIS B 1 130 ? 3.004 11.398 -5.738 1 83.81 130 HIS B C 1
ATOM 2882 O O . HIS B 1 130 ? 3.213 10.969 -4.602 1 83.81 130 HIS B O 1
ATOM 2888 N N . PRO B 1 131 ? 2.955 10.609 -6.812 1 77.31 131 PRO B N 1
ATOM 2889 C CA . PRO B 1 131 ? 2.893 9.156 -6.656 1 77.31 131 PRO B CA 1
ATOM 2890 C C . PRO B 1 131 ? 4.137 8.578 -5.984 1 77.31 131 PRO B C 1
ATOM 2892 O O . PRO B 1 131 ? 4.109 7.449 -5.496 1 77.31 131 PRO B O 1
ATOM 2895 N N . GLU B 1 132 ? 5.273 9.375 -5.859 1 75.31 132 GLU B N 1
ATOM 2896 C CA . GLU B 1 132 ? 6.465 8.922 -5.145 1 75.31 132 GLU B CA 1
ATOM 2897 C C . GLU B 1 132 ? 6.172 8.711 -3.664 1 75.31 132 GLU B C 1
ATOM 2899 O O . GLU B 1 132 ? 6.941 8.047 -2.963 1 75.31 132 GLU B O 1
ATOM 2904 N N . ASN B 1 133 ? 4.98 9.266 -3.242 1 79.31 133 ASN B N 1
ATOM 2905 C CA . ASN B 1 133 ? 4.562 9.023 -1.865 1 79.31 133 ASN B CA 1
ATOM 2906 C C . ASN B 1 133 ? 4.316 7.543 -1.603 1 79.31 133 ASN B C 1
ATOM 2908 O O . ASN B 1 133 ? 4.438 7.082 -0.466 1 79.31 133 ASN B O 1
ATOM 2912 N N . ASP B 1 134 ? 4.059 6.805 -2.674 1 77.62 134 ASP B N 1
ATOM 2913 C CA . ASP B 1 134 ? 3.883 5.359 -2.551 1 77.62 134 ASP B CA 1
ATOM 2914 C C . ASP B 1 134 ? 5.18 4.684 -2.113 1 77.62 134 ASP B C 1
ATOM 2916 O O . ASP B 1 134 ? 5.152 3.613 -1.503 1 77.62 134 ASP B O 1
ATOM 2920 N N . LEU B 1 135 ? 6.266 5.363 -2.418 1 73.25 135 LEU B N 1
ATOM 2921 C CA . LEU B 1 135 ? 7.566 4.773 -2.129 1 73.25 135 LEU B CA 1
ATOM 2922 C C . LEU B 1 135 ? 7.789 4.652 -0.625 1 73.25 135 LEU B C 1
ATOM 2924 O O . LEU B 1 135 ? 8.422 3.703 -0.161 1 73.25 135 LEU B O 1
ATOM 2928 N N . PHE B 1 136 ? 7.203 5.543 0.082 1 74.56 136 PHE B N 1
ATOM 2929 C CA . PHE B 1 136 ? 7.348 5.496 1.532 1 74.56 136 PHE B CA 1
ATOM 2930 C C . PHE B 1 136 ? 6.672 4.258 2.105 1 74.56 136 PHE B C 1
ATOM 2932 O O . PHE B 1 136 ? 7.262 3.537 2.912 1 74.56 136 PHE B O 1
ATOM 2939 N N . ASP B 1 137 ? 5.48 3.994 1.615 1 74.56 137 ASP B N 1
ATOM 2940 C CA . ASP B 1 137 ? 4.75 2.811 2.061 1 74.56 137 ASP B CA 1
ATOM 2941 C C . ASP B 1 137 ? 5.492 1.532 1.677 1 74.56 137 ASP B C 1
ATOM 2943 O O . ASP B 1 137 ? 5.512 0.566 2.441 1 74.56 137 ASP B O 1
ATOM 2947 N N . MET B 1 138 ? 6.062 1.654 0.574 1 73.94 138 MET B N 1
ATOM 2948 C CA . MET B 1 138 ? 6.812 0.503 0.081 1 73.94 138 MET B CA 1
ATOM 2949 C C . MET B 1 138 ? 8.031 0.23 0.96 1 73.94 138 MET B C 1
ATOM 2951 O O . MET B 1 138 ? 8.305 -0.919 1.31 1 73.94 138 MET B O 1
ATOM 2955 N N . LEU B 1 139 ? 8.773 1.25 1.254 1 74.94 139 LEU B N 1
ATOM 2956 C CA . LEU B 1 139 ? 9.969 1.107 2.08 1 74.94 139 LEU B CA 1
ATOM 2957 C C . LEU B 1 139 ? 9.617 0.549 3.455 1 74.94 139 LEU B C 1
ATOM 2959 O O . LEU B 1 139 ? 10.336 -0.293 3.992 1 74.94 139 LEU B O 1
ATOM 2963 N N . MET B 1 140 ? 8.492 0.975 3.957 1 77.06 140 MET B N 1
ATOM 2964 C CA . MET B 1 140 ? 8.047 0.474 5.254 1 77.06 140 MET B CA 1
ATOM 2965 C C . MET B 1 140 ? 7.676 -1.002 5.172 1 77.06 140 MET B C 1
ATOM 2967 O O . MET B 1 140 ? 7.969 -1.773 6.086 1 77.06 140 MET B O 1
ATOM 2971 N N . ALA B 1 141 ? 7.016 -1.336 4.117 1 74.44 141 ALA B N 1
ATOM 2972 C CA . ALA B 1 141 ? 6.656 -2.738 3.918 1 74.44 141 ALA B CA 1
ATOM 2973 C C . ALA B 1 141 ? 7.898 -3.611 3.791 1 74.44 141 ALA B C 1
ATOM 2975 O O . ALA B 1 141 ? 7.969 -4.691 4.383 1 74.44 141 ALA B O 1
ATOM 2976 N N . THR B 1 142 ? 8.859 -3.152 3.021 1 73.94 142 THR B N 1
ATOM 2977 C CA . THR B 1 142 ? 10.109 -3.889 2.852 1 73.94 142 THR B CA 1
ATOM 2978 C C . THR B 1 142 ? 10.852 -4 4.176 1 73.94 142 THR B C 1
ATOM 2980 O O . THR B 1 142 ? 11.398 -5.059 4.5 1 73.94 142 THR B O 1
ATOM 2983 N N . ASP B 1 143 ? 10.859 -2.902 4.902 1 77.88 143 ASP B N 1
ATOM 2984 C CA . ASP B 1 143 ? 11.555 -2.898 6.184 1 77.88 143 ASP B CA 1
ATOM 2985 C C . ASP B 1 143 ? 10.914 -3.885 7.16 1 77.88 143 ASP B C 1
ATOM 2987 O O . ASP B 1 143 ? 11.609 -4.5 7.973 1 77.88 143 ASP B O 1
ATOM 2991 N N . ARG B 1 144 ? 9.609 -4.082 7.133 1 74.88 144 ARG B N 1
ATOM 2992 C CA . ARG B 1 144 ? 8.898 -5.035 7.98 1 74.88 144 ARG B CA 1
ATOM 2993 C C . ARG B 1 144 ? 9.367 -6.461 7.719 1 74.88 144 ARG B C 1
ATOM 2995 O O . ARG B 1 144 ? 9.406 -7.285 8.633 1 74.88 144 ARG B O 1
ATOM 3002 N N . LEU B 1 145 ? 9.805 -6.672 6.488 1 71.44 145 LEU B N 1
ATOM 3003 C CA . LEU B 1 145 ? 10.164 -8.023 6.078 1 71.44 145 LEU B CA 1
ATOM 3004 C C . LEU B 1 145 ? 11.656 -8.273 6.273 1 71.44 145 LEU B C 1
ATOM 3006 O O . LEU B 1 145 ? 12.07 -9.406 6.555 1 71.44 145 LEU B O 1
ATOM 3010 N N . GLY B 1 146 ? 12.484 -7.203 6.047 1 70.69 146 GLY B N 1
ATOM 3011 C CA . GLY B 1 146 ? 13.914 -7.473 5.996 1 70.69 146 GLY B CA 1
ATOM 3012 C C . GLY B 1 146 ? 14.719 -6.594 6.934 1 70.69 146 GLY B C 1
ATOM 3013 O O . GLY B 1 146 ? 15.945 -6.734 7.027 1 70.69 146 GLY B O 1
ATOM 3014 N N . SER B 1 147 ? 14.117 -5.723 7.738 1 76.75 147 SER B N 1
ATOM 3015 C CA . SER B 1 147 ? 14.812 -4.801 8.633 1 76.75 147 SER B CA 1
ATOM 3016 C C . SER B 1 147 ? 15.984 -4.125 7.93 1 76.75 147 SER B C 1
ATOM 3018 O O . SER B 1 147 ? 17.109 -4.133 8.43 1 76.75 147 SER B O 1
ATOM 3020 N N . ILE B 1 148 ? 15.695 -3.484 6.816 1 73.31 148 ILE B N 1
ATOM 3021 C CA . ILE B 1 148 ? 16.75 -2.98 5.938 1 73.31 148 ILE B CA 1
ATOM 3022 C C . ILE B 1 148 ? 17.125 -1.562 6.355 1 73.31 148 ILE B C 1
ATOM 3024 O O . ILE B 1 148 ? 18.203 -1.075 6.004 1 73.31 148 ILE B O 1
ATOM 3028 N N . LEU B 1 149 ? 16.297 -0.855 7.09 1 77.62 149 LEU B N 1
ATOM 3029 C CA . LEU B 1 149 ? 16.547 0.53 7.469 1 77.62 149 LEU B CA 1
ATOM 3030 C C . LEU B 1 149 ? 17.359 0.6 8.758 1 77.62 149 LEU B C 1
ATOM 3032 O O . LEU B 1 149 ? 17.156 -0.196 9.672 1 77.62 149 LEU B O 1
ATOM 3036 N N . PRO B 1 150 ? 18.266 1.595 8.781 1 79.5 150 PRO B N 1
ATOM 3037 C CA . PRO B 1 150 ? 18.859 1.874 10.094 1 79.5 150 PRO B CA 1
ATOM 3038 C C . PRO B 1 150 ? 17.828 2.158 11.172 1 79.5 150 PRO B C 1
ATOM 3040 O O . PRO B 1 150 ? 16.766 2.734 10.883 1 79.5 150 PRO B O 1
ATOM 3043 N N . THR B 1 151 ? 18.172 1.768 12.375 1 86 151 THR B N 1
ATOM 3044 C CA . THR B 1 151 ? 17.234 1.839 13.492 1 86 151 THR B CA 1
ATOM 3045 C C . THR B 1 151 ? 16.719 3.26 13.664 1 86 151 THR B C 1
ATOM 3047 O O . THR B 1 151 ? 15.516 3.463 13.867 1 86 151 THR B O 1
ATOM 3050 N N . ASP B 1 152 ? 17.609 4.238 13.531 1 84.44 152 ASP B N 1
ATOM 3051 C CA . ASP B 1 152 ? 17.203 5.621 13.742 1 84.44 152 ASP B CA 1
ATOM 3052 C C . ASP B 1 152 ? 16.219 6.074 12.672 1 84.44 152 ASP B C 1
ATOM 3054 O O . ASP B 1 152 ? 15.227 6.75 12.977 1 84.44 152 ASP B O 1
ATOM 3058 N N . LEU B 1 153 ? 16.531 5.707 11.469 1 83.5 153 LEU B N 1
ATOM 3059 C CA . LEU B 1 153 ? 15.656 6.062 10.367 1 83.5 153 LEU B CA 1
ATOM 3060 C C . LEU B 1 153 ? 14.305 5.359 10.5 1 83.5 153 LEU B C 1
ATOM 3062 O O . LEU B 1 153 ? 13.258 5.973 10.305 1 83.5 153 LEU B O 1
ATOM 3066 N N . ARG B 1 154 ? 14.312 4.094 10.867 1 87 154 ARG B N 1
ATOM 3067 C CA . ARG B 1 154 ? 13.086 3.344 11.094 1 87 154 ARG B CA 1
ATOM 3068 C C . ARG B 1 154 ? 12.211 4.023 12.148 1 87 154 ARG B C 1
ATOM 3070 O O . ARG B 1 154 ? 11.008 4.195 11.945 1 87 154 ARG B O 1
ATOM 3077 N N . SER B 1 155 ? 12.844 4.406 13.242 1 88.25 155 SER B N 1
ATOM 3078 C CA . SER B 1 155 ? 12.117 5.055 14.328 1 88.25 155 SER B CA 1
ATOM 3079 C C . SER B 1 155 ? 11.477 6.359 13.867 1 88.25 155 SER B C 1
ATOM 3081 O O . SER B 1 155 ? 10.336 6.66 14.219 1 88.25 155 SER B O 1
ATOM 3083 N N . GLU B 1 156 ? 12.219 7.098 13.086 1 85.38 156 GLU B N 1
ATOM 3084 C CA . GLU B 1 156 ? 11.703 8.359 12.562 1 85.38 156 GLU B CA 1
ATOM 3085 C C . GLU B 1 156 ? 10.5 8.125 11.648 1 85.38 156 GLU B C 1
ATOM 3087 O O . GLU B 1 156 ? 9.516 8.867 11.711 1 85.38 156 GLU B O 1
ATOM 3092 N N . MET B 1 157 ? 10.625 7.137 10.844 1 87.06 157 MET B N 1
ATOM 3093 C CA . MET B 1 157 ? 9.547 6.832 9.906 1 87.06 157 MET B CA 1
ATOM 3094 C C . MET B 1 157 ? 8.289 6.371 10.641 1 87.06 157 MET B C 1
ATOM 3096 O O . MET B 1 157 ? 7.184 6.781 10.305 1 87.06 157 MET B O 1
ATOM 3100 N N . ILE B 1 158 ? 8.484 5.578 11.656 1 88.31 158 ILE B N 1
ATOM 3101 C CA . ILE B 1 158 ? 7.371 5.086 12.461 1 88.31 158 ILE B CA 1
ATOM 3102 C C . ILE B 1 158 ? 6.699 6.254 13.18 1 88.31 158 ILE B C 1
ATOM 3104 O O . ILE B 1 158 ? 5.469 6.324 13.242 1 88.31 158 ILE B O 1
ATOM 3108 N N . GLU B 1 159 ? 7.465 7.125 13.656 1 89.62 159 GLU B N 1
ATOM 3109 C CA . GLU B 1 159 ? 6.926 8.297 14.344 1 89.62 159 GLU B CA 1
ATOM 3110 C C . GLU B 1 159 ? 6.098 9.156 13.391 1 89.62 159 GLU B C 1
ATOM 3112 O O . GLU B 1 159 ? 5.039 9.664 13.766 1 89.62 159 GLU B O 1
ATOM 3117 N N . TRP B 1 160 ? 6.617 9.328 12.203 1 89.19 160 TRP B N 1
ATOM 3118 C CA . TRP B 1 160 ? 5.871 10.117 11.227 1 89.19 160 TRP B CA 1
ATOM 3119 C C . TRP B 1 160 ? 4.555 9.43 10.867 1 89.19 160 TRP B C 1
ATOM 3121 O O . TRP B 1 160 ? 3.506 10.078 10.812 1 89.19 160 TRP B O 1
ATOM 3131 N N . LEU B 1 161 ? 4.609 8.18 10.625 1 89.38 161 LEU B N 1
ATOM 3132 C CA . LEU B 1 161 ? 3.393 7.449 10.305 1 89.38 161 LEU B CA 1
ATOM 3133 C C . LEU B 1 161 ? 2.377 7.551 11.438 1 89.38 161 LEU B C 1
ATOM 3135 O O . LEU B 1 161 ? 1.183 7.734 11.188 1 89.38 161 LEU B O 1
ATOM 3139 N N . SER B 1 162 ? 2.867 7.445 12.625 1 92.19 162 SER B N 1
ATOM 3140 C CA . SER B 1 162 ? 2.002 7.598 13.789 1 92.19 162 SER B CA 1
ATOM 3141 C C . SER B 1 162 ? 1.37 8.984 13.836 1 92.19 162 SER B C 1
ATOM 3143 O O . SER B 1 162 ? 0.207 9.133 14.211 1 92.19 162 SER B O 1
ATOM 3145 N N . PHE B 1 163 ? 2.135 9.945 13.484 1 94 163 PHE B N 1
ATOM 3146 C CA . PHE B 1 163 ? 1.605 11.305 13.477 1 94 163 PHE B CA 1
ATOM 3147 C C . PHE B 1 163 ? 0.53 11.453 12.406 1 94 163 PHE B C 1
ATOM 3149 O O . PHE B 1 163 ? -0.478 12.125 12.625 1 94 163 PHE B O 1
ATOM 3156 N N . CYS B 1 164 ? 0.689 10.859 11.258 1 94.31 164 CYS B N 1
ATOM 3157 C CA . CYS B 1 164 ? -0.331 10.891 10.211 1 94.31 164 CYS B CA 1
ATOM 3158 C C . CYS B 1 164 ? -1.635 10.273 10.711 1 94.31 164 CYS B C 1
ATOM 3160 O O . CYS B 1 164 ? -2.711 10.836 10.484 1 94.31 164 CYS B O 1
ATOM 3162 N N . ASP B 1 165 ? -1.483 9.141 11.367 1 95.81 165 ASP B N 1
ATOM 3163 C CA . ASP B 1 165 ? -2.662 8.539 11.984 1 95.81 165 ASP B CA 1
ATOM 3164 C C . ASP B 1 165 ? -3.316 9.492 12.977 1 95.81 165 ASP B C 1
ATOM 3166 O O . ASP B 1 165 ? -4.543 9.617 13.008 1 95.81 165 ASP B O 1
ATOM 3170 N N . PHE B 1 166 ? -2.482 10.148 13.758 1 96.75 166 PHE B N 1
ATOM 3171 C CA . PHE B 1 166 ? -2.959 11.023 14.82 1 96.75 166 PHE B CA 1
ATOM 3172 C C . PHE B 1 166 ? -3.709 12.211 14.25 1 96.75 166 PHE B C 1
ATOM 3174 O O . PHE B 1 166 ? -4.641 12.727 14.867 1 96.75 166 PHE B O 1
ATOM 3181 N N . MET B 1 167 ? -3.344 12.648 13.07 1 97.5 167 MET B N 1
ATOM 3182 C CA . MET B 1 167 ? -4.051 13.773 12.461 1 97.5 167 MET B CA 1
ATOM 3183 C C . MET B 1 167 ? -5.527 13.445 12.266 1 97.5 167 MET B C 1
ATOM 3185 O O . MET B 1 167 ? -6.395 14.227 12.648 1 97.5 167 MET B O 1
ATOM 3189 N N . TYR B 1 168 ? -5.797 12.297 11.742 1 98.19 168 TYR B N 1
ATOM 3190 C CA . TYR B 1 168 ? -7.184 11.875 11.578 1 98.19 168 TYR B CA 1
ATOM 3191 C C . TYR B 1 168 ? -7.832 11.578 12.922 1 98.19 168 TYR B C 1
ATOM 3193 O O . TYR B 1 168 ? -8.969 11.977 13.172 1 98.19 168 TYR B O 1
ATOM 3201 N N . GLU B 1 169 ? -7.074 10.891 13.75 1 97.88 169 GLU B N 1
ATOM 3202 C CA . GLU B 1 169 ? -7.586 10.484 15.047 1 97.88 169 GLU B CA 1
ATOM 3203 C C . GLU B 1 169 ? -8.016 11.695 15.875 1 97.88 169 GLU B C 1
ATOM 3205 O O . GLU B 1 169 ? -9.062 11.664 16.531 1 97.88 169 GLU B O 1
ATOM 3210 N N . SER B 1 170 ? -7.227 12.734 15.883 1 97.62 170 SER B N 1
ATOM 3211 C CA . SER B 1 170 ? -7.496 13.922 16.688 1 97.62 170 SER B CA 1
ATOM 3212 C C . SER B 1 170 ? -8.805 14.586 16.281 1 97.62 170 SER B C 1
ATOM 3214 O O . SER B 1 170 ? -9.648 14.891 17.125 1 97.62 170 SER B O 1
ATOM 3216 N N . ILE B 1 171 ? -8.992 14.766 14.961 1 97.62 171 ILE B N 1
ATOM 3217 C CA . ILE B 1 171 ? -10.195 15.406 14.453 1 97.62 171 ILE B CA 1
ATOM 3218 C C . ILE B 1 171 ? -11.406 14.508 14.711 1 97.62 171 ILE B C 1
ATOM 3220 O O . ILE B 1 171 ? -12.445 14.977 15.188 1 97.62 171 ILE B O 1
ATOM 3224 N N . ALA B 1 172 ? -11.25 13.195 14.43 1 97.44 172 ALA B N 1
ATOM 3225 C CA . ALA B 1 172 ? -12.336 12.242 14.648 1 97.44 172 ALA B CA 1
ATOM 3226 C C . ALA B 1 172 ? -12.734 12.195 16.109 1 97.44 172 ALA B C 1
ATOM 3228 O O . ALA B 1 172 ? -13.922 12.094 16.438 1 97.44 172 ALA B O 1
ATOM 3229 N N . THR B 1 173 ? -11.734 12.211 17 1 97.12 173 THR B N 1
ATOM 3230 C CA . THR B 1 173 ? -11.992 12.211 18.438 1 97.12 173 THR B CA 1
ATOM 3231 C C . THR B 1 173 ? -12.812 13.43 18.828 1 97.12 173 THR B C 1
ATOM 3233 O O . THR B 1 173 ? -13.805 13.312 19.547 1 97.12 173 THR B O 1
ATOM 3236 N N . ASP B 1 174 ? -12.422 14.609 18.344 1 96.75 174 ASP B N 1
ATOM 3237 C CA . ASP B 1 174 ? -13.133 15.836 18.672 1 96.75 174 ASP B CA 1
ATOM 3238 C C . ASP B 1 174 ? -14.531 15.844 18.062 1 96.75 174 ASP B C 1
ATOM 3240 O O . ASP B 1 174 ? -15.445 16.484 18.594 1 96.75 174 ASP B O 1
ATOM 3244 N N . LEU B 1 175 ? -14.727 15.047 16.938 1 96.19 175 LEU B N 1
ATOM 3245 C CA . LEU B 1 175 ? -16.031 14.906 16.312 1 96.19 175 LEU B CA 1
ATOM 3246 C C . LEU B 1 175 ? -16.906 13.922 17.094 1 96.19 175 LEU B C 1
ATOM 3248 O O . LEU B 1 175 ? -18.078 13.742 16.781 1 96.19 175 LEU B O 1
ATOM 3252 N N . GLY B 1 176 ? -16.359 13.234 18.062 1 95.81 176 GLY B N 1
ATOM 3253 C CA . GLY B 1 176 ? -17.094 12.312 18.906 1 95.81 176 GLY B CA 1
ATOM 3254 C C . GLY B 1 176 ? -17.188 10.914 18.328 1 95.81 176 GLY B C 1
ATOM 3255 O O . GLY B 1 176 ? -18.109 10.164 18.625 1 95.81 176 GLY B O 1
ATOM 3256 N N . ILE B 1 177 ? -16.281 10.578 17.484 1 96.19 177 ILE B N 1
ATOM 3257 C CA . ILE B 1 177 ? -16.297 9.273 16.828 1 96.19 177 ILE B CA 1
ATOM 3258 C C . ILE B 1 177 ? -15.742 8.219 17.766 1 96.19 177 ILE B C 1
ATOM 3260 O O . ILE B 1 177 ? -14.695 8.414 18.391 1 96.19 177 ILE B O 1
ATOM 3264 N N . ASP B 1 178 ? -16.484 7.141 17.875 1 95.75 178 ASP B N 1
ATOM 3265 C CA . ASP B 1 178 ? -15.984 6.012 18.656 1 95.75 178 ASP B CA 1
ATOM 3266 C C . ASP B 1 178 ? -14.859 5.293 17.906 1 95.75 178 ASP B C 1
ATOM 3268 O O . ASP B 1 178 ? -14.797 5.32 16.672 1 95.75 178 ASP B O 1
ATOM 3272 N N . ASP B 1 179 ? -13.953 4.695 18.641 1 95.94 179 ASP B N 1
ATOM 3273 C CA . ASP B 1 179 ? -12.852 3.928 18.078 1 95.94 179 ASP B CA 1
ATOM 3274 C C . ASP B 1 179 ? -12.086 4.75 17.031 1 95.94 179 ASP B C 1
ATOM 3276 O O . ASP B 1 179 ? -11.734 4.238 15.977 1 95.94 179 ASP B O 1
ATOM 3280 N N . ALA B 1 180 ? -11.906 6.055 17.281 1 96.5 180 ALA B N 1
ATOM 3281 C CA . ALA B 1 180 ? -11.273 6.984 16.359 1 96.5 180 ALA B CA 1
ATOM 3282 C C . ALA B 1 180 ? -9.859 6.527 16 1 96.5 180 ALA B C 1
ATOM 3284 O O . ALA B 1 180 ? -9.414 6.68 14.859 1 96.5 180 ALA B O 1
ATOM 3285 N N . LYS B 1 181 ? -9.172 5.98 16.969 1 96.31 181 LYS B N 1
ATOM 3286 C CA . LYS B 1 181 ? -7.793 5.547 16.766 1 96.31 181 LYS B CA 1
ATOM 3287 C C . LYS B 1 181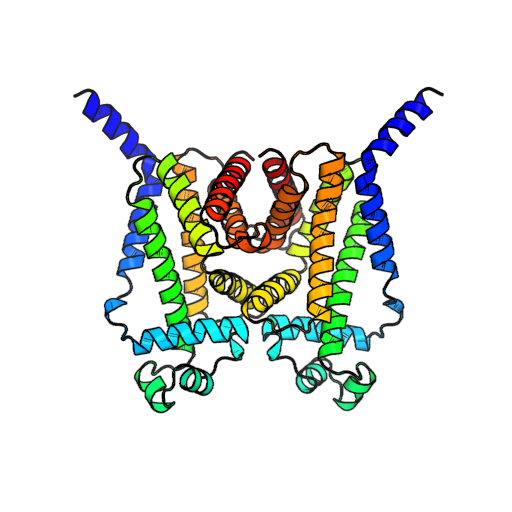 ? -7.707 4.488 15.672 1 96.31 181 LYS B C 1
ATOM 3289 O O . LYS B 1 181 ? -6.945 4.637 14.711 1 96.31 181 LYS B O 1
ATOM 3294 N N . GLN B 1 182 ? -8.477 3.465 15.734 1 96.62 182 GLN B N 1
ATOM 3295 C CA . GLN B 1 182 ? -8.453 2.375 14.766 1 96.62 182 GLN B CA 1
ATOM 3296 C C . GLN B 1 182 ? -9.016 2.826 13.414 1 96.62 182 GLN B C 1
ATOM 3298 O O . GLN B 1 182 ? -8.438 2.525 12.367 1 96.62 182 GLN B O 1
ATOM 3303 N N . LYS B 1 183 ? -10.125 3.535 13.461 1 97.38 183 LYS B N 1
ATOM 3304 C CA . LYS B 1 183 ? -10.773 3.98 12.227 1 97.38 183 LYS B CA 1
ATOM 3305 C C . LYS B 1 183 ? -9.875 4.938 11.445 1 97.38 183 LYS B C 1
ATOM 3307 O O . LYS B 1 183 ? -9.867 4.922 10.219 1 97.38 183 LYS B O 1
ATOM 3312 N N . SER B 1 184 ? -9.086 5.746 12.18 1 97.31 184 SER B N 1
ATOM 3313 C CA . SER B 1 184 ? -8.188 6.695 11.531 1 97.31 184 SER B CA 1
ATOM 3314 C C . SER B 1 184 ? -7.062 5.977 10.789 1 97.31 184 SER B C 1
ATOM 3316 O O . SER B 1 184 ? -6.645 6.41 9.719 1 97.31 184 SER B O 1
ATOM 3318 N N . LYS B 1 185 ? -6.578 4.855 11.328 1 96.38 185 LYS B N 1
ATOM 3319 C CA . LYS B 1 185 ? -5.578 4.051 10.633 1 96.38 185 LYS B CA 1
ATOM 3320 C C . LYS B 1 185 ? -6.125 3.52 9.312 1 96.38 185 LYS B C 1
ATOM 3322 O O . LYS B 1 185 ? -5.445 3.57 8.281 1 96.38 185 LYS B O 1
ATOM 3327 N N . ILE B 1 186 ? -7.312 3.055 9.344 1 96.81 186 ILE B N 1
ATOM 3328 C CA . ILE B 1 186 ? -7.949 2.494 8.156 1 96.81 186 ILE B CA 1
ATOM 3329 C C . ILE B 1 186 ? -8.133 3.586 7.105 1 96.81 186 ILE B C 1
ATOM 3331 O O . ILE B 1 186 ? -7.848 3.373 5.926 1 96.81 186 ILE B O 1
ATOM 3335 N N . ILE B 1 187 ? -8.586 4.719 7.562 1 97.81 187 ILE B N 1
ATOM 3336 C CA . ILE B 1 187 ? -8.797 5.832 6.645 1 97.81 187 ILE B CA 1
ATOM 3337 C C . ILE B 1 187 ? -7.469 6.227 6 1 97.81 187 ILE B C 1
ATOM 3339 O O . ILE B 1 187 ? -7.387 6.367 4.777 1 97.81 187 ILE B O 1
ATOM 3343 N N . ARG B 1 188 ? -6.453 6.352 6.832 1 96.62 188 ARG B N 1
ATOM 3344 C CA . ARG B 1 188 ? -5.148 6.734 6.305 1 96.62 188 ARG B CA 1
ATOM 3345 C C . ARG B 1 188 ? -4.656 5.723 5.277 1 96.62 188 ARG B C 1
ATOM 3347 O O . ARG B 1 188 ? -4.227 6.098 4.184 1 96.62 188 ARG B O 1
ATOM 3354 N N . VAL B 1 189 ? -4.734 4.488 5.559 1 94.06 189 VAL B N 1
ATOM 3355 C 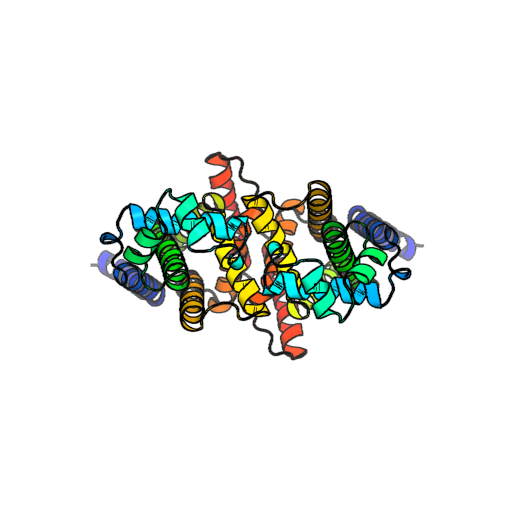CA . VAL B 1 189 ? -4.254 3.432 4.676 1 94.06 189 VAL B CA 1
ATOM 3356 C C . VAL B 1 189 ? -5.062 3.438 3.379 1 94.06 189 VAL B C 1
ATOM 3358 O O . VAL B 1 189 ? -4.5 3.299 2.289 1 94.06 189 VAL B O 1
ATOM 3361 N N . THR B 1 190 ? -6.355 3.57 3.48 1 96.31 190 THR B N 1
ATOM 3362 C CA . THR B 1 190 ? -7.215 3.592 2.303 1 96.31 190 THR B CA 1
ATOM 3363 C C . THR B 1 190 ? -6.863 4.77 1.398 1 96.31 190 THR B C 1
ATOM 3365 O O . THR B 1 190 ? -6.734 4.609 0.182 1 96.31 190 THR B O 1
ATOM 3368 N N . LEU B 1 191 ? -6.664 5.902 2.027 1 96.94 191 LEU B N 1
ATOM 3369 C CA . LEU B 1 191 ? -6.383 7.094 1.234 1 96.94 191 LEU B CA 1
ATOM 3370 C C . LEU B 1 191 ? -4.961 7.055 0.679 1 96.94 191 LEU B C 1
ATOM 3372 O O . LEU B 1 191 ? -4.703 7.574 -0.41 1 96.94 191 LEU B O 1
ATOM 3376 N N . ASP B 1 192 ? -4.055 6.426 1.403 1 93.25 192 ASP B N 1
ATOM 3377 C CA . ASP B 1 192 ? -2.717 6.203 0.866 1 93.25 192 ASP B CA 1
ATOM 3378 C C . ASP B 1 192 ? -2.773 5.398 -0.431 1 93.25 192 ASP B C 1
ATOM 3380 O O . ASP B 1 192 ? -1.916 5.555 -1.303 1 93.25 192 ASP B O 1
ATOM 3384 N N . GLY B 1 193 ? -3.738 4.594 -0.564 1 92.06 193 GLY B N 1
ATOM 3385 C CA . GLY B 1 193 ? -3.855 3.723 -1.723 1 92.06 193 GLY B CA 1
ATOM 3386 C C . GLY B 1 193 ? -4.645 4.344 -2.859 1 92.06 193 GLY B C 1
ATOM 3387 O O . GLY B 1 193 ? -5.059 3.648 -3.789 1 92.06 193 GLY B O 1
ATOM 3388 N N . ALA B 1 194 ? -4.809 5.637 -2.891 1 94.94 194 ALA B N 1
ATOM 3389 C CA . ALA B 1 194 ? -5.699 6.32 -3.824 1 94.94 194 ALA B CA 1
ATOM 3390 C C . ALA B 1 194 ? -5.336 5.996 -5.27 1 94.94 194 ALA B C 1
ATOM 3392 O O . ALA B 1 194 ? -6.215 5.809 -6.109 1 94.94 194 ALA B O 1
ATOM 3393 N N . ASN B 1 195 ? -4.055 5.848 -5.535 1 90.62 195 ASN B N 1
ATOM 3394 C CA . ASN B 1 195 ? -3.621 5.566 -6.902 1 90.62 195 ASN B CA 1
ATOM 3395 C C . ASN B 1 195 ? -4.023 4.16 -7.34 1 90.62 195 ASN B C 1
ATOM 3397 O O . ASN B 1 195 ? -3.992 3.846 -8.531 1 90.62 195 ASN B O 1
ATOM 3401 N N . SER B 1 196 ? -4.398 3.375 -6.414 1 89.88 196 SER B N 1
ATOM 3402 C CA . SER B 1 196 ? -4.773 2 -6.727 1 89.88 196 SER B CA 1
ATOM 3403 C C . SER B 1 196 ? -6.27 1.877 -6.973 1 89.88 196 SER B C 1
ATOM 3405 O O . SER B 1 196 ? -6.723 0.944 -7.641 1 89.88 196 SER B O 1
ATOM 3407 N N . TRP B 1 197 ? -7.051 2.836 -6.453 1 94 197 TRP B N 1
ATOM 3408 C CA . TRP B 1 197 ? -8.484 2.658 -6.629 1 94 197 TRP B CA 1
ATOM 3409 C C . TRP B 1 197 ? -9.086 3.816 -7.418 1 94 197 TRP B C 1
ATOM 3411 O O . TRP B 1 197 ? -10.281 3.818 -7.715 1 94 197 TRP B O 1
ATOM 3421 N N . TRP B 1 198 ? -8.281 4.785 -7.754 1 95.06 198 TRP B N 1
ATOM 3422 C CA . TRP B 1 198 ? -8.734 5.902 -8.578 1 95.06 198 TRP B CA 1
ATOM 3423 C C . TRP B 1 198 ? -7.773 6.156 -9.727 1 95.06 198 TRP B C 1
ATOM 3425 O O . TRP B 1 198 ? -6.562 6.238 -9.531 1 95.06 198 TRP B O 1
ATOM 3435 N N . LYS B 1 199 ? -8.297 6.273 -10.922 1 92.62 199 LYS B N 1
ATOM 3436 C CA . LYS B 1 199 ? -7.5 6.621 -12.094 1 92.62 199 LYS B CA 1
ATOM 3437 C C . LYS B 1 199 ? -7.613 8.109 -12.406 1 92.62 199 LYS B C 1
ATOM 3439 O O . LYS B 1 199 ? -8.641 8.57 -12.898 1 92.62 199 LYS B O 1
ATOM 3444 N N . TRP B 1 200 ? -6.57 8.82 -12.109 1 93.62 200 TRP B N 1
ATOM 3445 C CA . TRP B 1 200 ? -6.543 10.258 -12.367 1 93.62 200 TRP B CA 1
ATOM 3446 C C . TRP B 1 200 ? -6.211 10.547 -13.82 1 93.62 200 TRP B C 1
ATOM 3448 O O . TRP B 1 200 ? -5.281 9.961 -14.383 1 93.62 200 TRP B O 1
ATOM 3458 N N . ASP B 1 201 ? -6.949 11.43 -14.469 1 94.5 201 ASP B N 1
ATOM 3459 C CA . ASP B 1 201 ? -6.746 11.742 -15.883 1 94.5 201 ASP B CA 1
ATOM 3460 C C . ASP B 1 201 ? -6.051 13.094 -16.047 1 94.5 201 ASP B C 1
ATOM 3462 O O . ASP B 1 201 ? -6.211 13.75 -17.078 1 94.5 201 ASP B O 1
ATOM 3466 N N . ASP B 1 202 ? -5.438 13.617 -15.039 1 93.75 202 ASP B N 1
ATOM 3467 C CA . ASP B 1 202 ? -4.645 14.836 -15.031 1 93.75 202 ASP B CA 1
ATOM 3468 C C . ASP B 1 202 ? -5.543 16.078 -15.031 1 93.75 202 ASP B C 1
ATOM 3470 O O . ASP B 1 202 ? -5.059 17.203 -15.195 1 93.75 202 ASP B O 1
ATOM 3474 N N . SER B 1 203 ? -6.848 15.898 -14.875 1 96.5 203 SER B N 1
ATOM 3475 C CA . SER B 1 203 ? -7.746 17.047 -14.844 1 96.5 203 SER B CA 1
ATOM 3476 C C . SER B 1 203 ? -8.125 17.406 -13.414 1 96.5 203 SER B C 1
ATOM 3478 O O . SER B 1 203 ? -8.156 16.547 -12.531 1 96.5 203 SER B O 1
ATOM 3480 N N . GLN B 1 204 ? -8.383 18.688 -13.266 1 96.62 204 GLN B N 1
ATOM 3481 C CA . GLN B 1 204 ? -8.82 19.172 -11.961 1 96.62 204 GLN B CA 1
ATOM 3482 C C . GLN B 1 204 ? -10.195 18.609 -11.602 1 96.62 204 GLN B C 1
ATOM 3484 O O . GLN B 1 204 ? -10.453 18.312 -10.438 1 96.62 204 GLN B O 1
ATOM 3489 N N . GLU B 1 205 ? -11.039 18.453 -12.562 1 97.44 205 GLU B N 1
ATOM 3490 C CA . GLU B 1 205 ? -12.375 17.906 -12.336 1 97.44 205 GLU B CA 1
ATOM 3491 C C . GLU B 1 205 ? -12.297 16.484 -11.812 1 97.44 205 GLU B C 1
ATOM 3493 O O . GLU B 1 205 ? -12.984 16.125 -10.844 1 97.44 205 GLU B O 1
ATOM 3498 N N . ASN B 1 206 ? -11.461 15.672 -12.445 1 97.88 206 ASN B N 1
ATOM 3499 C CA . ASN B 1 206 ? -11.273 14.297 -12.016 1 97.88 206 ASN B CA 1
ATOM 3500 C C . ASN B 1 206 ? -10.703 14.227 -10.602 1 97.88 206 ASN B C 1
ATOM 3502 O O . ASN B 1 206 ? -11.109 13.375 -9.805 1 97.88 206 ASN B O 1
ATOM 3506 N N . LEU B 1 207 ? -9.797 15.117 -10.305 1 97.81 207 LEU B N 1
ATOM 3507 C CA . LEU B 1 207 ? -9.211 15.172 -8.969 1 97.81 207 LEU B CA 1
ATOM 3508 C C . LEU B 1 207 ? -10.266 15.516 -7.926 1 97.81 207 LEU B C 1
ATOM 3510 O O . LEU B 1 207 ? -10.312 14.898 -6.859 1 97.81 207 LEU B O 1
ATOM 3514 N N . GLU B 1 208 ? -11.156 16.484 -8.234 1 98.19 208 GLU B N 1
ATOM 3515 C CA . GLU B 1 208 ? -12.219 16.875 -7.312 1 98.19 208 GLU B CA 1
ATOM 3516 C C . GLU B 1 208 ? -13.188 15.727 -7.066 1 98.19 208 GLU B C 1
ATOM 3518 O O . GLU B 1 208 ? -13.688 15.555 -5.957 1 98.19 208 GLU B O 1
ATOM 3523 N N . GLU B 1 209 ? -13.445 14.969 -8.133 1 97.75 209 GLU B N 1
ATOM 3524 C CA . GLU B 1 209 ? -14.281 13.781 -7.977 1 97.75 209 GLU B CA 1
ATOM 3525 C C . GLU B 1 209 ? -13.641 12.766 -7.039 1 97.75 209 GLU B C 1
ATOM 3527 O O . GLU B 1 209 ? -14.32 12.156 -6.211 1 97.75 209 GLU B O 1
ATOM 3532 N N . CYS B 1 210 ? -12.383 12.602 -7.164 1 98.06 210 CYS B N 1
ATOM 3533 C CA . CYS B 1 210 ? -11.641 11.703 -6.285 1 98.06 210 CYS B CA 1
ATOM 3534 C C . CYS B 1 210 ? -11.75 12.148 -4.832 1 98.06 210 CYS B C 1
ATOM 3536 O O . CYS B 1 210 ? -11.992 11.328 -3.941 1 98.06 210 CYS B O 1
ATOM 3538 N N . ILE B 1 211 ? -11.594 13.453 -4.629 1 98.44 211 ILE B N 1
ATOM 3539 C CA . ILE B 1 211 ? -11.648 14.008 -3.279 1 98.44 211 ILE B CA 1
ATOM 3540 C C . ILE B 1 211 ? -13.031 13.781 -2.678 1 98.44 211 ILE B C 1
ATOM 3542 O O . ILE B 1 211 ? -13.148 13.352 -1.526 1 98.44 211 ILE B O 1
ATOM 3546 N N . ARG B 1 212 ? -14.07 14.023 -3.424 1 97.56 212 ARG B N 1
ATOM 3547 C CA . ARG B 1 212 ? -15.43 13.797 -2.949 1 97.56 212 ARG B CA 1
ATOM 3548 C C . ARG B 1 212 ? -15.656 12.328 -2.607 1 97.56 212 ARG B C 1
ATOM 3550 O O . ARG B 1 212 ? -16.281 12.008 -1.596 1 97.56 212 ARG B O 1
ATOM 3557 N N . TYR B 1 213 ? -15.172 11.5 -3.469 1 97.19 213 TYR B N 1
ATOM 3558 C CA . TYR B 1 213 ? -15.312 10.07 -3.217 1 97.19 213 TYR B CA 1
ATOM 3559 C C . TYR B 1 213 ? -14.562 9.664 -1.954 1 97.19 213 TYR B C 1
ATOM 3561 O O . TYR B 1 213 ? -15.07 8.875 -1.15 1 97.19 213 TYR B O 1
ATOM 3569 N N . ALA B 1 214 ? -13.344 10.18 -1.769 1 98.06 214 ALA B N 1
ATOM 3570 C CA . ALA B 1 214 ? -12.547 9.906 -0.575 1 98.06 214 ALA B CA 1
ATOM 3571 C C . ALA B 1 214 ? -13.289 10.336 0.689 1 98.06 214 ALA B C 1
ATOM 3573 O O . ALA B 1 214 ? -13.234 9.648 1.711 1 98.06 214 ALA B O 1
ATOM 3574 N N . GLU B 1 215 ? -13.93 11.445 0.596 1 97.69 215 GLU B N 1
ATOM 3575 C CA . GLU B 1 215 ? -14.703 11.922 1.734 1 97.69 215 GLU B CA 1
ATOM 3576 C C . GLU B 1 215 ? -15.844 10.961 2.068 1 97.69 215 GLU B C 1
ATOM 3578 O O . GLU B 1 215 ? -16.109 10.695 3.24 1 97.69 215 GLU B O 1
ATOM 3583 N N . ARG B 1 216 ? -16.469 10.43 1.063 1 96.25 216 ARG B N 1
ATOM 3584 C CA . ARG B 1 216 ? -17.531 9.453 1.276 1 96.25 216 ARG B CA 1
ATOM 3585 C C . ARG B 1 216 ? -16.984 8.18 1.916 1 96.25 216 ARG B C 1
ATOM 3587 O O . ARG B 1 216 ? -17.609 7.605 2.809 1 96.25 216 ARG B O 1
ATOM 3594 N N . ILE B 1 217 ? -15.859 7.77 1.423 1 96.75 217 ILE B N 1
ATOM 3595 C CA . ILE B 1 217 ? -15.219 6.582 1.98 1 96.75 217 ILE B CA 1
ATOM 3596 C C . ILE B 1 217 ? -14.945 6.793 3.469 1 96.75 217 ILE B C 1
ATOM 3598 O O . ILE B 1 217 ? -15.297 5.953 4.297 1 96.75 217 ILE B O 1
ATOM 3602 N N . ALA B 1 218 ? -14.289 7.93 3.771 1 97.44 218 ALA B N 1
ATOM 3603 C CA . ALA B 1 218 ? -13.945 8.227 5.16 1 97.44 218 ALA B CA 1
ATOM 3604 C C . ALA B 1 218 ? -15.195 8.281 6.035 1 97.44 218 ALA B C 1
ATOM 3606 O O . ALA B 1 218 ? -15.211 7.738 7.141 1 97.44 218 ALA B O 1
ATOM 3607 N N . ALA B 1 219 ? -16.234 8.922 5.535 1 95.25 219 ALA B N 1
ATOM 3608 C CA . ALA B 1 219 ? -17.484 9.008 6.277 1 95.25 219 ALA B CA 1
ATOM 3609 C C . ALA B 1 219 ? -18.062 7.617 6.535 1 95.25 219 ALA B C 1
ATOM 3611 O O . ALA B 1 219 ? -18.594 7.344 7.617 1 95.25 219 ALA B O 1
ATOM 3612 N N . GLY B 1 220 ? -18 6.746 5.523 1 93.81 220 GLY B N 1
ATOM 3613 C CA . GLY B 1 220 ? -18.469 5.375 5.688 1 93.81 220 GLY B CA 1
ATOM 3614 C C . GLY B 1 220 ? -17.688 4.613 6.742 1 93.81 220 GLY B C 1
ATOM 3615 O O . GLY B 1 220 ? -18.281 3.881 7.547 1 93.81 220 GLY B O 1
ATOM 3616 N N . ILE B 1 221 ? -16.422 4.805 6.758 1 95 221 ILE B N 1
ATOM 3617 C CA . ILE B 1 221 ? -15.555 4.113 7.707 1 95 221 ILE B CA 1
ATOM 3618 C C . ILE B 1 221 ? -15.836 4.625 9.117 1 95 221 ILE B C 1
ATOM 3620 O O . ILE B 1 221 ? -15.859 3.846 10.078 1 95 221 ILE B O 1
ATOM 3624 N N . LEU B 1 222 ? -16.062 5.918 9.219 1 95.25 222 LEU B N 1
ATOM 3625 C CA . LEU B 1 222 ? -16.344 6.492 10.539 1 95.25 222 LEU B CA 1
ATOM 3626 C C . LEU B 1 222 ? -17.625 5.91 11.125 1 95.25 222 LEU B C 1
ATOM 3628 O O . LEU B 1 222 ? -17.828 5.949 12.344 1 95.25 222 LEU B O 1
ATOM 3632 N N . LYS B 1 223 ? -18.469 5.332 10.328 1 94 223 LYS B N 1
ATOM 3633 C CA . LYS B 1 223 ? -19.781 4.879 10.781 1 94 223 LYS B CA 1
ATOM 3634 C C . LYS B 1 223 ? -19.766 3.391 11.117 1 94 223 LYS B C 1
ATOM 3636 O O . LYS B 1 223 ? -20.766 2.834 11.57 1 94 223 LYS B O 1
ATOM 3641 N N . ILE B 1 224 ? -18.75 2.75 10.898 1 91.81 224 ILE B N 1
ATOM 3642 C CA . ILE B 1 224 ? -18.734 1.309 11.125 1 91.81 224 ILE B CA 1
ATOM 3643 C C . ILE B 1 224 ? -18.75 1.024 12.625 1 91.81 224 ILE B C 1
ATOM 3645 O O . ILE B 1 224 ? -18.219 1.811 13.414 1 91.81 224 ILE B O 1
#

Radius of gyration: 24.14 Å; Cα contacts (8 Å, |Δi|>4): 443; chains: 2; bounding box: 76×69×47 Å